Protein 8TG1 (pdb70)

Radius of gyration: 26.69 Å; Cα contacts (8 Å, |Δi|>4): 1684; chains: 2; bounding box: 81×47×62 Å

Sequence (743 aa):
TIKVGILHSLSGTMSISEVSLKDAELMAIEEINNNGGVLGKKLEPIVEDGASDWPTFAEKAKKLLQKDKVAVIFGAWTSASRKAVLPVVEENNGLLFYPVQYEGLESSPNIFYMGAAPNQQIVPAVKKWLFDNGKKRFYLLGSDYVFPRTANKIIKAYLKYLGGVVVGEEYTPLGHTDYSSVINKIKAAKPDVVFNTLNGDSNVAFFKQLKDAGIDANTLPVMSVSIAEEEIKGIGPEYLKGHLVTWNYFQSVDTPENKEFVEKYKKKYGEDRVTDDPIEAAYIIGVYLWAKAVEKAGSTDVDKVREAAKGIEFNAPEGPVKIDGDNQHLYKTVRIGEILENGQIRELWKTNKPVKPDPYLKGYEWAQGLTIKVGILHSLSGTMSISEVSLKDAELMAIEEINNNGGVLGKKLEPIVEDGASDWPTFAEKAKKLLQKDKVAVIFGAWTSASRKAVLPVVEENNGLLFYPVQYEGLESSPNIFYMGAAPNQQIVPAVKWLFDNGKKRFYLLGSDYVFPRTANKIIKAYLKYLGGVVVGEEYTPLGHTDYSSVINKIKAAKPDVVFNTLNGDSNVAFFKQLKDAGIDANTLPVMSVSIAEEEIKGIGPEYLKGHLVTWNYFQSVDTPENKEFVEKYKKKYGEDRVTDDPIEAAYIGVYLWAKAVEKAGSTDVDKVREAAKGIEFNAPEGPVKIDGDNQHLYKTVRIGEILENGQIRELWKTNKPVKPDPYLKGYEWAQGLSEQGGSH

Organism: Caldicellulosiruptor saccharolyticus (strain ATCC 43494 / DSM 8903 / Tp8T 6331) (NCBI:txid351627)

Solvent-accessible surface area: 26246 Å² total; per-residue (Å²): 105,14,81,0,0,0,0,0,0,4,6,43,26,0,25,35,1,0,26,3,1,4,14,0,0,23,3,0,4,79,27,12,21,116,120,56,16,2,62,77,101,117,5,65,37,32,6,5,6,0,32,19,58,54,91,37,0,19,105,33,0,66,56,0,15,85,162,31,155,12,20,0,0,3,0,0,3,1,2,17,0,0,78,23,0,36,71,10,0,72,157,58,64,6,1,0,3,0,3,1,4,1,3,1,51,12,42,5,75,7,0,1,0,0,1,1,0,0,9,0,1,0,4,19,0,0,94,42,2,27,92,80,43,57,78,78,0,6,0,0,0,0,67,23,51,3,0,111,17,0,0,102,1,0,84,24,10,1,177,140,41,60,7,87,44,55,16,55,49,42,9,82,42,28,65,86,89,0,60,64,10,6,93,96,2,90,84,30,147,11,37,0,0,0,1,0,1,1,1,43,0,0,21,14,0,1,39,59,2,95,111,30,65,20,72,15,147,102,9,14,0,0,2,0,0,1,1,1,37,3,0,61,12,3,5,20,106,43,0,110,25,6,17,0,0,1,0,0,1,26,57,15,145,32,106,63,2,134,97,4,20,90,62,0,33,120,63,43,4,112,62,63,11,0,2,1,1,0,0,0,3,12,0,2,0,38,0,0,7,85,0,0,86,129,28,48,27,43,69,20,80,119,0,41,111,8,0,86,31,16,119,29,93,1,4,2,13,90,4,65,0,3,24,116,20,11,0,1,52,0,10,1,14,0,0,38,2,49,131,91,2,30,3,129,66,77,92,97,31,156,151,34,41,88,2,27,4,93,2,172,66,62,96,42,9,162,81,63,106,16,80,0,0,0,0,0,0,4,6,42,26,0,25,36,2,0,29,2,0,3,13,0,1,22,4,0,5,78,29,15,22,115,133,45,17,2,68,75,104,100,7,67,36,33,5,4,8,0,34,19,58,50,90,26,0,27,106,26,0,100,62,0,18,63,162,32,147,14,18,0,0,2,0,0,2,1,2,18,0,0,79,21,0,36,70,17,0,70,130,48,63,5,0,0,3,1,2,2,4,1,2,1,22,10,35,5,75,6,0,1,0,1,0,0,0,0,7,0,0,0,3,19,0,0,80,44,1,30,92,86,45,59,81,77,0,6,0,0,0,0,67,24,52,3,0,116,20,0,0,82,1,0,86,24,14,2,178,130,36,58,9,83,45,54,15,58,47,39,8,80,42,28,64,84,90,0,58,65,9,4,89,96,1,92,80,33,148,12,38,0,0,0,1,0,0,1,1,42,0,0,20,14,0,1,42,57,2,90,115,29,69,18,64,15,141,108,9,13,0,0,2,0,1,1,0,1,40,2,0,60,12,3,8,18,109,48,0,114,26,7,16,0,0,1,0,0,0,27,58,16,144,32,104,68,2,141,106,4,18,97,81,0,34,136,64,42,4,109,63,64,14,0,2,1,2,0,0,0,3,12,0,1,0,43,0,1,6,85,0,0,89,128,28,49,26,43,67,19,78,113,0,42,113,8,0,83,32,16,116,28,102,1,4,5,12,90,3,61,1,4,24,114,16,13,0,0,50,0,11,1,10,0,0,40,2,66,135,95,2,28,3,135,68,65,92,92,29,143,155,45,40,88,2,24,6,25,3,134,68,61,136,36,5,166,56,18,22,152,85,66,74,100,81

InterPro domains:
  IPR000709 Leu/Ile/Val-binding protein [PR00337] (46-62)
  IPR000709 Leu/Ile/Val-binding protein [PR00337] (68-84)
  IPR000709 Leu/Ile/Val-binding protein [PR00337] (297-310)
  IPR000709 Leu/Ile/Val-binding protein [PR00337] (351-366)
  IPR017777 Urea ABC transporter, substrate-binding protein UrtA-like [TIGR03407] (46-402)
  IPR017777 Urea ABC transporter, substrate-binding protein UrtA-like [cd06355] (47-393)
  IPR028082 Periplasmic binding protein-like I [SSF53822] (45-407)

B-factor: mean 20.47, std 9.31, range [6.62, 75.03]

Nearest PDB structures (foldseek):
  8tg1-assembly1_A  TM=1.003E+00  e=7.653E-81  Caldicellulosiruptor saccharolyticus
  1qnl-assembly1_A  TM=9.642E-01  e=8.396E-39  Pseudomonas aeruginosa
  1qo0-assembly1_B  TM=9.600E-01  e=4.112E-38  Pseudomonas aeruginosa
  4eyk-assembly1_A  TM=8.890E-01  e=8.753E-29  Rhodopseudomonas palustris BisB5
  4gnr-assembly1_A  TM=8.855E-01  e=5.303E-25  Streptococcus pneumoniae str. Canada MDR_19A

Foldseek 3Di:
DAEEEEEEACADQQNLPFVLLVVLLVLLLVVQVVVCDFLNDRYDYDYDHCNPPQLSLLVVLLCCCPVVVHLEYEYDEDVSNVVSNLVNCVVSVHAYEYQYEFQFPDFRLRYFYLFAFCVQWLLVVLVVCVVVPFAEEAEEEAPDDGSVSSVVVSQLSSVVVVGYYQYHDYHHRPDQDCPVVLVVCVVSQGQEYEYHYHGCSVLRVLVVCVVVVHDCVSYAYEYEHDALSVCVVSAVVSQAFHKYKGQDFLPQDDPQSVVVLVSSCVVPHVPDGDGRSSQSSNVRSVLLSVLCNQLVHSNSVSSLVSQDFDWDQGSSGIWGQHNVRSYIFTKMWMFGAHNSSGTDTDDIDPGTHDHDSQPPVPPSSVPD/DAEEEEEEACADQQNLPTVLLSVLLVLLLVVQVVVQDFLNDHYHYDYDHCNPPQLSLLVVLLCCCPPVVHLEYEYDEDVSNVVSNLVNCLVSVHAYEYQYEFQFLDFRLRYFYLFAFCVQWLLVVLVVCVVVPFAEEAEEEAPDDGSVLSVLVSQLSSVVVVGHYQYHDHHHRPDQDCPVVLVVCVVSQGQEYEYHYHGCSVLRVLVVNVVVVDDCVRYAYEYEHDALSVCVVSDVVSFAFHKYKGQDFLPQDDPQSVVVQCSSCVVPHPPDGDGRSSQSSNVRSVLLSVLCNQLVHSPSVSSSVSQDFDWDCGNSGIKHQHNVRSYIQTKMWMFGQHSSSGTDTDDIDPGGHDHDSQPPVPPSSPPSSVDDDPD

Structure (mmCIF, N/CA/C/O backbone):
data_8TG1
#
_entry.id   8TG1
#
_cell.length_a   79.235
_cell.length_b   91.670
_cell.length_c   96.546
_cell.angle_alpha   90.00
_cell.angle_beta   90.00
_cell.angle_gamma   90.00
#
_symmetry.space_group_name_H-M   'P 21 21 21'
#
loop_
_entity.id
_entity.type
_entity.pdbx_description
1 polymer 'Extracellular ligand-binding receptor'
2 non-polymer UREA
3 non-polymer 'BROMIDE ION'
4 water water
#
loop_
_atom_site.group_PDB
_atom_site.id
_atom_site.type_symbol
_atom_site.label_atom_id
_atom_site.label_alt_id
_atom_site.label_comp_id
_atom_site.label_asym_id
_atom_site.label_entity_id
_atom_site.label_seq_id
_atom_site.pdbx_PDB_ins_code
_atom_site.Cartn_x
_atom_site.Cartn_y
_atom_site.Cartn_z
_atom_site.occupancy
_atom_site.B_iso_or_equiv
_atom_site.auth_seq_id
_atom_site.auth_comp_id
_atom_site.auth_asym_id
_atom_site.auth_atom_id
_atom_site.pdbx_PDB_model_num
ATOM 1 N N . THR A 1 14 ? 10.155 64.813 28.524 1.00 31.45 15 THR A N 1
ATOM 2 C CA . THR A 1 14 ? 9.248 63.674 28.583 1.00 24.67 15 THR A CA 1
ATOM 3 C C . THR A 1 14 ? 7.799 64.107 28.408 1.00 24.85 15 THR A C 1
ATOM 4 O O . THR A 1 14 ? 7.496 65.300 28.380 1.00 22.39 15 THR A O 1
ATOM 8 N N . ILE A 1 15 ? 6.911 63.127 28.280 1.00 23.19 16 ILE A N 1
ATOM 9 C CA . ILE A 1 15 ? 5.473 63.353 28.226 1.00 18.35 16 ILE A CA 1
ATOM 10 C C . ILE A 1 15 ? 4.890 62.819 29.526 1.00 18.26 16 ILE A C 1
ATOM 11 O O . ILE A 1 15 ? 4.917 61.608 29.778 1.00 19.17 16 ILE A O 1
ATOM 16 N N . LYS A 1 16 ? 4.368 63.716 30.355 1.00 15.25 17 LYS A N 1
ATOM 17 C CA . LYS A 1 16 ? 3.812 63.315 31.638 1.00 20.52 17 LYS A CA 1
ATOM 18 C C . LYS A 1 16 ? 2.414 62.743 31.448 1.00 19.10 17 LYS A C 1
ATOM 19 O O . LYS A 1 16 ? 1.577 63.336 30.759 1.00 18.53 17 LYS A O 1
ATOM 25 N N . VAL A 1 17 ? 2.173 61.577 32.039 1.00 15.54 18 VAL A N 1
ATOM 26 C CA . VAL A 1 17 ? 0.859 60.951 32.036 1.00 13.98 18 VAL A CA 1
ATOM 27 C C . VAL A 1 17 ? 0.438 60.718 33.478 1.00 15.99 18 VAL A C 1
ATOM 28 O O . VAL A 1 17 ? 1.265 60.460 34.359 1.00 19.89 18 VAL A O 1
ATOM 32 N N . GLY A 1 18 ? -0.864 60.820 33.716 1.00 12.68 19 GLY A N 1
ATOM 33 C CA . GLY A 1 18 ? -1.421 60.677 35.048 1.00 12.97 19 GLY A CA 1
ATOM 34 C C . GLY A 1 18 ? -1.940 59.269 35.279 1.00 15.80 19 GLY A C 1
ATOM 35 O O . GLY A 1 18 ? -2.502 58.645 34.378 1.00 16.35 19 GLY A O 1
ATOM 36 N N . ILE A 1 19 ? -1.721 58.772 36.492 1.00 10.28 20 ILE A N 1
ATOM 37 C CA . ILE A 1 19 ? -2.316 57.531 36.970 1.00 10.78 20 ILE A CA 1
ATOM 38 C C . ILE A 1 19 ? -3.076 57.864 38.245 1.00 13.35 20 ILE A C 1
ATOM 39 O O . ILE A 1 19 ? -2.476 58.307 39.233 1.00 12.99 20 ILE A O 1
ATOM 44 N N . LEU A 1 20 ? -4.391 57.659 38.223 1.00 14.34 21 LEU A N 1
ATOM 45 C CA . LEU A 1 20 ? -5.277 58.103 39.297 1.00 13.45 21 LEU A CA 1
ATOM 46 C C . LEU A 1 20 ? -6.157 56.930 39.722 1.00 14.70 21 LEU A C 1
ATOM 47 O O . LEU A 1 20 ? -7.209 56.687 39.125 1.00 14.25 21 LEU A O 1
ATOM 52 N N . HIS A 1 21 ? -5.741 56.216 40.765 1.00 14.16 22 HIS A N 1
ATOM 53 C CA . HIS A 1 21 ? -6.460 55.038 41.227 1.00 16.79 22 HIS A CA 1
ATOM 54 C C . HIS A 1 21 ? -6.531 55.032 42.745 1.00 12.98 22 HIS A C 1
ATOM 55 O O . HIS A 1 21 ? -5.754 55.702 43.430 1.00 14.42 22 HIS A O 1
ATOM 62 N N . SER A 1 22 ? -7.473 54.250 43.265 1.00 8.69 23 SER A N 1
ATOM 63 C CA . SER A 1 22 ? -7.598 54.042 44.705 1.00 11.91 23 SER A CA 1
ATOM 64 C C . SER A 1 22 ? -6.494 53.098 45.156 1.00 12.43 23 SER A C 1
ATOM 65 O O . SER A 1 22 ? -6.605 51.879 45.015 1.00 12.20 23 SER A O 1
ATOM 68 N N . LEU A 1 23 ? -5.413 53.659 45.684 1.00 12.12 24 LEU A N 1
ATOM 69 C CA . LEU A 1 23 ? -4.363 52.851 46.284 1.00 9.10 24 LEU A CA 1
ATOM 70 C C . LEU A 1 23 ? -4.598 52.618 47.768 1.00 15.76 24 LEU A C 1
ATOM 71 O O . LEU A 1 23 ? -3.874 51.829 48.385 1.00 15.81 24 LEU A O 1
ATOM 76 N N . SER A 1 24 ? -5.596 53.283 48.343 1.00 14.48 25 SER A N 1
ATOM 77 C CA . SER A 1 24 ? -6.018 53.068 49.716 1.00 14.76 25 SER A CA 1
ATOM 78 C C . SER A 1 24 ? -7.538 53.033 49.749 1.00 14.36 25 SER A C 1
ATOM 79 O O . SER A 1 24 ? -8.208 53.520 48.835 1.00 14.08 25 SER A O 1
ATOM 82 N N . GLY A 1 25 ? -8.080 52.449 50.813 1.00 14.71 26 GLY A N 1
ATOM 83 C CA . GLY A 1 25 ? -9.517 52.401 50.981 1.00 20.72 26 GLY A CA 1
ATOM 84 C C . GLY A 1 25 ? -10.140 51.145 50.411 1.00 17.76 26 GLY A C 1
ATOM 85 O O . GLY A 1 25 ? -9.471 50.219 49.943 1.00 9.67 26 GLY A O 1
ATOM 86 N N . THR A 1 26 ? -11.475 51.130 50.445 1.00 15.29 27 THR A N 1
ATOM 87 C CA . THR A 1 26 ? -12.235 49.925 50.135 1.00 11.49 27 THR A CA 1
ATOM 88 C C . THR A 1 26 ? -12.091 49.480 48.683 1.00 13.09 27 THR A C 1
ATOM 89 O O . THR A 1 26 ? -12.325 48.304 48.384 1.00 11.84 27 THR A O 1
ATOM 93 N N . MET A 1 27 ? -11.720 50.384 47.775 1.00 11.50 28 MET A N 1
ATOM 94 C CA . MET A 1 27 ? -11.569 50.046 46.365 1.00 12.15 28 MET A CA 1
ATOM 95 C C . MET A 1 27 ? -10.168 49.561 46.012 1.00 13.52 28 MET A C 1
ATOM 96 O O . MET A 1 27 ? -9.957 49.102 44.883 1.00 9.01 28 MET A O 1
ATOM 101 N N . SER A 1 28 ? -9.211 49.658 46.939 1.00 10.58 29 SER A N 1
ATOM 102 C CA . SER A 1 28 ? -7.819 49.363 46.610 1.00 12.80 29 SER A CA 1
ATOM 103 C C . SER A 1 28 ? -7.607 47.892 46.278 1.00 14.44 29 SER A C 1
ATOM 104 O O . SER A 1 28 ? -6.663 47.555 45.554 1.00 16.03 29 SER A O 1
ATOM 107 N N . ILE A 1 29 ? -8.459 47.006 46.800 1.00 15.93 30 ILE A N 1
ATOM 108 C CA . ILE A 1 29 ? -8.393 45.595 46.423 1.00 13.26 30 ILE A CA 1
ATOM 109 C C . ILE A 1 29 ? -8.488 45.438 44.913 1.00 13.07 30 ILE A C 1
ATOM 110 O O . ILE A 1 29 ? -7.907 44.510 44.336 1.00 12.51 30 ILE A O 1
ATOM 115 N N . SER A 1 30 ? -9.193 46.353 44.249 1.00 11.66 31 SER A N 1
ATOM 116 C CA . SER A 1 30 ? -9.453 46.286 42.818 1.00 14.53 31 SER A CA 1
ATOM 117 C C . SER A 1 30 ? -8.501 47.138 41.990 1.00 11.34 31 SER A C 1
ATOM 118 O O . SER A 1 30 ? -8.096 46.720 40.903 1.00 17.49 31 SER A O 1
ATOM 121 N N . GLU A 1 31 ? -8.128 48.323 42.481 1.00 13.13 32 GLU A N 1
ATOM 122 C CA . GLU A 1 31 ? -7.516 49.342 41.639 1.00 15.35 32 GLU A CA 1
ATOM 123 C C . GLU A 1 31 ? -5.994 49.336 41.636 1.00 14.30 32 GLU A C 1
ATOM 124 O O . GLU A 1 31 ? -5.398 49.845 40.680 1.00 12.64 32 GLU A O 1
ATOM 130 N N . VAL A 1 32 ? -5.351 48.798 42.674 1.00 11.43 33 VAL A N 1
ATOM 131 C CA . VAL A 1 32 ? -3.891 48.816 42.719 1.00 10.46 33 VAL A CA 1
ATOM 132 C C . VAL A 1 32 ? -3.313 48.049 41.537 1.00 11.25 33 VAL A C 1
ATOM 133 O O . VAL A 1 32 ? -2.336 48.483 40.914 1.00 13.59 33 VAL A O 1
ATOM 137 N N . SER A 1 33 ? -3.917 46.909 41.194 1.00 11.34 34 SER A N 1
ATOM 138 C CA . SER A 1 33 ? -3.422 46.127 40.068 1.00 14.33 34 SER A CA 1
ATOM 139 C C . SER A 1 33 ? -3.595 46.851 38.739 1.00 14.73 34 SER A C 1
ATOM 140 O O . SER A 1 33 ? -2.871 46.547 37.785 1.00 14.69 34 SER A O 1
ATOM 143 N N . LEU A 1 34 ? -4.537 47.796 38.650 1.00 10.80 35 LEU A N 1
ATOM 144 C CA . LEU A 1 34 ? -4.659 48.589 37.430 1.00 9.72 35 LEU A CA 1
ATOM 145 C C . LEU A 1 34 ? -3.487 49.550 37.283 1.00 16.21 35 LEU A C 1
ATOM 146 O O . LEU A 1 34 ? -3.025 49.807 36.165 1.00 14.57 35 LEU A O 1
ATOM 151 N N . LYS A 1 35 ? -2.999 50.096 38.400 1.00 14.04 36 LYS A N 1
ATOM 152 C CA . LYS A 1 35 ? -1.773 50.887 38.362 1.00 13.67 36 LYS A CA 1
ATOM 153 C C . LYS A 1 35 ? -0.595 50.037 37.904 1.00 13.26 36 LYS A C 1
ATOM 154 O O . LYS A 1 35 ? 0.259 50.503 37.140 1.00 15.25 36 LYS A O 1
ATOM 160 N N . ASP A 1 36 ? -0.535 48.781 38.360 1.00 16.27 37 ASP A N 1
ATOM 161 C CA . ASP A 1 36 ? 0.515 47.873 37.908 1.00 16.59 37 ASP A CA 1
ATOM 162 C C . ASP A 1 36 ? 0.426 47.631 36.407 1.00 18.56 37 ASP A C 1
ATOM 163 O O . ASP A 1 36 ? 1.450 47.576 35.716 1.00 13.64 37 ASP A O 1
ATOM 168 N N . ALA A 1 37 ? -0.794 47.478 35.887 1.00 15.26 38 ALA A N 1
ATOM 169 C CA . ALA A 1 37 ? -0.969 47.219 34.463 1.00 18.15 38 ALA A CA 1
ATOM 170 C C . ALA A 1 37 ? -0.567 48.433 33.635 1.00 13.67 38 ALA A C 1
ATOM 171 O O . ALA A 1 37 ? 0.138 48.306 32.628 1.00 16.33 38 ALA A O 1
ATOM 173 N N . GLU A 1 38 ? -1.006 49.623 34.052 1.00 15.96 39 GLU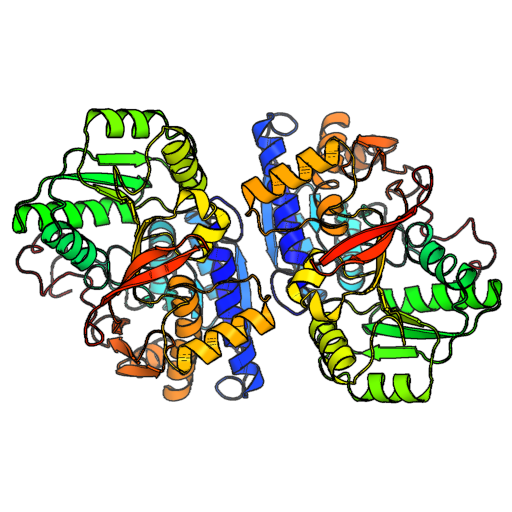 A N 1
ATOM 174 C CA . GLU A 1 38 ? -0.659 50.838 33.320 1.00 13.56 39 GLU A CA 1
ATOM 175 C C . GLU A 1 38 ? 0.841 51.099 33.362 1.00 14.63 39 GLU A C 1
ATOM 176 O O . GLU A 1 38 ? 1.433 51.521 32.363 1.00 17.13 39 GLU A O 1
ATOM 182 N N . LEU A 1 39 ? 1.477 50.841 34.508 1.00 15.94 40 LEU A N 1
ATOM 183 C CA . LEU A 1 39 ? 2.918 51.044 34.610 1.00 14.98 40 LEU A CA 1
ATOM 184 C C . LEU A 1 39 ? 3.692 50.049 33.753 1.00 17.74 40 LEU A C 1
ATOM 185 O O . LEU A 1 39 ? 4.755 50.392 33.222 1.00 14.87 40 LEU A O 1
ATOM 190 N N . MET A 1 40 ? 3.182 48.824 33.600 1.00 14.80 41 MET A N 1
ATOM 191 C CA . MET A 1 40 ? 3.867 47.852 32.753 1.00 14.80 41 MET A CA 1
ATOM 192 C C . MET A 1 40 ? 3.789 48.258 31.288 1.00 20.92 41 MET A C 1
ATOM 193 O O . MET A 1 40 ? 4.788 48.179 30.564 1.00 16.66 41 MET A O 1
ATOM 198 N N . ALA A 1 41 ? 2.620 48.725 30.845 1.00 18.31 42 ALA A N 1
ATOM 199 C CA . ALA A 1 41 ? 2.476 49.177 29.465 1.00 20.63 42 ALA A CA 1
ATOM 200 C C . ALA A 1 41 ? 3.362 50.383 29.185 1.00 16.86 42 ALA A C 1
ATOM 201 O O . ALA A 1 41 ? 3.949 50.493 28.102 1.00 14.33 42 ALA A O 1
ATOM 203 N N . ILE A 1 42 ? 3.471 51.299 30.151 1.00 14.27 43 ILE A N 1
ATOM 204 C CA . ILE A 1 42 ? 4.325 52.470 29.973 1.00 15.98 43 ILE A CA 1
ATOM 205 C C . ILE A 1 42 ? 5.783 52.053 29.841 1.00 19.36 43 ILE A C 1
ATOM 206 O O . ILE A 1 42 ? 6.520 52.574 28.992 1.00 18.12 43 ILE A O 1
ATOM 211 N N . GLU A 1 43 ? 6.221 51.107 30.675 1.00 18.67 44 GLU A N 1
ATOM 212 C CA . GLU A 1 43 ? 7.600 50.635 30.607 1.00 18.10 44 GLU A CA 1
ATOM 213 C C . GLU A 1 43 ? 7.886 49.953 29.275 1.00 21.77 44 GLU A C 1
ATOM 214 O O . GLU A 1 43 ? 8.956 50.148 28.686 1.00 23.89 44 GLU A O 1
ATOM 220 N N . GLU A 1 44 ? 6.937 49.152 28.781 1.00 21.87 45 GLU A N 1
ATOM 221 C CA . GLU A 1 44 ? 7.112 48.507 27.484 1.00 21.59 45 GLU A CA 1
ATOM 222 C C . GLU A 1 44 ? 7.220 49.537 26.367 1.00 27.37 45 GLU A C 1
ATOM 223 O O . GLU A 1 44 ? 8.051 49.401 25.461 1.00 22.50 45 GLU A O 1
ATOM 229 N N . ILE A 1 45 ? 6.383 50.575 26.414 1.00 20.75 46 ILE A N 1
ATOM 230 C CA . ILE A 1 45 ? 6.402 51.592 25.368 1.00 20.06 46 ILE A CA 1
ATOM 231 C C . ILE A 1 45 ? 7.702 52.385 25.413 1.00 22.51 46 ILE A C 1
ATOM 232 O O . ILE A 1 45 ? 8.291 52.703 24.372 1.00 26.47 46 ILE A O 1
ATOM 237 N N . ASN A 1 46 ? 8.179 52.703 26.618 1.00 16.69 47 ASN A N 1
ATOM 238 C CA . ASN A 1 46 ? 9.429 53.443 26.742 1.00 24.02 47 ASN A CA 1
ATOM 239 C C . ASN A 1 46 ? 10.617 52.632 26.239 1.00 29.91 47 ASN A C 1
ATOM 240 O O . ASN A 1 46 ? 11.569 53.203 25.694 1.00 30.86 47 ASN A O 1
ATOM 245 N N . ASN A 1 47 ? 10.582 51.308 26.408 1.00 26.83 48 ASN A N 1
ATOM 246 C CA . ASN A 1 47 ? 11.654 50.453 25.909 1.00 29.65 48 ASN A CA 1
ATOM 247 C C . ASN A 1 47 ? 11.587 50.243 24.401 1.00 25.61 48 ASN A C 1
ATOM 248 O O . ASN A 1 47 ? 12.512 49.650 23.837 1.00 39.26 48 ASN A O 1
ATOM 253 N N . ASN A 1 48 ? 10.523 50.708 23.743 1.00 23.33 49 ASN A N 1
ATOM 254 C CA . ASN A 1 48 ? 10.400 50.648 22.292 1.00 26.25 49 ASN A CA 1
ATOM 255 C C . ASN A 1 48 ? 10.593 52.013 21.636 1.00 25.97 49 ASN A C 1
ATOM 256 O O . ASN A 1 48 ? 10.107 52.234 20.524 1.00 34.39 49 ASN A O 1
ATOM 261 N N . GLY A 1 49 ? 11.286 52.936 22.301 1.00 25.73 50 GLY A N 1
ATOM 262 C CA . GLY A 1 49 ? 11.520 54.256 21.750 1.00 33.86 50 GLY A CA 1
ATOM 263 C C . GLY A 1 49 ? 10.557 55.331 22.207 1.00 33.24 50 GLY A C 1
ATOM 264 O O . GLY A 1 49 ? 10.699 56.485 21.782 1.00 36.06 50 GLY A O 1
ATOM 265 N N . GLY A 1 50 ? 9.582 54.995 23.047 1.00 29.55 51 GLY A N 1
ATOM 266 C CA . GLY A 1 50 ? 8.691 56.004 23.586 1.00 30.27 51 GLY A CA 1
ATOM 267 C C . GLY A 1 50 ? 7.664 56.489 22.574 1.00 22.03 51 GLY A C 1
ATOM 268 O O . GLY A 1 50 ? 7.305 55.791 21.624 1.00 20.67 51 GLY A O 1
ATOM 269 N N . VAL A 1 51 ? 7.199 57.719 22.785 1.00 21.96 52 VAL A N 1
ATOM 270 C CA . VAL A 1 51 ? 6.124 58.308 21.995 1.00 26.24 52 VAL A CA 1
ATOM 271 C C . VAL A 1 51 ? 6.587 59.667 21.488 1.00 27.85 52 VAL A C 1
ATOM 272 O O . VAL A 1 51 ? 6.966 60.533 22.287 1.00 20.93 52 VAL A O 1
ATOM 276 N N . LEU A 1 52 ? 6.542 59.857 20.167 1.00 21.88 53 LEU A N 1
ATOM 277 C CA . LEU A 1 52 ? 6.979 61.103 19.530 1.00 21.65 53 LEU A CA 1
ATOM 278 C C . LEU A 1 52 ? 8.397 61.472 19.958 1.00 27.84 53 LEU A C 1
ATOM 279 O O . LEU A 1 52 ? 8.732 62.644 20.145 1.00 25.63 53 LEU A O 1
ATOM 284 N N . GLY A 1 53 ? 9.236 60.453 20.126 1.00 21.89 54 GLY A N 1
ATOM 285 C CA . GLY A 1 53 ? 10.613 60.669 20.523 1.00 30.95 54 GLY A CA 1
ATOM 286 C C . GLY A 1 53 ? 10.821 60.993 21.983 1.00 32.68 54 GLY A C 1
ATOM 287 O O . GLY A 1 53 ? 11.943 61.328 22.371 1.00 31.19 54 GLY A O 1
ATOM 288 N N . LYS A 1 54 ? 9.780 60.911 22.806 1.00 22.82 55 LYS A N 1
ATOM 289 C CA . LYS A 1 54 ? 9.884 61.191 24.229 1.00 20.82 55 LYS A CA 1
ATOM 290 C C . LYS A 1 54 ? 9.418 59.988 25.035 1.00 20.21 55 LYS A C 1
ATOM 291 O O . LYS A 1 54 ? 8.532 59.240 24.612 1.00 26.02 55 LYS A O 1
ATOM 297 N N . LYS A 1 55 ? 10.024 59.812 26.204 1.00 21.72 56 LYS A N 1
ATOM 298 C CA . LYS A 1 55 ? 9.578 58.787 27.131 1.00 22.68 56 LYS A CA 1
ATOM 299 C C . LYS A 1 55 ? 8.372 59.287 27.916 1.00 17.95 56 LYS A C 1
ATOM 300 O O . LYS A 1 55 ? 8.174 60.492 28.089 1.00 22.16 56 LYS A O 1
ATOM 306 N N . LEU A 1 56 ? 7.557 58.347 28.381 1.00 16.47 57 LEU A N 1
ATOM 307 C CA . LEU A 1 56 ? 6.389 58.670 29.188 1.00 14.80 57 LEU A CA 1
ATOM 308 C C . LEU A 1 56 ? 6.775 58.674 30.661 1.00 18.11 57 LEU A C 1
ATOM 309 O O . LEU A 1 56 ? 7.403 57.727 31.148 1.00 19.54 57 LEU A O 1
ATOM 314 N N . GLU A 1 57 ? 6.411 59.742 31.365 1.00 21.29 58 GLU A N 1
ATOM 315 C CA . GLU A 1 57 ? 6.709 59.853 32.788 1.00 23.25 58 GLU A CA 1
ATOM 316 C C . GLU A 1 57 ? 5.419 59.752 33.586 1.00 17.99 58 GLU A C 1
ATOM 317 O O . GLU A 1 57 ? 4.605 60.688 33.558 1.00 11.81 58 GLU A O 1
ATOM 323 N N . PRO A 1 58 ? 5.184 58.658 34.307 1.00 15.40 59 PRO A N 1
ATOM 324 C CA . PRO A 1 58 ? 3.930 58.525 35.059 1.00 15.25 59 PRO A CA 1
ATOM 325 C C . PRO A 1 58 ? 3.942 59.337 36.346 1.00 17.58 59 PRO A C 1
ATOM 326 O O . PRO A 1 58 ? 4.929 59.361 37.086 1.00 18.16 59 PRO A O 1
ATOM 330 N N . ILE A 1 59 ? 2.824 60.008 36.601 1.00 14.35 60 ILE A N 1
ATOM 331 C CA . ILE A 1 59 ? 2.570 60.692 37.863 1.00 16.63 60 ILE A CA 1
ATOM 332 C C . ILE A 1 59 ? 1.438 59.942 38.549 1.00 15.54 60 ILE A C 1
ATOM 333 O O . ILE A 1 59 ? 0.282 60.005 38.112 1.00 13.53 60 ILE A O 1
ATOM 338 N N . VAL A 1 60 ? 1.766 59.228 39.620 1.00 14.76 61 VAL A N 1
ATOM 339 C CA . VAL A 1 60 ? 0.830 58.337 40.293 1.00 11.35 61 VAL A CA 1
ATOM 340 C C . VAL A 1 60 ? 0.201 59.074 41.466 1.00 17.28 61 VAL A C 1
ATOM 341 O O . VAL A 1 60 ? 0.911 59.623 42.318 1.00 17.90 61 VAL A O 1
ATOM 345 N N . GLU A 1 61 ? -1.130 59.082 41.515 1.00 14.98 62 GLU A N 1
ATOM 346 C CA . GLU A 1 61 ? -1.874 59.757 42.568 1.00 13.28 62 GLU A CA 1
ATOM 347 C C . GLU A 1 61 ? -2.897 58.805 43.167 1.00 19.48 62 GLU A C 1
ATOM 348 O O . GLU A 1 61 ? -3.502 57.997 42.455 1.00 16.80 62 GLU A O 1
ATOM 354 N N . ASP A 1 62 ? -3.088 58.913 44.479 1.00 14.65 63 ASP A N 1
ATOM 355 C CA . ASP A 1 62 ? -4.033 58.075 45.205 1.00 12.88 63 ASP A CA 1
ATOM 356 C C . ASP A 1 62 ? -5.405 58.743 45.200 1.00 16.21 63 ASP A C 1
ATOM 357 O O . ASP A 1 62 ? -5.550 59.878 45.666 1.00 13.45 63 ASP A O 1
ATOM 362 N N . GLY A 1 63 ? -6.404 58.040 44.662 1.00 17.50 64 GLY A N 1
ATOM 363 C CA . GLY A 1 63 ? -7.787 58.473 44.751 1.00 15.40 64 GLY A CA 1
ATOM 364 C C . GLY A 1 63 ? -8.467 58.141 46.059 1.00 15.85 64 GLY A C 1
ATOM 365 O O . GLY A 1 63 ? -9.518 58.717 46.364 1.00 12.93 64 GLY A O 1
ATOM 366 N N . ALA A 1 64 ? -7.896 57.202 46.817 1.00 11.49 65 ALA A N 1
ATOM 367 C CA . ALA A 1 64 ? -8.266 56.928 48.207 1.00 15.08 65 ALA A CA 1
ATOM 368 C C . ALA A 1 64 ? -9.718 56.484 48.355 1.00 16.94 65 ALA A C 1
ATOM 369 O O . ALA A 1 64 ? -10.335 56.702 49.400 1.00 17.43 65 ALA A O 1
ATOM 371 N N . SER A 1 65 ? -10.270 55.854 47.314 1.00 15.72 66 SER A N 1
ATOM 372 C CA . SER A 1 65 ? -11.661 55.386 47.322 1.00 19.96 66 SER A CA 1
ATOM 373 C C . SER A 1 65 ? -12.624 56.511 47.690 1.00 17.45 66 SER A C 1
ATOM 374 O O . SER A 1 65 ? -13.703 56.273 48.237 1.00 12.51 66 SER A O 1
ATOM 377 N N . ASP A 1 66 ? -12.228 57.748 47.398 1.00 19.62 67 ASP A N 1
ATOM 378 C CA . ASP A 1 66 ? -12.959 58.941 47.815 1.00 21.03 67 ASP A CA 1
ATOM 379 C C . ASP A 1 66 ? -13.148 59.823 46.591 1.00 18.91 67 ASP A C 1
ATOM 380 O O . ASP A 1 66 ? -12.172 60.327 46.028 1.00 16.83 67 ASP A O 1
ATOM 385 N N . TRP A 1 67 ? -14.398 60.017 46.191 1.00 18.69 68 TRP A N 1
ATOM 386 C CA . TRP A 1 67 ? -14.712 60.675 44.930 1.00 19.18 68 TRP A CA 1
ATOM 387 C C . TRP A 1 67 ? -14.341 62.156 44.954 1.00 15.74 68 TRP A C 1
ATOM 388 O O . TRP A 1 67 ? -13.863 62.670 43.934 1.00 15.93 68 TRP A O 1
ATOM 399 N N . PRO A 1 68 ? -14.537 62.886 46.063 1.00 20.62 69 PRO A N 1
ATOM 400 C CA . PRO A 1 68 ? -13.952 64.238 46.124 1.00 15.66 69 PRO A CA 1
ATOM 401 C C . PRO A 1 68 ? -12.447 64.251 45.923 1.00 17.45 69 PRO A C 1
ATOM 402 O O . PRO A 1 68 ? -11.925 65.160 45.266 1.00 20.15 69 PRO A O 1
ATOM 406 N N . THR A 1 69 ? -11.732 63.262 46.466 1.00 17.22 70 THR A N 1
ATOM 407 C CA . THR A 1 69 ? -10.290 63.189 46.250 1.00 20.17 70 THR A CA 1
ATOM 408 C C . THR A 1 69 ? -9.962 62.942 44.782 1.00 15.50 70 THR A C 1
ATOM 409 O O . THR A 1 69 ? -9.010 63.525 44.248 1.00 18.05 70 THR A O 1
ATOM 413 N N . PHE A 1 70 ? -10.736 62.078 44.117 1.00 17.27 71 PHE A N 1
ATOM 414 C CA . PHE A 1 70 ? -10.517 61.826 42.694 1.00 14.03 71 PHE A CA 1
ATOM 415 C C . PHE A 1 70 ? -10.609 63.116 41.888 1.00 16.23 71 PHE A C 1
ATOM 416 O O . PHE A 1 70 ? -9.772 63.371 41.014 1.00 19.04 71 PHE A O 1
ATOM 424 N N . ALA A 1 71 ? -11.611 63.949 42.183 1.00 16.60 72 ALA A N 1
ATOM 425 C CA . ALA A 1 71 ? -11.776 65.203 41.456 1.00 17.15 72 ALA A CA 1
ATOM 426 C C . ALA A 1 71 ? -10.607 66.148 41.704 1.00 20.76 72 ALA A C 1
ATOM 427 O O . ALA A 1 71 ? -10.079 66.753 40.763 1.00 17.68 72 ALA A O 1
ATOM 429 N N . GLU A 1 72 ? -10.186 66.288 42.963 1.00 18.00 73 GLU A N 1
ATOM 430 C CA . GLU A 1 72 ? -9.071 67.180 43.269 1.00 23.66 73 GLU A CA 1
ATOM 431 C C . GLU A 1 72 ? -7.769 66.666 42.665 1.00 20.36 73 GLU A C 1
ATOM 432 O O . GLU A 1 72 ? -6.950 67.455 42.179 1.00 16.03 73 GLU A O 1
ATOM 438 N N . LYS A 1 73 ? -7.560 65.346 42.680 1.00 17.75 74 LYS A N 1
ATOM 439 C CA . LYS A 1 73 ? -6.344 64.787 42.095 1.00 15.06 74 LYS A CA 1
ATOM 440 C C . LYS A 1 73 ? -6.339 64.934 40.578 1.00 16.49 74 LYS A C 1
ATOM 441 O O . LYS A 1 73 ? -5.284 65.170 39.978 1.00 15.52 74 LYS A O 1
ATOM 447 N N . ALA A 1 74 ? -7.504 64.788 39.940 1.00 17.23 75 ALA A N 1
ATOM 448 C CA . ALA A 1 74 ? -7.590 65.014 38.501 1.00 22.23 75 ALA A CA 1
ATOM 449 C C . ALA A 1 74 ? -7.290 66.468 38.156 1.00 20.84 75 ALA A C 1
ATOM 450 O O . ALA A 1 74 ? -6.641 66.751 37.142 1.00 20.65 75 ALA A O 1
ATOM 452 N N . LYS A 1 75 ? -7.754 67.400 38.991 1.00 15.57 76 LYS A N 1
ATOM 453 C CA . LYS A 1 75 ? -7.462 68.812 38.770 1.00 18.78 76 LYS A CA 1
ATOM 454 C C . LYS A 1 75 ? -5.969 69.094 38.889 1.00 23.12 76 LYS A C 1
ATOM 455 O O . LYS A 1 75 ? -5.406 69.840 38.081 1.00 22.30 76 LYS A O 1
ATOM 461 N N . LYS A 1 76 ? -5.307 68.501 39.889 1.00 20.63 77 LYS A N 1
ATOM 462 C CA . LYS A 1 76 ? -3.871 68.720 40.049 1.00 23.07 77 LYS A CA 1
ATOM 463 C C . LYS A 1 76 ? -3.083 68.102 38.901 1.00 21.94 77 LYS A C 1
ATOM 464 O O . LYS A 1 76 ? -2.122 68.703 38.406 1.00 19.83 77 LYS A O 1
ATOM 470 N N . LEU A 1 77 ? -3.468 66.898 38.470 1.00 19.80 78 LEU A N 1
ATOM 471 C CA . LEU A 1 77 ? -2.753 66.241 37.382 1.00 18.58 78 LEU A CA 1
ATOM 472 C C . LEU A 1 77 ? -2.849 67.049 36.095 1.00 17.77 78 LEU A C 1
ATOM 473 O O . LEU A 1 77 ? -1.877 67.142 35.335 1.00 17.17 78 LEU A O 1
ATOM 478 N N . LEU A 1 78 ? -4.007 67.658 35.842 1.00 16.95 79 LEU A N 1
ATOM 479 C CA . LEU A 1 78 ? -4.193 68.404 34.604 1.00 19.87 79 LEU A CA 1
ATOM 480 C C . LEU A 1 78 ? -3.630 69.818 34.699 1.00 25.41 79 LEU A C 1
ATOM 481 O O . LEU A 1 78 ? -3.013 70.305 33.746 1.00 24.49 79 LEU A O 1
ATOM 486 N N . GLN A 1 79 ? -3.825 70.491 35.833 1.00 20.74 80 GLN A N 1
ATOM 487 C CA . GLN A 1 79 ? -3.489 71.907 35.917 1.00 26.29 80 GLN A CA 1
ATOM 488 C C . GLN A 1 79 ? -2.060 72.156 36.387 1.00 20.89 80 GLN A C 1
ATOM 489 O O . GLN A 1 79 ? -1.370 73.015 35.828 1.00 24.36 80 GLN A O 1
ATOM 495 N N . LYS A 1 80 ? -1.594 71.427 37.400 1.00 25.11 81 LYS A N 1
ATOM 496 C CA . LYS A 1 80 ? -0.252 71.653 37.923 1.00 19.56 81 LYS A CA 1
ATOM 497 C C . LYS A 1 80 ? 0.784 70.756 37.253 1.00 20.95 81 LYS A C 1
ATOM 498 O O . LYS A 1 80 ? 1.818 71.242 36.783 1.00 24.07 81 LYS A O 1
ATOM 504 N N . ASP A 1 81 ? 0.524 69.450 37.203 1.00 21.69 82 ASP A N 1
ATOM 505 C CA . ASP A 1 81 ? 1.455 68.527 36.567 1.00 20.33 82 ASP A CA 1
ATOM 506 C C . ASP A 1 81 ? 1.405 68.601 35.047 1.00 26.67 82 ASP A C 1
ATOM 507 O O . ASP A 1 81 ? 2.367 68.185 34.390 1.00 22.51 82 ASP A O 1
ATOM 512 N N . LYS A 1 82 ? 0.309 69.115 34.483 1.00 22.03 83 LYS A N 1
ATOM 513 C CA . LYS A 1 82 ? 0.178 69.337 33.041 1.00 24.39 83 LYS A CA 1
ATOM 514 C C . LYS A 1 82 ? 0.337 68.037 32.257 1.00 23.55 83 LYS A C 1
ATOM 515 O O . LYS A 1 82 ? 1.035 67.984 31.242 1.00 26.98 83 LYS A O 1
ATOM 521 N N . VAL A 1 83 ? -0.319 66.975 32.730 1.00 21.47 84 VAL A N 1
ATOM 522 C CA . VAL A 1 83 ? -0.247 65.692 32.047 1.00 16.58 84 VAL A CA 1
ATOM 523 C C . VAL A 1 83 ? -1.058 65.747 30.758 1.00 16.71 84 VAL A C 1
ATOM 524 O O . VAL A 1 83 ? -2.016 66.521 30.624 1.00 18.52 84 VAL A O 1
ATOM 528 N N . ALA A 1 84 ? -0.670 64.910 29.797 1.00 15.78 85 ALA A N 1
ATOM 529 C CA . ALA A 1 84 ? -1.385 64.839 28.532 1.00 17.58 85 ALA A CA 1
ATOM 530 C C . ALA A 1 84 ? -2.598 63.922 28.602 1.00 19.29 85 ALA A C 1
ATOM 531 O O . ALA A 1 84 ? -3.478 64.014 27.737 1.00 18.32 85 ALA A O 1
ATOM 533 N N . VAL A 1 85 ? -2.672 63.061 29.617 1.00 17.77 86 VAL A N 1
ATOM 534 C CA . VAL A 1 85 ? -3.761 62.098 29.745 1.00 16.55 86 VAL A CA 1
ATOM 535 C C . VAL A 1 85 ? -3.767 61.585 31.178 1.00 15.64 86 VAL A C 1
ATOM 536 O O . VAL A 1 85 ? -2.762 61.661 31.887 1.00 13.55 86 VAL A O 1
ATOM 540 N N . ILE A 1 86 ? -4.918 61.081 31.617 1.00 11.77 87 ILE A N 1
ATOM 541 C CA . ILE A 1 86 ? -5.062 60.412 32.904 1.00 13.62 87 ILE A CA 1
ATOM 542 C C . ILE A 1 86 ? -5.635 59.027 32.655 1.00 11.81 87 ILE A C 1
ATOM 543 O O . ILE A 1 86 ? -6.683 58.889 32.016 1.00 13.49 87 ILE A O 1
ATOM 548 N N . PHE A 1 87 ? -4.937 58.008 33.136 1.00 10.25 88 PHE A N 1
ATOM 549 C CA . PHE A 1 87 ? -5.479 56.661 33.218 1.00 11.56 88 PHE A CA 1
ATOM 550 C C . PHE A 1 87 ? -5.917 56.426 34.656 1.00 13.15 88 PHE A C 1
ATOM 551 O O . PHE A 1 87 ? -5.110 56.579 35.578 1.00 12.08 88 PHE A O 1
ATOM 559 N N . GLY A 1 88 ? -7.184 56.084 34.862 1.00 12.50 89 GLY A N 1
ATOM 560 C CA . GLY A 1 88 ? -7.604 55.792 36.215 1.00 14.86 89 GLY A CA 1
ATOM 561 C C . GLY A 1 88 ? -9.109 55.681 36.369 1.00 15.24 89 GLY A C 1
ATOM 562 O O . GLY A 1 88 ? -9.858 55.585 35.393 1.00 14.20 89 GLY A O 1
ATOM 563 N N . ALA A 1 89 ? -9.515 55.680 37.646 1.00 13.20 90 ALA A N 1
ATOM 564 C CA . ALA A 1 89 ? -10.885 55.552 38.144 1.00 13.62 90 ALA A CA 1
ATOM 565 C C . ALA A 1 89 ? -11.396 54.117 38.060 1.00 15.23 90 ALA A C 1
ATOM 566 O O . ALA A 1 89 ? -10.871 53.302 37.295 1.00 10.58 90 ALA A O 1
ATOM 568 N N . TRP A 1 90 ? -12.413 53.800 38.866 1.00 18.46 91 TRP A N 1
ATOM 569 C CA . TRP A 1 90 ? -13.081 52.503 38.824 1.00 11.70 91 TRP A CA 1
ATOM 570 C C . TRP A 1 90 ? -14.583 52.679 39.014 1.00 12.07 91 TRP A C 1
ATOM 571 O O . TRP A 1 90 ? -15.359 52.478 38.073 1.00 11.19 91 TRP A O 1
ATOM 582 N N . THR A 1 91 ? -15.002 53.041 40.227 1.00 10.49 92 THR A N 1
ATOM 583 C CA . THR A 1 91 ? -16.418 53.268 40.483 1.00 13.03 92 THR A CA 1
ATOM 584 C C . THR A 1 91 ? -16.929 54.401 39.606 1.00 11.88 92 THR A C 1
ATOM 585 O O . THR A 1 91 ? -16.234 55.396 39.379 1.00 11.80 92 THR A O 1
ATOM 589 N N . SER A 1 92 ? -18.153 54.236 39.097 1.00 11.24 93 SER A N 1
ATOM 590 C CA . SER A 1 92 ? -18.784 55.301 38.327 1.00 15.12 93 SER A CA 1
ATOM 591 C C . SER A 1 92 ? -18.892 56.586 39.134 1.00 12.41 93 SER A C 1
ATOM 592 O O . SER A 1 92 ? -18.958 57.672 38.550 1.00 11.90 93 SER A O 1
ATOM 595 N N . ALA A 1 93 ? -18.899 56.484 40.465 1.00 15.70 94 ALA A N 1
ATOM 596 C CA . ALA A 1 93 ? -18.830 57.676 41.302 1.00 14.86 94 ALA A CA 1
ATOM 597 C C . ALA A 1 93 ? -17.506 58.408 41.113 1.00 14.22 94 ALA A C 1
ATOM 598 O O . ALA A 1 93 ? -17.482 59.640 41.020 1.00 15.66 94 ALA A O 1
ATOM 600 N N . SER A 1 94 ? -16.395 57.671 41.041 1.00 16.37 95 SER A N 1
ATOM 601 C CA . SER A 1 94 ? -15.102 58.316 40.835 1.00 17.71 95 SER A CA 1
ATOM 602 C C . SER A 1 94 ? -14.960 58.836 39.409 1.00 15.52 95 SER A C 1
ATOM 603 O O . SER A 1 94 ? -14.399 59.916 39.191 1.00 17.10 95 SER A O 1
ATOM 606 N N . ARG A 1 95 ? -15.456 58.082 38.423 1.00 12.27 96 ARG A N 1
ATOM 607 C CA . ARG A 1 95 ? -15.413 58.566 37.047 1.00 15.74 96 ARG A CA 1
ATOM 608 C C . ARG A 1 95 ? -16.264 59.818 36.878 1.00 16.99 96 ARG A C 1
ATOM 609 O O . ARG A 1 95 ? -15.858 60.766 36.194 1.00 14.49 96 ARG A O 1
ATOM 617 N N . LYS A 1 96 ? -17.449 59.844 37.495 1.00 16.25 97 LYS A N 1
ATOM 618 C CA . LYS A 1 96 ? -18.324 61.002 37.359 1.00 13.44 97 LYS A CA 1
ATOM 619 C C . LYS A 1 96 ? -17.819 62.203 38.147 1.00 16.75 97 LYS A C 1
ATOM 620 O O . LYS A 1 96 ? -18.186 63.336 37.822 1.00 18.38 97 LYS A O 1
ATOM 626 N N . ALA A 1 97 ? -16.992 61.989 39.173 1.00 15.50 98 ALA A N 1
ATOM 627 C CA . ALA A 1 97 ? -16.332 63.118 39.820 1.00 16.91 98 ALA A CA 1
ATOM 628 C C . ALA A 1 97 ? -15.196 63.658 38.963 1.00 16.55 98 ALA A C 1
ATOM 629 O O . ALA A 1 97 ? -14.904 64.859 39.003 1.00 17.03 98 ALA A O 1
ATOM 631 N N . VAL A 1 98 ? -14.551 62.790 38.181 1.00 13.85 99 VAL A N 1
ATOM 632 C CA . VAL A 1 98 ? -13.485 63.226 37.286 1.00 14.29 99 VAL A CA 1
ATOM 633 C C . VAL A 1 98 ? -14.061 63.830 36.009 1.00 13.67 99 VAL A C 1
ATOM 634 O O . VAL A 1 98 ? -13.445 64.719 35.408 1.00 12.44 99 VAL A O 1
ATOM 638 N N . LEU A 1 99 ? -15.252 63.384 35.594 1.00 18.57 100 LEU A N 1
ATOM 639 C CA . LEU A 1 99 ? -15.852 63.831 34.336 1.00 20.50 100 LEU A CA 1
ATOM 640 C C . LEU A 1 99 ? -15.872 65.345 34.165 1.00 19.40 100 LEU A C 1
ATOM 641 O O . LEU A 1 99 ? -15.398 65.825 33.123 1.00 18.70 100 LEU A O 1
ATOM 646 N N . PRO A 1 100 ? -16.398 66.147 35.097 1.00 21.32 101 PRO A N 1
ATOM 647 C CA . PRO A 1 100 ? -16.410 67.597 34.851 1.00 18.21 101 PRO A CA 1
ATOM 648 C C . PRO A 1 100 ? -15.022 68.206 34.779 1.00 18.92 101 PRO A C 1
ATOM 649 O O . PRO A 1 100 ? -14.832 69.201 34.069 1.00 18.10 101 PRO A O 1
ATOM 653 N N . VAL A 1 101 ? -14.041 67.632 35.479 1.00 14.81 102 VAL A N 1
ATOM 654 C CA . VAL A 1 101 ? -12.689 68.186 35.448 1.00 18.22 102 VAL A CA 1
ATOM 655 C C . VAL A 1 101 ? -12.078 68.025 34.060 1.00 20.50 102 VAL A C 1
ATOM 656 O O . VAL A 1 101 ? -11.544 68.981 33.486 1.00 17.66 102 VAL A O 1
ATOM 660 N N . VAL A 1 102 ? -12.152 66.816 33.496 1.00 16.89 103 VAL A N 1
ATOM 661 C CA . VAL A 1 102 ? -11.564 66.605 32.175 1.00 15.82 103 VAL A CA 1
ATOM 662 C C . VAL A 1 102 ? -12.323 67.393 31.117 1.00 16.47 103 VAL A C 1
ATOM 663 O O . VAL A 1 102 ? -11.729 67.856 30.137 1.00 16.35 103 VAL A O 1
ATOM 667 N N . GLU A 1 103 ? -13.633 67.569 31.292 1.00 18.99 104 GLU A N 1
ATOM 668 C CA . GLU A 1 103 ? -14.398 68.337 30.316 1.00 17.73 104 GLU A CA 1
ATOM 669 C C . GLU A 1 103 ? -14.063 69.822 30.396 1.00 19.36 104 GLU A C 1
ATOM 670 O O . GLU A 1 103 ? -13.859 70.473 29.365 1.00 17.80 104 GLU A O 1
ATOM 676 N N . GLU A 1 104 ? -13.983 70.371 31.611 1.00 21.54 105 GLU A N 1
ATOM 677 C CA . GLU A 1 104 ? -13.705 71.796 31.759 1.00 23.54 105 GLU A CA 1
ATOM 678 C C . GLU A 1 104 ? -12.288 72.153 31.321 1.00 22.89 105 GLU A C 1
ATOM 679 O O . GLU A 1 104 ? -12.064 73.246 30.789 1.00 24.00 105 GLU A O 1
ATOM 685 N N . ASN A 1 105 ? -11.325 71.260 31.537 1.00 22.63 106 ASN A N 1
ATOM 686 C CA . ASN A 1 105 ? -9.941 71.497 31.145 1.00 18.58 106 ASN A CA 1
ATOM 687 C C . ASN A 1 105 ? -9.613 70.929 29.771 1.00 22.44 106 ASN A C 1
ATOM 688 O O . ASN A 1 105 ? -8.474 71.073 29.315 1.00 19.10 106 ASN A O 1
ATOM 693 N N . ASN A 1 106 ? -10.585 70.301 29.105 1.00 21.48 107 ASN A N 1
ATOM 694 C CA . ASN A 1 106 ? -10.369 69.599 27.838 1.00 21.73 107 ASN A CA 1
ATOM 695 C C . ASN A 1 106 ? -9.251 68.568 27.964 1.00 23.79 107 ASN A C 1
ATOM 696 O O . ASN A 1 106 ? -8.451 68.364 27.048 1.00 16.45 107 ASN A O 1
ATOM 701 N N . GLY A 1 107 ? -9.191 67.918 29.122 1.00 18.11 108 GLY A N 1
ATOM 702 C CA . GLY A 1 107 ? -8.290 66.809 29.331 1.00 17.62 108 GLY A CA 1
ATOM 703 C C . GLY A 1 107 ? -8.884 65.515 28.811 1.00 17.99 108 GLY A C 1
ATOM 704 O O . GLY A 1 107 ? -9.970 65.474 28.230 1.00 16.19 108 GLY A O 1
ATOM 705 N N . LEU A 1 108 ? -8.147 64.431 29.032 1.00 15.20 109 LEU A N 1
ATOM 706 C CA . LEU A 1 108 ? -8.580 63.104 28.619 1.00 14.60 109 LEU A CA 1
ATOM 707 C C . LEU A 1 108 ? -8.438 62.137 29.782 1.00 13.81 109 LEU A C 1
ATOM 708 O O . LEU A 1 108 ? -7.388 62.087 30.429 1.00 12.05 109 LEU A O 1
ATOM 713 N N . LEU A 1 109 ? -9.494 61.375 30.042 1.00 12.10 110 LEU A N 1
ATOM 714 C CA . LEU A 1 109 ? -9.451 60.261 30.977 1.00 13.92 110 LEU A CA 1
ATOM 715 C C . LEU A 1 109 ? -9.644 58.966 30.207 1.00 15.18 110 LEU A C 1
ATOM 716 O O . LEU A 1 109 ? -10.615 58.826 29.456 1.00 17.03 110 LEU A O 1
ATOM 721 N N . PHE A 1 110 ? -8.722 58.029 30.384 1.00 13.10 111 PHE A N 1
ATOM 722 C CA . PHE A 1 110 ? -8.888 56.674 29.876 1.00 12.70 111 PHE A CA 1
ATOM 723 C C . PHE A 1 110 ? -9.341 55.796 31.034 1.00 20.54 111 PHE A C 1
ATOM 724 O O . PHE A 1 110 ? -8.606 55.619 32.012 1.00 12.44 111 PHE A O 1
ATOM 732 N N . TYR A 1 111 ? -10.556 55.263 30.920 1.00 12.06 112 TYR A N 1
ATOM 733 C CA . TYR A 1 111 ? -11.273 54.618 32.014 1.00 11.73 112 TYR A CA 1
ATOM 734 C C . TYR A 1 111 ? -11.458 53.141 31.701 1.00 11.04 112 TYR A C 1
ATOM 735 O O . TYR A 1 111 ? -12.097 52.810 30.691 1.00 14.52 112 TYR A O 1
ATOM 744 N N . PRO A 1 112 ? -10.926 52.219 32.514 1.00 16.18 113 PRO A N 1
ATOM 745 C CA . PRO A 1 112 ? -10.868 50.816 32.086 1.00 12.54 113 PRO A CA 1
ATOM 746 C C . PRO A 1 112 ? -11.855 49.858 32.744 1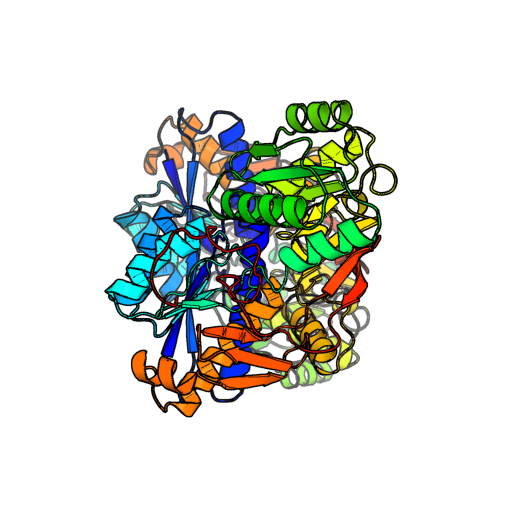.00 10.16 113 PRO A C 1
ATOM 747 O O . PRO A 1 112 ? -11.638 48.645 32.679 1.00 10.07 113 PRO A O 1
ATOM 751 N N . VAL A 1 113 ? -12.931 50.339 33.362 1.00 12.41 114 VAL A N 1
ATOM 752 C CA . VAL A 1 113 ? -13.789 49.481 34.170 1.00 9.68 114 VAL A CA 1
ATOM 753 C C . VAL A 1 113 ? -15.179 49.393 33.553 1.00 13.73 114 VAL A C 1
ATOM 754 O O . VAL A 1 113 ? -15.722 50.391 33.066 1.00 10.22 114 VAL A O 1
ATOM 758 N N . GLN A 1 114 ? -15.743 48.181 33.575 1.00 9.92 115 GLN A N 1
ATOM 759 C CA . GLN A 1 114 ? -17.147 47.969 33.249 1.00 13.37 115 GLN A CA 1
ATOM 760 C C . GLN A 1 114 ? -18.024 48.959 34.001 1.00 16.29 115 GLN A C 1
ATOM 761 O O . GLN A 1 114 ? -17.719 49.358 35.128 1.00 10.83 115 GLN A O 1
ATOM 767 N N . TYR A 1 115 ? -19.131 49.352 33.382 1.00 10.68 116 TYR A N 1
ATOM 768 C CA . TYR A 1 115 ? -19.987 50.341 34.017 1.00 11.69 116 TYR A CA 1
ATOM 769 C C . TYR A 1 115 ? -21.385 50.267 33.415 1.00 15.03 116 TYR A C 1
ATOM 770 O O . TYR A 1 115 ? -21.695 49.384 32.608 1.00 12.17 116 TYR A O 1
ATOM 779 N N . GLU A 1 116 ? -22.231 51.211 33.824 1.00 14.76 117 GLU A N 1
ATOM 780 C CA . GLU A 1 116 ? -23.660 51.186 33.557 1.00 13.67 117 GLU A CA 1
ATOM 781 C C . GLU A 1 116 ? -24.030 51.755 32.196 1.00 11.55 117 GLU A C 1
ATOM 782 O O . GLU A 1 116 ? -25.178 51.590 31.771 1.00 15.30 117 GLU A O 1
ATOM 788 N N . GLY A 1 117 ? -23.104 52.418 31.511 1.00 12.18 118 GLY A N 1
ATOM 789 C CA . GLY A 1 117 ? -23.459 53.095 30.281 1.00 15.67 118 GLY A CA 1
ATOM 790 C C . GLY A 1 117 ? -24.201 54.392 30.559 1.00 18.49 118 GLY A C 1
ATOM 791 O O . GLY A 1 117 ? -23.989 55.053 31.577 1.00 12.69 118 GLY A O 1
ATOM 792 N N . LEU A 1 118 ? -25.098 54.747 29.636 1.00 16.89 119 LEU A N 1
ATOM 793 C CA . LEU A 1 118 ? -25.908 55.963 29.737 1.00 15.99 119 LEU A CA 1
ATOM 794 C C . LEU A 1 118 ? -25.038 57.210 29.866 1.00 18.24 119 LEU A C 1
ATOM 795 O O . LEU A 1 118 ? -25.398 58.165 30.560 1.00 21.23 119 LEU A O 1
ATOM 800 N N . GLU A 1 119 ? -23.892 57.207 29.189 1.00 12.57 120 GLU A N 1
ATOM 801 C CA . GLU A 1 119 ? -22.921 58.286 29.286 1.00 19.28 120 GLU A CA 1
ATOM 802 C C . GLU A 1 119 ? -21.985 58.196 28.090 1.00 18.27 120 GLU A C 1
ATOM 803 O O . GLU A 1 119 ? -21.707 57.105 27.587 1.00 18.70 120 GLU A O 1
ATOM 809 N N . SER A 1 120 ? -21.513 59.357 27.635 1.00 17.98 121 SER A N 1
ATOM 810 C CA . SER A 1 120 ? -20.554 59.423 26.538 1.00 17.49 121 SER A CA 1
ATOM 811 C C . SER A 1 120 ? -19.842 60.768 26.532 1.00 19.09 121 SER A C 1
ATOM 812 O O . SER A 1 120 ? -20.114 61.622 25.681 1.00 18.47 121 SER A O 1
ATOM 815 N N . SER A 1 121 ? -18.929 60.964 27.472 1.00 15.22 122 SER A N 1
ATOM 816 C CA . SER A 1 121 ? -18.193 62.219 27.537 1.00 16.63 122 SER A CA 1
ATOM 817 C C . SER A 1 121 ? -17.201 62.300 26.382 1.00 17.92 122 SER A C 1
ATOM 818 O O . SER A 1 121 ? -16.478 61.331 26.121 1.00 16.48 122 SER A O 1
ATOM 821 N N . PRO A 1 122 ? -17.135 63.427 25.669 1.00 19.11 123 PRO A N 1
ATOM 822 C CA . PRO A 1 122 ? -16.086 63.594 24.650 1.00 19.47 123 PRO A CA 1
ATOM 823 C C . PRO A 1 122 ? -14.684 63.605 25.229 1.00 19.27 123 PRO A C 1
ATOM 824 O O . PRO A 1 122 ? -13.713 63.559 24.462 1.00 19.05 123 PRO A O 1
ATOM 828 N N . ASN A 1 123 ? -14.548 63.659 26.554 1.00 15.85 124 ASN A N 1
ATOM 829 C CA . ASN A 1 123 ? -13.255 63.721 27.219 1.00 15.57 124 ASN A CA 1
ATOM 830 C C . ASN A 1 123 ? -12.939 62.445 27.989 1.00 13.60 124 ASN A C 1
ATOM 831 O O . ASN A 1 123 ? -12.065 62.453 28.861 1.00 14.85 124 ASN A O 1
ATOM 836 N N . ILE A 1 124 ? -13.638 61.351 27.691 1.00 12.69 125 ILE A N 1
ATOM 837 C CA . ILE A 1 124 ? -13.405 60.063 28.331 1.00 13.54 125 ILE A CA 1
ATOM 838 C C . ILE A 1 124 ? -13.361 58.986 27.259 1.00 15.84 125 ILE A C 1
ATOM 839 O O . ILE A 1 124 ? -14.245 58.922 26.398 1.00 10.38 125 ILE A O 1
ATOM 844 N N . PHE A 1 125 ? -12.332 58.146 27.309 1.00 9.20 126 PHE A N 1
ATOM 845 C CA . PHE A 1 125 ? -12.262 56.947 26.488 1.00 9.85 126 PHE A CA 1
ATOM 846 C C . PHE A 1 125 ? -12.521 55.741 27.381 1.00 15.01 126 PHE A C 1
ATOM 847 O O . PHE A 1 125 ? -11.815 55.535 28.374 1.00 10.76 126 PHE A O 1
ATOM 855 N N . TYR A 1 126 ? -13.534 54.955 27.028 1.00 13.86 127 TYR A N 1
ATOM 856 C CA . TYR A 1 126 ? -14.067 53.908 27.891 1.00 11.82 127 TYR A CA 1
ATOM 857 C C . TYR A 1 126 ? -13.546 52.560 27.407 1.00 12.44 127 TYR A C 1
ATOM 858 O O . TYR A 1 126 ? -13.995 52.050 26.375 1.00 12.30 127 TYR A O 1
ATOM 867 N N . MET A 1 127 ? -12.611 51.973 28.155 1.00 13.18 128 MET A N 1
ATOM 868 C CA . MET A 1 127 ? -12.056 50.680 27.778 1.00 16.35 128 MET A CA 1
ATOM 869 C C . MET A 1 127 ? -12.730 49.502 28.470 1.00 14.65 128 MET A C 1
ATOM 870 O O . MET A 1 127 ? -12.544 48.363 28.028 1.00 14.05 128 MET A O 1
ATOM 875 N N . GLY A 1 128 ? -13.501 49.746 29.539 1.00 14.29 129 GLY A N 1
ATOM 876 C CA . GLY A 1 128 ? -14.319 48.707 30.131 1.00 11.18 129 GLY A CA 1
ATOM 877 C C . GLY A 1 128 ? -15.646 48.538 29.401 1.00 14.28 129 GLY A C 1
ATOM 878 O O . GLY A 1 128 ? -16.037 49.364 28.579 1.00 11.48 129 GLY A O 1
ATOM 879 N N . ALA A 1 129 ? -16.338 47.448 29.725 1.00 15.41 130 ALA A N 1
ATOM 880 C CA . ALA A 1 129 ? -17.532 47.070 28.980 1.00 15.75 130 ALA A CA 1
ATOM 881 C C . ALA A 1 129 ? -18.638 48.107 29.122 1.00 15.31 130 ALA A C 1
ATOM 882 O O . ALA A 1 129 ? -18.869 48.655 30.203 1.00 14.77 130 ALA A O 1
ATOM 884 N N . ALA A 1 130 ? -19.311 48.384 28.008 1.00 13.65 131 ALA A N 1
ATOM 885 C CA . ALA A 1 130 ? -20.617 49.011 28.050 1.00 11.20 131 ALA A CA 1
ATOM 886 C C . ALA A 1 130 ? -21.650 47.965 28.473 1.00 12.04 131 ALA A C 1
ATOM 887 O O . ALA A 1 130 ? -21.387 46.763 28.394 1.00 17.53 131 ALA A O 1
ATOM 889 N N . PRO A 1 131 ? -22.828 48.389 28.946 1.00 16.22 132 PRO A N 1
ATOM 890 C CA . PRO A 1 131 ? -23.779 47.401 29.488 1.00 11.38 132 PRO A CA 1
ATOM 891 C C . PRO A 1 131 ? -24.258 46.377 28.474 1.00 13.69 132 PRO A C 1
ATOM 892 O O . PRO A 1 131 ? -24.562 45.238 28.855 1.00 11.43 132 PRO A O 1
ATOM 896 N N . ASN A 1 132 ? -24.346 46.738 27.193 1.00 15.58 133 ASN A N 1
ATOM 897 C CA . ASN A 1 132 ? -24.660 45.740 26.176 1.00 15.45 133 ASN A CA 1
ATOM 898 C C . ASN A 1 132 ? -23.532 44.733 25.985 1.00 18.68 133 ASN A C 1
ATOM 899 O O . ASN A 1 132 ? -23.741 43.707 25.328 1.00 13.58 133 ASN A O 1
ATOM 904 N N . GLN A 1 133 ? -22.351 45.000 26.541 1.00 13.54 134 GLN A N 1
ATOM 905 C CA . GLN A 1 133 ? -21.210 44.104 26.446 1.00 11.29 134 GLN A CA 1
ATOM 906 C C . GLN A 1 133 ? -20.958 43.321 27.727 1.00 13.74 134 GLN A C 1
ATOM 907 O O . GLN A 1 133 ? -19.983 42.566 27.792 1.00 15.46 134 GLN A O 1
ATOM 913 N N . GLN A 1 134 ? -21.800 43.481 28.748 1.00 14.48 135 GLN A N 1
ATOM 914 C CA . GLN A 1 134 ? -21.621 42.724 29.980 1.00 13.79 135 GLN A CA 1
ATOM 915 C C . GLN A 1 134 ? -22.952 42.438 30.663 1.00 12.51 135 GLN A C 1
ATOM 916 O O . GLN A 1 134 ? -23.423 41.296 30.658 1.00 13.37 135 GLN A O 1
ATOM 922 N N . ILE A 1 135 ? -23.565 43.471 31.245 1.00 11.71 136 ILE A N 1
ATOM 923 C CA . ILE A 1 135 ? -24.722 43.266 32.115 1.00 13.11 136 ILE A CA 1
ATOM 924 C C . ILE A 1 135 ? -25.898 42.707 31.324 1.00 15.79 136 ILE A C 1
ATOM 925 O O . ILE A 1 135 ? -26.561 41.755 31.753 1.00 15.54 136 ILE A O 1
ATOM 930 N N . VAL A 1 136 ? -26.172 43.285 30.153 1.00 16.76 137 VAL A N 1
ATOM 931 C CA . VAL A 1 136 ? -27.331 42.852 29.371 1.00 14.75 137 VAL A CA 1
ATOM 932 C C . VAL A 1 136 ? -27.205 41.399 28.921 1.00 12.98 137 VAL A C 1
ATOM 933 O O . VAL A 1 136 ? -28.141 40.619 29.165 1.00 13.16 137 VAL A O 1
ATOM 937 N N . PRO A 1 137 ? -26.109 40.963 28.283 1.00 13.70 138 PRO A N 1
ATOM 938 C CA . PRO A 1 137 ? -25.997 39.531 27.954 1.00 12.62 138 PRO A CA 1
ATOM 939 C C . PRO A 1 137 ? -25.908 38.634 29.176 1.00 15.53 138 PRO A C 1
ATOM 940 O O . PRO A 1 137 ? -26.265 37.451 29.090 1.00 13.78 138 PRO A O 1
ATOM 944 N N . ALA A 1 138 ? -25.440 39.155 30.313 1.00 11.92 139 ALA A N 1
ATOM 945 C CA . ALA A 1 138 ? -25.419 38.359 31.536 1.00 13.74 139 ALA A CA 1
ATOM 946 C C . ALA A 1 138 ? -26.831 37.975 31.955 1.00 13.53 139 ALA A C 1
ATOM 947 O O . ALA A 1 138 ? -27.097 36.820 32.311 1.00 13.91 139 ALA A O 1
ATOM 949 N N . VAL A 1 139 ? -27.758 38.933 31.904 1.00 13.01 140 VAL A N 1
ATOM 950 C CA . VAL A 1 139 ? -29.146 38.655 32.266 1.00 13.67 140 VAL A CA 1
ATOM 951 C C . VAL A 1 139 ? -29.766 37.667 31.287 1.00 14.88 140 VAL A C 1
ATOM 952 O O . VAL A 1 139 ? -30.457 36.721 31.684 1.00 18.01 140 VAL A O 1
ATOM 956 N N A LYS A 1 140 ? -29.521 37.867 29.989 0.39 17.29 141 LYS A N 1
ATOM 957 N N B LYS A 1 140 ? -29.526 37.875 29.989 0.61 17.32 141 LYS A N 1
ATOM 958 C CA A LYS A 1 140 ? -30.145 37.016 28.979 0.39 17.98 141 LYS A CA 1
ATOM 959 C CA B LYS A 1 140 ? -30.136 37.022 28.972 0.61 18.01 141 LYS A CA 1
ATOM 960 C C A LYS A 1 140 ? -29.663 35.574 29.088 0.39 16.87 141 LYS A C 1
ATOM 961 C C B LYS A 1 140 ? -29.663 35.579 29.096 0.61 16.90 141 LYS A C 1
ATOM 962 O O A LYS A 1 140 ? -30.462 34.636 28.983 0.39 18.59 141 LYS A O 1
ATOM 963 O O B LYS A 1 140 ? -30.469 34.645 29.012 0.61 18.63 141 LYS A O 1
ATOM 974 N N . TRP A 1 141 ? -28.359 35.376 29.297 1.00 15.22 142 TRP A N 1
ATOM 975 C CA . TRP A 1 141 ? -27.836 34.021 29.448 1.00 14.52 142 TRP A CA 1
ATOM 976 C C . TRP A 1 141 ? -28.379 33.358 30.706 1.00 16.39 142 TRP A C 1
ATOM 977 O O . TRP A 1 141 ? -28.744 32.175 30.687 1.00 12.44 142 TRP A O 1
ATOM 988 N N . LEU A 1 142 ? -28.439 34.106 31.812 1.00 15.04 143 LEU A N 1
ATOM 989 C CA . LEU A 1 142 ? -29.030 33.578 33.038 1.00 14.40 143 LEU A CA 1
ATOM 990 C C . LEU A 1 142 ? -30.488 33.197 32.826 1.00 14.30 143 LEU A C 1
ATOM 991 O O . LEU A 1 142 ? -30.935 32.136 33.281 1.00 12.03 143 LEU A O 1
ATOM 996 N N . PHE A 1 143 ? -31.245 34.051 32.134 1.00 15.36 144 PHE A N 1
ATOM 997 C CA . PHE A 1 143 ? -32.654 33.768 31.878 1.00 15.77 144 PHE A CA 1
ATOM 998 C C . PHE A 1 143 ? -32.812 32.555 30.969 1.00 20.73 144 PHE A C 1
ATOM 999 O O . PHE A 1 143 ? -33.620 31.662 31.242 1.00 17.00 144 PHE A O 1
ATOM 1007 N N . ASP A 1 144 ? -32.035 32.501 29.886 1.00 15.89 145 ASP A N 1
ATOM 1008 C CA . ASP A 1 144 ? -32.099 31.370 28.969 1.00 16.80 145 ASP A CA 1
ATOM 1009 C C . ASP A 1 144 ? -31.645 30.061 29.596 1.00 19.19 145 ASP A C 1
ATOM 1010 O O . ASP A 1 144 ? -31.876 29.001 29.005 1.00 24.95 145 ASP A O 1
ATOM 1015 N N . ASN A 1 145 ? -31.003 30.104 30.764 1.00 18.55 146 ASN A N 1
ATOM 1016 C CA . ASN A 1 145 ? -30.589 28.906 31.483 1.00 14.62 146 ASN A CA 1
ATOM 1017 C C . ASN A 1 145 ? -31.421 28.683 32.744 1.00 17.58 146 ASN A C 1
ATOM 1018 O O . ASN A 1 145 ? -30.961 28.050 33.697 1.00 19.51 146 ASN A O 1
ATOM 1023 N N . GLY A 1 146 ? -32.642 29.214 32.764 1.00 14.19 147 GLY A N 1
ATOM 1024 C CA . GLY A 1 146 ? -33.629 28.847 33.756 1.00 19.67 147 GLY A CA 1
ATOM 1025 C C . GLY A 1 146 ? -33.707 29.724 34.986 1.00 19.54 147 GLY A C 1
ATOM 1026 O O . GLY A 1 146 ? -34.515 29.431 35.876 1.00 26.63 147 GLY A O 1
ATOM 1027 N N . LYS A 1 147 ? -32.907 30.783 35.074 1.00 19.06 148 LYS A N 1
ATOM 1028 C CA . LYS A 1 147 ? -32.970 31.701 36.208 1.00 20.14 148 LYS A CA 1
ATOM 1029 C C . LYS A 1 147 ? -34.016 32.769 35.905 1.00 18.30 148 LYS A C 1
ATOM 1030 O O . LYS A 1 147 ? -33.825 33.600 35.011 1.00 24.88 148 LYS A O 1
ATOM 1036 N N . LYS A 1 148 ? -35.127 32.740 36.646 1.00 19.87 149 LYS A N 1
ATOM 1037 C CA . LYS A 1 148 ? -36.235 33.658 36.423 1.00 17.75 149 LYS A CA 1
ATOM 1038 C C . LYS A 1 148 ? -36.458 34.639 37.562 1.00 15.87 149 LYS A C 1
ATOM 1039 O O . LYS A 1 148 ? -37.021 35.713 37.326 1.00 17.37 149 LYS A O 1
ATOM 1045 N N . ARG A 1 149 ? -36.040 34.304 38.775 1.00 16.21 150 ARG A N 1
ATOM 1046 C CA . ARG A 1 149 ? -36.318 35.109 39.959 1.00 14.98 150 ARG A CA 1
ATOM 1047 C C . ARG A 1 149 ? -34.993 35.660 40.476 1.00 16.83 150 ARG A C 1
ATOM 1048 O O . ARG A 1 149 ? -34.238 34.959 41.156 1.00 21.42 150 ARG A O 1
ATOM 1056 N N . PHE A 1 150 ? -34.721 36.921 40.148 1.00 16.42 151 PHE A N 1
ATOM 1057 C CA . PHE A 1 150 ? -33.454 37.564 40.464 1.00 17.36 151 PHE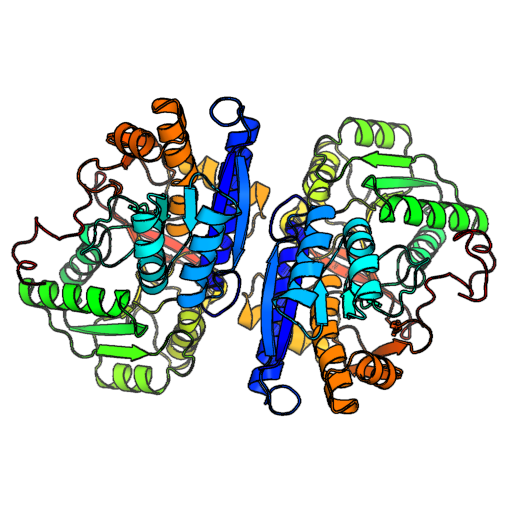 A CA 1
ATOM 1058 C C . PHE A 1 150 ? -33.520 38.256 41.819 1.00 16.14 151 PHE A C 1
ATOM 1059 O O . PHE A 1 150 ? -34.512 38.912 42.146 1.00 11.78 151 PHE A O 1
ATOM 1067 N N . TYR A 1 151 ? -32.456 38.105 42.603 1.00 13.79 152 TYR A N 1
ATOM 1068 C CA . TYR A 1 151 ? -32.230 38.903 43.803 1.00 12.20 152 TYR A CA 1
ATOM 1069 C C . TYR A 1 151 ? -31.057 39.831 43.525 1.00 13.04 152 TYR A C 1
ATOM 1070 O O . TYR A 1 151 ? -29.949 39.366 43.238 1.00 14.34 152 TYR A O 1
ATOM 1079 N N . LEU A 1 152 ? -31.300 41.134 43.600 1.00 10.82 153 LEU A N 1
ATOM 1080 C CA . LEU A 1 152 ? -30.297 42.132 43.259 1.00 17.23 153 LEU A CA 1
ATOM 1081 C C . LEU A 1 152 ? -29.627 42.645 44.526 1.00 15.42 153 LEU A C 1
ATOM 1082 O O . LEU A 1 152 ? -30.306 43.015 45.488 1.00 15.42 153 LEU A O 1
ATOM 1087 N N . LEU A 1 153 ? -28.295 42.661 44.522 1.00 12.66 154 LEU A N 1
ATOM 1088 C CA . LEU A 1 153 ? -27.514 43.140 45.658 1.00 12.69 154 LEU A CA 1
ATOM 1089 C C . LEU A 1 153 ? -26.304 43.893 45.133 1.00 14.79 154 LEU A C 1
ATOM 1090 O O . LEU A 1 153 ? -25.520 43.340 44.355 1.00 17.25 154 LEU A O 1
ATOM 1095 N N . GLY A 1 154 ? -26.139 45.142 45.566 1.00 11.73 155 GLY A N 1
ATOM 1096 C CA . GLY A 1 154 ? -25.024 45.945 45.113 1.00 15.12 155 GLY A CA 1
ATOM 1097 C C . GLY A 1 154 ? -24.675 47.035 46.102 1.00 16.83 155 GLY A C 1
ATOM 1098 O O . GLY A 1 154 ? -25.349 47.225 47.117 1.00 17.66 155 GLY A O 1
ATOM 1099 N N . SER A 1 155 ? -23.596 47.750 45.796 1.00 15.17 156 SER A N 1
ATOM 1100 C CA . SER A 1 155 ? -23.174 48.881 46.607 1.00 15.38 156 SER A CA 1
ATOM 1101 C C . SER A 1 155 ? -24.044 50.096 46.309 1.00 15.38 156 SER A C 1
ATOM 1102 O O . SER A 1 155 ? -24.614 50.228 45.223 1.00 15.18 156 SER A O 1
ATOM 1105 N N . ASP A 1 156 ? -24.145 50.993 47.289 1.00 19.60 157 ASP A N 1
ATOM 1106 C CA . ASP A 1 156 ? -25.091 52.107 47.210 1.00 19.80 157 ASP A CA 1
ATOM 1107 C C . ASP A 1 156 ? -24.423 53.310 46.550 1.00 17.19 157 ASP A C 1
ATOM 1108 O O . ASP A 1 156 ? -23.996 54.266 47.201 1.00 19.74 157 ASP A O 1
ATOM 1113 N N . TYR A 1 157 ? -24.342 53.254 45.224 1.00 14.15 158 TYR A N 1
ATOM 1114 C CA . TYR A 1 157 ? -23.968 54.410 44.416 1.00 13.38 158 TYR A CA 1
ATOM 1115 C C . TYR A 1 157 ? -24.502 54.191 43.002 1.00 13.27 158 TYR A C 1
ATOM 1116 O O . TYR A 1 157 ? -25.332 53.306 42.766 1.00 15.59 158 TYR A O 1
ATOM 1125 N N . VAL A 1 158 ? -24.028 55.002 42.053 1.00 13.47 159 VAL A N 1
ATOM 1126 C CA . VAL A 1 158 ? -24.783 55.189 40.816 1.00 10.27 159 VAL A CA 1
ATOM 1127 C C . VAL A 1 158 ? -24.679 53.970 39.902 1.00 16.38 159 VAL A C 1
ATOM 1128 O O . VAL A 1 158 ? -25.650 53.620 39.222 1.00 11.33 159 VAL A O 1
ATOM 1132 N N . PHE A 1 159 ? -23.518 53.306 39.849 1.00 15.45 160 PHE A N 1
ATOM 1133 C CA . PHE A 1 159 ? -23.424 52.150 38.957 1.00 15.99 160 PHE A CA 1
ATOM 1134 C C . PHE A 1 159 ? -24.378 51.032 39.351 1.00 14.00 160 PHE A C 1
ATOM 1135 O O . PHE A 1 159 ? -25.159 50.591 38.491 1.00 16.88 160 PHE A O 1
ATOM 1143 N N . PRO A 1 160 ? -24.370 50.512 40.584 1.00 13.40 161 PRO A N 1
ATOM 1144 C CA . PRO A 1 160 ? -25.296 49.410 40.887 1.00 12.90 161 PRO A CA 1
ATOM 1145 C C . PRO A 1 160 ? -26.754 49.819 40.813 1.00 15.53 161 PRO A C 1
ATOM 1146 O O . PRO A 1 160 ? -27.602 48.988 40.463 1.00 16.18 161 PRO A O 1
ATOM 1150 N N . ARG A 1 161 ? -27.075 51.077 41.116 1.00 12.69 162 ARG A N 1
ATOM 1151 C CA . ARG A 1 161 ? -28.459 51.524 41.004 1.00 17.29 162 ARG A CA 1
ATOM 1152 C C . ARG A 1 161 ? -28.884 51.620 39.544 1.00 17.83 162 ARG A C 1
ATOM 1153 O O . ARG A 1 161 ? -29.978 51.176 39.175 1.00 20.37 162 ARG A O 1
ATOM 1161 N N . THR A 1 162 ? -28.026 52.185 38.690 1.00 16.76 163 THR A N 1
ATOM 1162 C CA . THR A 1 162 ? -28.347 52.243 37.267 1.00 13.86 163 THR A CA 1
ATOM 1163 C C . THR A 1 162 ? -28.356 50.851 36.647 1.00 16.86 163 THR A C 1
ATOM 1164 O O . THR A 1 162 ? -29.238 50.530 35.841 1.00 18.38 163 THR A O 1
ATOM 1168 N N . ALA A 1 163 ? -27.386 50.010 37.017 1.00 13.52 164 ALA A N 1
ATOM 1169 C CA . ALA A 1 163 ? -27.344 48.646 36.496 1.00 12.93 164 ALA A CA 1
ATOM 1170 C C . ALA A 1 163 ? -28.624 47.893 36.835 1.00 14.78 164 ALA A C 1
ATOM 1171 O O . ALA A 1 163 ? -29.217 47.231 35.975 1.00 15.62 164 ALA A O 1
ATOM 1173 N N . ASN A 1 164 ? -29.073 47.994 38.088 1.00 11.33 165 ASN A N 1
ATOM 1174 C CA . ASN A 1 164 ? -30.287 47.295 38.491 1.00 15.51 165 ASN A CA 1
ATOM 1175 C C . ASN A 1 164 ? -31.520 47.861 37.800 1.00 15.11 165 ASN A C 1
ATOM 1176 O O . ASN A 1 164 ? -32.469 47.117 37.528 1.00 15.05 165 ASN A O 1
ATOM 1181 N N . LYS A 1 165 ? -31.531 49.164 37.512 1.00 17.65 166 LYS A N 1
ATOM 1182 C CA . LYS A 1 165 ? -32.609 49.722 36.702 1.00 20.24 166 LYS A CA 1
ATOM 1183 C C . LYS A 1 165 ? -32.617 49.099 35.313 1.00 21.74 166 LYS A C 1
ATOM 1184 O O . LYS A 1 165 ? -33.680 48.746 34.786 1.00 14.94 166 LYS A O 1
ATOM 1190 N N . ILE A 1 166 ? -31.437 48.936 34.716 1.00 13.65 167 ILE A N 1
ATOM 1191 C CA . ILE A 1 166 ? -31.340 48.276 33.417 1.00 12.92 167 ILE A CA 1
ATOM 1192 C C . ILE A 1 166 ? -31.800 46.827 33.523 1.00 16.56 167 ILE A C 1
ATOM 1193 O O . ILE A 1 166 ? -32.565 46.337 32.683 1.00 15.17 167 ILE A O 1
ATOM 1198 N N . ILE A 1 167 ? -31.345 46.123 34.564 1.00 14.15 168 ILE A N 1
ATOM 1199 C CA . ILE A 1 167 ? -31.678 44.708 34.715 1.00 12.72 168 ILE A CA 1
ATOM 1200 C C . ILE A 1 167 ? -33.181 44.521 34.871 1.00 17.67 168 ILE A C 1
ATOM 1201 O O . ILE A 1 167 ? -33.770 43.599 34.293 1.00 16.12 168 ILE A O 1
ATOM 1206 N N . LYS A 1 168 ? -33.826 45.389 35.653 1.00 16.38 169 LYS A N 1
ATOM 1207 C CA . LYS A 1 168 ? -35.267 45.265 35.850 1.00 17.59 169 LYS A CA 1
ATOM 1208 C C . LYS A 1 168 ? -36.025 45.484 34.547 1.00 15.79 169 LYS A C 1
ATOM 1209 O O . LYS A 1 168 ? -36.973 44.749 34.242 1.00 19.01 169 LYS A O 1
ATOM 1215 N N . ALA A 1 169 ? -35.617 46.482 33.760 1.00 12.94 170 ALA A N 1
ATOM 1216 C CA . ALA A 1 169 ? -36.243 46.708 32.461 1.00 17.53 170 ALA A CA 1
ATOM 1217 C C . ALA A 1 169 ? -36.096 45.492 31.556 1.00 20.22 170 ALA A C 1
ATOM 1218 O O . ALA A 1 169 ? -37.050 45.098 30.874 1.00 19.75 170 ALA A O 1
ATOM 1220 N N . TYR A 1 170 ? -34.909 44.883 31.538 1.00 17.53 171 TYR A N 1
ATOM 1221 C CA . TYR A 1 170 ? -34.681 43.734 30.667 1.00 18.72 171 TYR A CA 1
ATOM 1222 C C . TYR A 1 170 ? -35.435 42.506 31.161 1.00 18.85 171 TYR A C 1
ATOM 1223 O O . TYR A 1 170 ? -35.967 41.734 30.355 1.00 17.38 171 TYR A O 1
ATOM 1232 N N . LEU A 1 171 ? -35.488 42.303 32.481 1.00 17.81 172 LEU A N 1
ATOM 1233 C CA . LEU A 1 171 ? -36.211 41.152 33.014 1.00 16.62 172 LEU A CA 1
ATOM 1234 C C . LEU A 1 171 ? -37.701 41.251 32.715 1.00 18.27 172 LEU A C 1
ATOM 1235 O O . LEU A 1 171 ? -38.341 40.246 32.385 1.00 22.05 172 LEU A O 1
ATOM 1240 N N . LYS A 1 172 ? -38.271 42.454 32.824 1.00 17.14 173 LYS A N 1
ATOM 1241 C CA . LYS A 1 172 ? -39.671 42.646 32.457 1.00 29.51 173 LYS A CA 1
ATOM 1242 C C . LYS A 1 172 ? -39.897 42.327 30.984 1.00 28.53 173 LYS A C 1
ATOM 1243 O O . LYS A 1 172 ? -40.920 41.738 30.615 1.00 28.49 173 LYS A O 1
ATOM 1249 N N . TYR A 1 173 ? -38.939 42.695 30.131 1.00 24.72 174 TYR A N 1
ATOM 1250 C CA . TYR A 1 173 ? -39.036 42.384 28.708 1.00 23.68 174 TYR A CA 1
ATOM 1251 C C . TYR A 1 173 ? -38.967 40.880 28.464 1.00 18.89 174 TYR A C 1
ATOM 1252 O O . TYR A 1 173 ? -39.691 40.350 27.613 1.00 20.70 174 TYR A O 1
ATOM 1261 N N . LEU A 1 174 ? -38.115 40.176 29.213 1.00 16.46 175 LEU A N 1
ATOM 1262 C CA . LEU A 1 174 ? -37.920 38.747 28.989 1.00 16.93 175 LEU A CA 1
ATOM 1263 C C . LEU A 1 174 ? -39.015 37.900 29.625 1.00 19.61 175 LEU A C 1
ATOM 1264 O O . LEU A 1 174 ? -39.288 36.792 29.150 1.00 17.49 175 LEU A O 1
ATOM 1269 N N . GLY A 1 175 ? -39.642 38.389 30.689 1.00 19.25 176 GLY A N 1
ATOM 1270 C CA . GLY A 1 175 ? -40.590 37.602 31.442 1.00 22.84 176 GLY A CA 1
ATOM 1271 C C . GLY A 1 175 ? -40.097 37.141 32.790 1.00 21.38 176 GLY A C 1
ATOM 1272 O O . GLY A 1 175 ? -40.732 36.272 33.398 1.00 17.02 176 GLY A O 1
ATOM 1273 N N . GLY A 1 176 ? -38.975 37.676 33.266 1.00 18.48 177 GLY A N 1
ATOM 1274 C CA . GLY A 1 176 ? -38.491 37.398 34.597 1.00 14.34 177 GLY A CA 1
ATOM 1275 C C . GLY A 1 176 ? -38.961 38.452 35.588 1.00 19.01 177 GLY A C 1
ATOM 1276 O O . GLY A 1 176 ? -39.552 39.466 35.227 1.00 14.40 177 GLY A O 1
ATOM 1277 N N . VAL A 1 177 ? -38.692 38.185 36.867 1.00 11.76 178 VAL A N 1
ATOM 1278 C CA . VAL A 1 177 ? -39.081 39.082 37.946 1.00 15.25 178 VAL A CA 1
ATOM 1279 C C . VAL A 1 177 ? -37.934 39.211 38.935 1.00 17.26 178 VAL A C 1
ATOM 1280 O O . VAL A 1 177 ? -37.073 38.337 39.050 1.00 15.77 178 VAL A O 1
ATOM 1284 N N . VAL A 1 178 ? -37.940 40.328 39.654 1.00 13.17 179 VAL A N 1
ATOM 1285 C CA . VAL A 1 178 ? -37.016 40.575 40.753 1.00 20.11 179 VAL A CA 1
ATOM 1286 C C . VAL A 1 178 ? -37.764 40.308 42.053 1.00 18.18 179 VAL A C 1
ATOM 1287 O O . VAL A 1 178 ? -38.819 40.903 42.304 1.00 16.40 179 VAL A O 1
ATOM 1291 N N . VAL A 1 179 ? -37.228 39.405 42.876 1.00 18.78 180 VAL A N 1
ATOM 1292 C CA . VAL A 1 179 ? -37.842 39.054 44.151 1.00 13.48 180 VAL A CA 1
ATOM 1293 C C . VAL A 1 179 ? -37.104 39.681 45.329 1.00 17.07 180 VAL A C 1
ATOM 1294 O O . VAL A 1 179 ? -37.382 39.340 46.484 1.00 20.79 180 VAL A O 1
ATOM 1298 N N . GLY A 1 180 ? -36.168 40.590 45.064 1.00 17.24 181 GLY A N 1
ATOM 1299 C CA . GLY A 1 180 ? -35.411 41.249 46.110 1.00 12.71 181 GLY A CA 1
ATOM 1300 C C . GLY A 1 180 ? -34.390 42.230 45.569 1.00 15.22 181 GLY A C 1
ATOM 1301 O O . GLY A 1 180 ? -33.802 42.002 44.507 1.00 18.21 181 GLY A O 1
ATOM 1302 N N . GLU A 1 181 ? -34.166 43.324 46.294 1.00 16.21 182 GLU A N 1
ATOM 1303 C CA . GLU A 1 181 ? -33.226 44.355 45.867 1.00 15.27 182 GLU A CA 1
ATOM 1304 C C . GLU A 1 181 ? -32.729 45.088 47.101 1.00 22.28 182 GLU A C 1
ATOM 1305 O O . GLU A 1 181 ? -33.516 45.742 47.791 1.00 20.13 182 GLU A O 1
ATOM 1311 N N . GLU A 1 182 ? -31.432 44.975 47.381 1.00 16.78 183 GLU A N 1
ATOM 1312 C CA . GLU A 1 182 ? -30.844 45.558 48.578 1.00 17.74 183 GLU A CA 1
ATOM 1313 C C . GLU A 1 182 ? -29.524 46.223 48.228 1.00 20.05 183 GLU A C 1
ATOM 1314 O O . GLU A 1 182 ? -28.767 45.719 47.392 1.00 17.96 183 GLU A O 1
ATOM 1320 N N . TYR A 1 183 ? -29.249 47.345 48.881 1.00 14.97 184 TYR A N 1
ATOM 1321 C CA . TYR A 1 183 ? -28.013 48.085 48.693 1.00 18.16 184 TYR A CA 1
ATOM 1322 C C . TYR A 1 183 ? -27.310 48.271 50.028 1.00 20.22 184 TYR A C 1
ATOM 1323 O O . TYR A 1 183 ? -27.952 48.494 51.058 1.00 21.55 184 TYR A O 1
ATOM 1332 N N . THR A 1 184 ? -25.984 48.161 49.999 1.00 20.38 185 THR A N 1
ATOM 1333 C CA . THR A 1 184 ? -25.140 48.435 51.148 1.00 18.17 185 THR A CA 1
ATOM 1334 C C . THR A 1 184 ? -24.117 49.496 50.771 1.00 19.07 185 THR A C 1
ATOM 1335 O O . THR A 1 184 ? -23.607 49.490 49.645 1.00 18.18 185 THR A O 1
ATOM 1339 N N . PRO A 1 185 ? -23.800 50.414 51.681 1.00 16.49 186 PRO A N 1
ATOM 1340 C CA . PRO A 1 185 ? -22.765 51.410 51.382 1.00 17.36 186 PRO A CA 1
ATOM 1341 C C . PRO A 1 185 ? -21.447 50.727 51.061 1.00 18.22 186 PRO A C 1
ATOM 1342 O O . PRO A 1 185 ? -21.175 49.615 51.518 1.00 17.43 186 PRO A O 1
ATOM 1346 N N . LEU A 1 186 ? -20.640 51.391 50.239 1.00 17.15 187 LEU A N 1
ATOM 1347 C CA . LEU A 1 186 ? -19.318 50.869 49.930 1.00 16.89 187 LEU A CA 1
ATOM 1348 C C . LEU A 1 186 ? -18.528 50.673 51.216 1.00 16.82 187 LEU A C 1
ATOM 1349 O O . LEU A 1 186 ? -18.565 51.513 52.118 1.00 19.35 187 LEU A O 1
ATOM 1354 N N . GLY A 1 187 ? -17.830 49.541 51.309 1.00 15.06 188 GLY A N 1
ATOM 1355 C CA . GLY A 1 187 ? -17.088 49.194 52.501 1.00 14.82 188 GLY A CA 1
ATOM 1356 C C . GLY A 1 187 ? -17.880 48.460 53.566 1.00 17.24 188 GLY A C 1
ATOM 1357 O O . GLY A 1 187 ? -17.288 48.034 54.567 1.00 16.32 188 GLY A O 1
ATOM 1358 N N . HIS A 1 188 ? -19.193 48.303 53.384 1.00 17.57 189 HIS A N 1
ATOM 1359 C CA . HIS A 1 188 ? -20.019 47.567 54.336 1.00 15.01 189 HIS A CA 1
ATOM 1360 C C . HIS A 1 188 ? -19.508 46.139 54.501 1.00 14.94 189 HIS A C 1
ATOM 1361 O O . HIS A 1 188 ? -19.077 45.502 53.536 1.00 14.51 189 HIS A O 1
ATOM 1368 N N . THR A 1 189 ? -19.549 45.634 55.739 1.00 10.93 190 THR A N 1
ATOM 1369 C CA . THR A 1 189 ? -19.010 44.313 56.044 1.00 18.20 190 THR A CA 1
ATOM 1370 C C . THR A 1 189 ? -20.005 43.352 56.683 1.00 15.84 190 THR A C 1
ATOM 1371 O O . THR A 1 189 ? -19.715 42.151 56.747 1.00 17.97 190 THR A O 1
ATOM 1375 N N . ASP A 1 190 ? -21.149 43.831 57.165 1.00 12.05 191 ASP A N 1
ATOM 1376 C CA . ASP A 1 190 ? -22.122 42.987 57.858 1.00 12.03 191 ASP A CA 1
ATOM 1377 C C . ASP A 1 190 ? -23.233 42.628 56.878 1.00 14.84 191 ASP A C 1
ATOM 1378 O O . ASP A 1 190 ? -24.130 43.432 56.615 1.00 12.33 191 ASP A O 1
ATOM 1383 N N . TYR A 1 191 ? -23.188 41.406 56.355 1.00 16.83 192 TYR A N 1
ATOM 1384 C CA . TYR A 1 191 ? -24.179 40.946 55.395 1.00 16.31 192 TYR A CA 1
ATOM 1385 C C . TYR A 1 191 ? -25.106 39.888 55.973 1.00 16.72 192 TYR A C 1
ATOM 1386 O O . TYR A 1 191 ? -25.734 39.141 55.216 1.00 16.59 192 TYR A O 1
ATOM 1395 N N . SER A 1 192 ? -25.212 39.823 57.302 1.00 15.25 193 SER A N 1
ATOM 1396 C CA . SER A 1 192 ? -26.114 38.867 57.932 1.00 19.27 193 SER A CA 1
ATOM 1397 C C . SER A 1 192 ? -27.568 39.171 57.601 1.00 18.02 193 SER A C 1
ATOM 1398 O O . SER A 1 192 ? -28.356 38.252 57.351 1.00 21.17 193 SER A O 1
ATOM 1401 N N . SER A 1 193 ? -27.945 40.453 57.595 1.00 18.54 194 SER A N 1
ATOM 1402 C CA . SER A 1 193 ? -29.329 40.818 57.303 1.00 21.09 194 SER A CA 1
ATOM 1403 C C . SER A 1 193 ? -29.697 40.466 55.867 1.00 19.81 194 SER A C 1
ATOM 1404 O O . SER A 1 193 ? -30.740 39.853 55.613 1.00 14.10 194 SER A O 1
ATOM 1407 N N . VAL A 1 194 ? -28.849 40.856 54.912 1.00 18.34 195 VAL A N 1
ATOM 1408 C CA . VAL A 1 194 ? -29.108 40.549 53.508 1.00 18.47 195 VAL A CA 1
ATOM 1409 C C . VAL A 1 194 ? -29.216 39.045 53.301 1.00 16.74 195 VAL A C 1
ATOM 1410 O O . VAL A 1 194 ? -30.152 38.553 52.659 1.00 14.93 195 VAL A O 1
ATOM 1414 N N . ILE A 1 195 ? -28.263 38.292 53.855 1.00 13.05 196 ILE A N 1
ATOM 1415 C CA . ILE A 1 195 ? -28.248 36.844 53.669 1.00 13.79 196 ILE A CA 1
ATOM 1416 C C . ILE A 1 195 ? -29.485 36.208 54.291 1.00 14.26 196 ILE A C 1
ATOM 1417 O O . ILE A 1 195 ? -30.044 35.245 53.749 1.00 14.13 196 ILE A O 1
ATOM 1422 N N . ASN A 1 196 ? -29.942 36.739 55.427 1.00 12.34 197 ASN A N 1
ATOM 1423 C CA . ASN A 1 196 ? -31.185 36.250 56.012 1.00 16.40 197 ASN A CA 1
ATOM 1424 C C . ASN A 1 196 ? -32.371 36.525 55.096 1.00 15.03 197 ASN A C 1
ATOM 1425 O O . ASN A 1 196 ? -33.240 35.663 54.917 1.00 14.55 197 ASN A O 1
ATOM 1430 N N . LYS A 1 197 ? -32.421 37.720 54.498 1.00 11.82 198 LYS A N 1
ATOM 1431 C CA . LYS A 1 197 ? -33.477 38.018 53.535 1.00 17.16 198 LYS A CA 1
ATOM 1432 C C . LYS A 1 197 ? -33.371 37.122 52.308 1.00 15.58 198 LYS A C 1
ATOM 1433 O O . LYS A 1 197 ? -34.388 36.661 51.777 1.00 16.05 198 LYS A O 1
ATOM 1439 N N . ILE A 1 198 ? -32.147 36.874 51.838 1.00 16.54 199 ILE A N 1
ATOM 1440 C CA . ILE A 1 198 ? -31.948 35.986 50.697 1.00 16.08 199 ILE A CA 1
ATOM 1441 C C . ILE A 1 198 ? -32.437 34.580 51.025 1.00 18.94 199 ILE A C 1
ATOM 1442 O O . ILE A 1 198 ? -33.115 33.936 50.214 1.00 17.02 199 ILE A O 1
ATOM 1447 N N . LYS A 1 199 ? -32.114 34.090 52.226 1.00 13.73 200 LYS A N 1
ATOM 1448 C CA . LYS A 1 199 ? -32.572 32.769 52.644 1.00 15.37 200 LYS A CA 1
ATOM 1449 C C . LYS A 1 199 ? -34.093 32.682 52.646 1.00 15.80 200 LYS A C 1
ATOM 1450 O O . LYS A 1 199 ? -34.661 31.635 52.312 1.00 21.04 200 LYS A O 1
ATOM 1456 N N . ALA A 1 200 ? -34.777 33.768 52.958 1.00 13.65 201 ALA A N 1
ATOM 1457 C CA . ALA A 1 200 ? -36.253 33.727 53.042 1.00 17.99 201 ALA A CA 1
ATOM 1458 C C . ALA A 1 200 ? -36.894 33.862 51.647 1.00 16.42 201 ALA A C 1
ATOM 1459 O O . ALA A 1 200 ? -37.916 33.246 51.410 1.00 9.73 201 ALA A O 1
ATOM 1461 N N . ALA A 1 201 ? -36.265 34.633 50.767 1.00 16.18 202 ALA A N 1
ATOM 1462 C CA . ALA A 1 201 ? -36.809 34.893 49.415 1.00 15.78 202 ALA A CA 1
ATOM 1463 C C . ALA A 1 201 ? -36.622 33.683 48.499 1.00 19.29 202 ALA A C 1
ATOM 1464 O O . ALA A 1 201 ? -37.413 33.544 47.583 1.00 20.05 202 ALA A O 1
ATOM 1466 N N . LYS A 1 202 ? -35.610 32.862 48.768 1.00 15.26 203 LYS A N 1
ATOM 1467 C CA . LYS A 1 202 ? -35.284 31.683 47.926 1.00 20.07 203 LYS A CA 1
ATOM 1468 C C . LYS A 1 202 ? -35.221 32.094 46.444 1.00 18.74 203 LYS A C 1
ATOM 1469 O O . LYS A 1 202 ? -35.937 31.510 45.645 1.00 16.63 203 LYS A O 1
ATOM 1475 N N . PRO A 1 203 ? -34.343 33.037 46.054 1.00 15.72 204 PRO A N 1
ATOM 1476 C CA . PRO A 1 203 ? -34.218 33.422 44.661 1.00 13.86 204 PRO A CA 1
ATOM 1477 C C . PRO A 1 203 ? -33.527 32.356 43.798 1.00 14.10 204 PRO A C 1
ATOM 1478 O O . PRO A 1 203 ? -32.913 31.491 44.339 1.00 14.27 204 PRO A O 1
ATOM 1482 N N . ASP A 1 204 ? -33.689 32.453 42.488 1.00 10.38 205 ASP A N 1
ATOM 1483 C CA . ASP A 1 204 ? -32.986 31.562 41.572 1.00 12.89 205 ASP A CA 1
ATOM 1484 C C . ASP A 1 204 ? -31.516 31.923 41.449 1.00 14.93 205 ASP A C 1
ATOM 1485 O O . ASP A 1 204 ? -30.674 31.039 41.259 1.00 17.46 205 ASP A O 1
ATOM 1490 N N . VAL A 1 205 ? -31.199 33.212 41.548 1.00 11.61 206 VAL A N 1
ATOM 1491 C CA . VAL A 1 205 ? -29.852 33.705 41.307 1.00 12.83 206 VAL A CA 1
ATOM 1492 C C . VAL A 1 205 ? -29.721 35.040 42.018 1.00 16.32 206 VAL A C 1
ATOM 1493 O O . VAL A 1 205 ? -30.696 35.784 42.155 1.00 11.88 206 VAL A O 1
ATOM 1497 N N . VAL A 1 206 ? -28.516 35.334 42.491 1.00 14.39 207 VAL A N 1
ATOM 1498 C CA . VAL A 1 206 ? -28.164 36.663 42.974 1.00 10.18 207 VAL A CA 1
ATOM 1499 C C . VAL A 1 206 ? -27.351 37.350 41.890 1.00 15.15 207 VAL A C 1
ATOM 1500 O O . VAL A 1 206 ? -26.365 36.790 41.397 1.00 13.10 207 VAL A O 1
ATOM 1504 N N . PHE A 1 207 ? -27.766 38.551 41.503 1.00 11.67 208 PHE A N 1
ATOM 1505 C CA . PHE A 1 207 ? -26.980 39.380 40.599 1.00 12.96 208 PHE A CA 1
ATOM 1506 C C . PHE A 1 207 ? -26.235 40.401 41.446 1.00 13.06 208 PHE A C 1
ATOM 1507 O O . PHE A 1 207 ? -26.840 41.330 41.993 1.00 10.88 208 PHE A O 1
ATOM 1515 N N . ASN A 1 208 ? -24.925 40.225 41.549 1.00 13.86 209 ASN A N 1
ATOM 1516 C CA . ASN A 1 208 ? -24.099 40.957 42.498 1.00 10.91 209 ASN A CA 1
ATOM 1517 C C . ASN A 1 208 ? -23.424 42.137 41.809 1.00 10.00 209 ASN A C 1
ATOM 1518 O O . ASN A 1 208 ? -22.605 41.947 40.904 1.00 10.28 209 ASN A O 1
ATOM 1523 N N . THR A 1 209 ? -23.762 43.350 42.245 1.00 10.72 210 THR A N 1
ATOM 1524 C CA . THR A 1 209 ? -23.062 44.556 41.823 1.00 10.60 210 THR A CA 1
ATOM 1525 C C . THR A 1 209 ? -22.304 45.211 42.972 1.00 10.61 210 THR A C 1
ATOM 1526 O O . THR A 1 209 ? -22.045 46.417 42.931 1.00 13.87 210 THR A O 1
ATOM 1530 N N . LEU A 1 210 ? -21.958 44.444 44.006 1.00 9.64 211 LEU A N 1
ATOM 1531 C CA . LEU A 1 210 ? -21.068 44.965 45.032 1.00 12.46 211 LEU A CA 1
ATOM 1532 C C . LEU A 1 210 ? -19.708 45.275 44.422 1.00 14.68 211 LEU A C 1
ATOM 1533 O O . LEU A 1 210 ? -19.185 44.512 43.604 1.00 11.86 211 LEU A O 1
ATOM 1538 N N . ASN A 1 211 ? -19.144 46.412 44.813 1.00 12.05 212 ASN A N 1
ATOM 1539 C CA . ASN A 1 211 ? -17.818 46.824 44.383 1.00 14.15 212 ASN A CA 1
ATOM 1540 C C . ASN A 1 211 ? -16.918 46.952 45.603 1.00 13.06 212 ASN A C 1
ATOM 1541 O O . ASN A 1 211 ? -17.379 47.293 46.696 1.00 12.06 212 ASN A O 1
ATOM 1546 N N . GLY A 1 212 ? -15.633 46.667 45.415 1.00 13.31 213 GLY A N 1
ATOM 1547 C CA . GLY A 1 212 ? -14.669 46.832 46.484 1.00 9.22 213 GLY A CA 1
ATOM 1548 C C . GLY A 1 212 ? -14.656 45.673 47.463 1.00 12.87 213 GLY A C 1
ATOM 1549 O O . GLY A 1 212 ? -15.243 44.611 47.235 1.00 12.46 213 GLY A O 1
ATOM 1550 N N . ASP A 1 213 ? -13.964 45.893 48.586 1.00 10.47 214 ASP A N 1
ATOM 1551 C CA . ASP A 1 213 ? -13.755 44.794 49.522 1.00 12.81 214 ASP A CA 1
ATOM 1552 C C . ASP A 1 213 ? -15.000 44.441 50.328 1.00 11.09 214 ASP A C 1
ATOM 1553 O O . ASP A 1 213 ? -14.911 43.577 51.208 1.00 14.95 214 ASP A O 1
ATOM 1558 N N . SER A 1 214 ? -16.145 45.077 50.062 1.00 12.00 215 SER A N 1
ATOM 1559 C CA . SER A 1 214 ? -17.409 44.532 50.545 1.00 13.08 215 SER A CA 1
ATOM 1560 C C . SER A 1 214 ? -17.598 43.098 50.075 1.00 18.02 215 SER A C 1
ATOM 1561 O O . SER A 1 214 ? -18.210 42.286 50.778 1.00 12.72 215 SER A O 1
ATOM 1564 N N . ASN A 1 215 ? -17.073 42.772 48.890 1.00 11.15 216 ASN A N 1
ATOM 1565 C CA . ASN A 1 215 ? -17.194 41.420 48.356 1.00 13.96 216 ASN A CA 1
ATOM 1566 C C . ASN A 1 215 ? -16.496 40.397 49.241 1.00 11.15 216 ASN A C 1
ATOM 1567 O O . ASN A 1 215 ? -16.932 39.242 49.314 1.00 13.70 216 ASN A O 1
ATOM 1572 N N . VAL A 1 216 ? -15.406 40.794 49.905 1.00 12.97 217 VAL A N 1
ATOM 1573 C CA . VAL A 1 216 ? -14.693 39.873 50.789 1.00 9.94 217 VAL A CA 1
ATOM 1574 C C . VAL A 1 216 ? -15.616 39.390 51.899 1.00 15.01 217 VAL A C 1
ATOM 1575 O O . VAL A 1 216 ? -15.694 38.191 52.194 1.00 10.82 217 VAL A O 1
ATOM 1579 N N . ALA A 1 217 ? -16.346 40.319 52.518 1.00 9.97 218 ALA A N 1
ATOM 1580 C CA . ALA A 1 217 ? -17.199 39.958 53.643 1.00 12.37 218 ALA A CA 1
ATOM 1581 C C . ALA A 1 217 ? -18.435 39.194 53.186 1.00 15.12 218 ALA A C 1
ATOM 1582 O O . ALA A 1 217 ? -18.864 38.244 53.851 1.00 16.31 218 ALA A O 1
ATOM 1584 N N . PHE A 1 218 ? -19.017 39.584 52.050 1.00 10.87 219 PHE A N 1
ATOM 1585 C CA . PHE A 1 218 ? -20.269 38.967 51.620 1.00 14.59 219 PHE A CA 1
ATOM 1586 C C . PHE A 1 218 ? -20.079 37.495 51.279 1.00 13.84 219 PHE A C 1
ATOM 1587 O O . PHE A 1 218 ? -20.838 36.638 51.745 1.00 14.32 219 PHE A O 1
ATOM 1595 N N . PHE A 1 219 ? -19.076 37.181 50.457 1.00 12.13 220 PHE A N 1
ATOM 1596 C CA . PHE A 1 219 ? -18.913 35.806 49.996 1.00 10.40 220 PHE A CA 1
ATOM 1597 C C . PHE A 1 219 ? -18.446 34.889 51.118 1.00 13.57 220 PHE A C 1
ATOM 1598 O O . PHE A 1 219 ? -18.831 33.715 51.165 1.00 14.88 220 PHE A O 1
ATOM 1606 N N . LYS A 1 220 ? -17.623 35.402 52.035 1.00 14.33 221 LYS A N 1
ATOM 1607 C CA . LYS A 1 220 ? -17.241 34.604 53.194 1.00 16.06 221 LYS A CA 1
ATOM 1608 C C . LYS A 1 220 ? -18.452 34.304 54.068 1.00 14.18 221 LYS A C 1
ATOM 1609 O O . LYS A 1 220 ? -18.667 33.159 54.482 1.00 14.88 221 LYS A O 1
ATOM 1615 N N . GLN A 1 221 ? -19.274 35.320 54.338 1.00 13.89 222 GLN A N 1
ATOM 1616 C CA . GLN A 1 221 ? -20.465 35.102 55.152 1.00 15.64 222 GLN A CA 1
ATOM 1617 C C . GLN A 1 221 ? -21.522 34.295 54.406 1.00 20.33 222 GLN A C 1
ATOM 1618 O O . GLN A 1 221 ? -22.325 33.601 55.038 1.00 17.40 222 GLN A O 1
ATOM 1624 N N . LEU A 1 222 ? -21.538 34.367 53.072 1.00 11.56 223 LEU A N 1
ATOM 1625 C CA . LEU A 1 222 ? -22.477 33.559 52.299 1.00 15.36 223 LEU A CA 1
ATOM 1626 C C . LEU A 1 222 ? -22.167 32.073 52.444 1.00 16.57 223 LEU A C 1
ATOM 1627 O O . LEU A 1 222 ? -23.067 31.258 52.679 1.00 16.71 223 LEU A O 1
ATOM 1632 N N . LYS A 1 223 ? -20.891 31.702 52.308 1.00 16.22 224 LYS A N 1
ATOM 1633 C CA . LYS A 1 223 ? -20.506 30.304 52.481 1.00 14.55 224 LYS A CA 1
ATOM 1634 C C . LYS A 1 223 ? -20.699 29.848 53.923 1.00 16.50 224 LYS A C 1
ATOM 1635 O O . LYS A 1 223 ? -21.216 28.751 54.169 1.00 18.93 224 LYS A O 1
ATOM 1641 N N . ASP A 1 224 ? -20.302 30.679 54.889 1.00 14.94 225 ASP A N 1
ATOM 1642 C CA . ASP A 1 224 ? -20.470 30.317 56.291 1.00 14.23 225 ASP A CA 1
ATOM 1643 C C . ASP A 1 224 ? -21.934 30.251 56.701 1.00 18.90 225 ASP A C 1
ATOM 1644 O O . ASP A 1 224 ? -22.251 29.602 57.703 1.00 16.90 225 ASP A O 1
ATOM 1649 N N . ALA A 1 225 ? -22.829 30.896 55.950 1.00 17.11 226 ALA A N 1
ATOM 1650 C CA . ALA A 1 225 ? -24.262 30.735 56.156 1.00 17.44 226 ALA A CA 1
ATOM 1651 C C . ALA A 1 225 ? -24.804 29.457 55.526 1.00 21.15 226 ALA A C 1
ATOM 1652 O O . ALA A 1 225 ? -26.019 29.236 55.560 1.00 20.78 226 ALA A O 1
ATOM 1654 N N . GLY A 1 226 ? -23.940 28.632 54.936 1.00 16.40 227 GLY A N 1
ATOM 1655 C CA . GLY A 1 226 ? -24.329 27.358 54.368 1.00 23.97 227 GLY A CA 1
ATOM 1656 C C . GLY A 1 226 ? -24.863 27.398 52.954 1.00 20.34 227 GLY A C 1
ATOM 1657 O O . GLY A 1 226 ? -25.497 26.427 52.523 1.00 21.06 227 GLY A O 1
ATOM 1658 N N . ILE A 1 227 ? -24.624 28.477 52.215 1.00 20.58 228 ILE A N 1
ATOM 1659 C CA . ILE A 1 227 ? -25.156 28.643 50.868 1.00 20.89 228 ILE A CA 1
ATOM 1660 C C . ILE A 1 227 ? -24.033 28.403 49.867 1.00 18.81 228 ILE A C 1
ATOM 1661 O O . ILE A 1 227 ? -23.038 29.139 49.845 1.00 16.93 228 ILE A O 1
ATOM 1666 N N . ASP A 1 228 ? -24.188 27.371 49.045 1.00 20.48 229 ASP A N 1
ATOM 1667 C CA . ASP A 1 228 ? -23.210 27.019 48.026 1.00 20.48 229 ASP A CA 1
ATOM 1668 C C . ASP A 1 228 ? -23.694 27.470 46.650 1.00 18.42 229 ASP A C 1
ATOM 1669 O O . ASP A 1 228 ? -24.853 27.848 46.462 1.00 17.23 229 ASP A O 1
ATOM 1674 N N . ALA A 1 229 ? -22.781 27.414 45.676 1.00 16.11 230 ALA A N 1
ATOM 1675 C CA . ALA A 1 229 ? -23.061 27.949 44.348 1.00 18.46 230 ALA A CA 1
ATOM 1676 C C . ALA A 1 229 ? -24.077 27.120 43.573 1.00 15.09 230 ALA A C 1
ATOM 1677 O O . ALA A 1 229 ? -24.734 27.658 42.675 1.00 15.40 230 ALA A O 1
ATOM 1679 N N . ASN A 1 230 ? -24.212 25.829 43.878 1.00 17.85 231 ASN A N 1
ATOM 1680 C CA . ASN A 1 230 ? -25.235 25.032 43.211 1.00 23.06 231 ASN A CA 1
ATOM 1681 C C . ASN A 1 230 ? -26.622 25.357 43.749 1.00 23.35 231 ASN A C 1
ATOM 1682 O O . ASN A 1 230 ? -27.585 25.447 42.979 1.00 28.88 231 ASN A O 1
ATOM 1687 N N . THR A 1 231 ? -26.739 25.543 45.065 1.00 23.34 232 THR A N 1
ATOM 1688 C CA . THR A 1 231 ? -28.022 25.919 45.649 1.00 19.77 232 THR A CA 1
ATOM 1689 C C . THR A 1 231 ? -28.426 27.327 45.231 1.00 16.03 232 THR A C 1
ATOM 1690 O O . THR A 1 231 ? -29.608 27.591 44.977 1.00 21.64 232 THR A O 1
ATOM 1694 N N . LEU A 1 232 ? -27.461 28.241 45.140 1.00 15.24 233 LEU A N 1
ATOM 1695 C CA . LEU A 1 232 ? -27.746 29.632 44.789 1.00 14.33 233 LEU A CA 1
ATOM 1696 C C . LEU A 1 232 ? -26.541 30.236 44.088 1.00 17.70 233 LEU A C 1
ATOM 1697 O O . LEU A 1 232 ? -25.611 30.738 44.733 1.00 20.33 233 LEU A O 1
ATOM 1702 N N . PRO A 1 233 ? -26.524 30.211 42.756 1.00 15.56 234 PRO A N 1
ATOM 1703 C CA . PRO A 1 233 ? -25.432 30.858 42.020 1.00 11.73 234 PRO A CA 1
ATOM 1704 C C . PRO A 1 233 ? -25.487 32.373 42.152 1.00 13.43 234 PRO A C 1
ATOM 1705 O O . PRO A 1 233 ? -26.563 32.975 42.197 1.00 13.65 234 PRO A O 1
ATOM 1709 N N . VAL A 1 234 ? -24.308 32.986 42.211 1.00 13.43 235 VAL A N 1
ATOM 1710 C CA . VAL A 1 234 ? -24.154 34.434 42.265 1.00 10.01 235 VAL A CA 1
ATOM 1711 C C . VAL A 1 234 ? -23.430 34.867 41.001 1.00 13.33 235 VAL A C 1
ATOM 1712 O O . VAL A 1 234 ? -22.311 34.412 40.731 1.00 16.61 235 VAL A O 1
ATOM 1716 N N . MET A 1 235 ? -24.062 35.739 40.222 1.00 11.22 236 MET A N 1
ATOM 1717 C CA . MET A 1 235 ? -23.430 36.323 39.047 1.00 8.67 236 MET A CA 1
ATOM 1718 C C . MET A 1 235 ? -22.907 37.708 39.406 1.00 10.94 236 MET A C 1
ATOM 1719 O O . MET A 1 235 ? -23.663 38.558 39.887 1.00 13.81 236 MET A O 1
ATOM 1724 N N . SER A 1 236 ? -21.618 37.927 39.174 1.00 7.91 237 SER A N 1
ATOM 1725 C CA . SER A 1 236 ? -20.956 39.169 39.534 1.00 9.20 237 SER A CA 1
ATOM 1726 C C . SER A 1 236 ? -20.423 39.860 38.287 1.00 10.32 237 SER A C 1
ATOM 1727 O O . SER A 1 236 ? -19.993 39.208 37.331 1.00 12.35 237 SER A O 1
ATOM 1730 N N . VAL A 1 237 ? -20.457 41.190 38.305 1.00 8.97 238 VAL A N 1
ATOM 1731 C CA . VAL A 1 237 ? -19.957 41.993 37.196 1.00 11.63 238 VAL A CA 1
ATOM 1732 C C . VAL A 1 237 ? -18.836 42.936 37.602 1.00 10.72 238 VAL A C 1
ATOM 1733 O O . VAL A 1 237 ? -18.227 43.558 36.719 1.00 16.45 238 VAL A O 1
ATOM 1737 N N . SER A 1 238 ? -18.533 43.065 38.894 1.00 12.24 239 SER A N 1
ATOM 1738 C CA . SER A 1 238 ? -17.502 43.989 39.355 1.00 13.17 239 SER A CA 1
ATOM 1739 C C . SER A 1 238 ? -16.359 43.297 40.086 1.00 11.41 239 SER A C 1
ATOM 1740 O O . SER A 1 238 ? -15.536 43.979 40.709 1.00 9.94 239 SER A O 1
ATOM 1743 N N . ILE A 1 239 ? -16.285 41.968 40.041 1.00 10.77 240 ILE A N 1
ATOM 1744 C CA . ILE A 1 239 ? -15.122 41.243 40.538 1.00 10.65 240 ILE A CA 1
ATOM 1745 C C . ILE A 1 239 ? -14.648 40.282 39.460 1.00 14.17 240 ILE A C 1
ATOM 1746 O O . ILE A 1 239 ? -15.425 39.827 38.615 1.00 17.46 240 ILE A O 1
ATOM 1751 N N . ALA A 1 240 ? -13.357 39.980 39.497 1.00 12.72 241 ALA A N 1
ATOM 1752 C CA . ALA A 1 240 ? -12.743 39.046 38.563 1.00 9.82 241 ALA A CA 1
ATOM 1753 C C . ALA A 1 240 ? -11.574 38.369 39.273 1.00 11.21 241 ALA A C 1
ATOM 1754 O O . ALA A 1 240 ? -11.535 38.309 40.507 1.00 13.27 241 ALA A O 1
ATOM 1756 N N . GLU A 1 241 ? -10.604 37.881 38.493 1.00 14.06 242 GLU A N 1
ATOM 1757 C CA . GLU A 1 241 ? -9.566 37.006 39.037 1.00 14.72 242 GLU A CA 1
ATOM 1758 C C . GLU A 1 241 ? -8.789 37.664 40.172 1.00 9.72 242 GLU A C 1
ATOM 1759 O O . GLU A 1 241 ? -8.392 36.990 41.130 1.00 11.82 242 GLU A O 1
ATOM 1765 N N . GLU A 1 242 ? -8.550 38.974 40.082 1.00 7.89 243 GLU A N 1
ATOM 1766 C CA . GLU A 1 242 ? -7.784 39.649 41.126 1.00 16.23 243 GLU A CA 1
ATOM 1767 C C . GLU A 1 242 ? -8.540 39.644 42.448 1.00 16.01 243 GLU A C 1
ATOM 1768 O O . GLU A 1 242 ? -7.992 39.260 43.487 1.00 13.40 243 GLU A O 1
ATOM 1774 N N . GLU A 1 243 ? -9.807 40.064 42.427 1.00 13.29 244 GLU A N 1
ATOM 1775 C CA . GLU A 1 243 ? -10.603 40.065 43.650 1.00 12.90 244 GLU A CA 1
ATOM 1776 C C . GLU A 1 243 ? -10.908 38.651 44.124 1.00 12.39 244 GLU A C 1
ATOM 1777 O O . GLU A 1 243 ? -11.033 38.420 45.331 1.00 12.87 244 GLU A O 1
ATOM 1783 N N . ILE A 1 244 ? -11.029 37.697 43.197 1.00 10.31 245 ILE A N 1
ATOM 1784 C CA . ILE A 1 244 ? -11.274 36.310 43.586 1.00 13.77 245 ILE A CA 1
ATOM 1785 C C . ILE A 1 244 ? -10.117 35.786 44.427 1.00 16.88 245 ILE A C 1
ATOM 1786 O O . ILE A 1 244 ? -10.321 35.061 45.409 1.00 14.64 245 ILE A O 1
ATOM 1791 N N . LYS A 1 245 ? -8.887 36.158 44.069 1.00 12.87 246 LYS A N 1
ATOM 1792 C CA . LYS A 1 245 ? -7.734 35.763 44.872 1.00 16.71 246 LYS A CA 1
ATOM 1793 C C . LYS A 1 245 ? -7.717 36.493 46.210 1.00 18.15 246 LYS A C 1
ATOM 1794 O O . LYS A 1 245 ? -7.316 35.920 47.230 1.00 17.74 246 LYS A O 1
ATOM 1800 N N . GLY A 1 246 ? -8.150 37.755 46.230 1.00 17.06 247 GLY A N 1
ATOM 1801 C CA . GLY A 1 246 ? -8.202 38.486 47.487 1.00 19.47 247 GLY A CA 1
ATOM 1802 C C . GLY A 1 246 ? -9.255 37.943 48.434 1.00 23.40 247 GLY A C 1
ATOM 1803 O O . GLY A 1 246 ? -9.043 37.891 49.649 1.00 21.49 247 GLY A O 1
ATOM 1804 N N . ILE A 1 247 ? -10.401 37.523 47.893 1.00 14.47 248 ILE A N 1
ATOM 1805 C CA . ILE A 1 247 ? -11.456 36.952 48.723 1.00 13.77 248 ILE A CA 1
ATOM 1806 C C . ILE A 1 247 ? -11.126 35.518 49.124 1.00 18.88 248 ILE A C 1
ATOM 1807 O O . ILE A 1 247 ? -11.436 35.093 50.243 1.00 19.90 248 ILE A O 1
ATOM 1812 N N . GLY A 1 248 ? -10.490 34.757 48.239 1.00 18.23 249 GLY A N 1
ATOM 1813 C CA . GLY A 1 248 ? -10.282 33.350 48.461 1.00 15.83 249 GLY A CA 1
ATOM 1814 C C . GLY A 1 248 ? -11.174 32.529 47.555 1.00 21.98 249 GLY A C 1
ATOM 1815 O O . GLY A 1 248 ? -12.405 32.562 47.664 1.00 17.84 249 GLY A O 1
ATOM 1816 N N . PRO A 1 249 ? -10.569 31.791 46.621 1.00 21.16 250 PRO A N 1
ATOM 1817 C CA . PRO A 1 249 ? -11.373 30.992 45.682 1.00 15.40 250 PRO A CA 1
ATOM 1818 C C . PRO A 1 249 ? -12.256 29.962 46.357 1.00 18.59 250 PRO A C 1
ATOM 1819 O O . PRO A 1 249 ? -13.244 29.528 45.751 1.00 16.35 250 PRO A O 1
ATOM 1823 N N . GLU A 1 250 ? -11.939 29.559 47.590 1.00 19.74 251 GLU A N 1
ATOM 1824 C CA . GLU A 1 250 ? -12.770 28.594 48.300 1.00 18.61 251 GLU A CA 1
ATOM 1825 C C . GLU A 1 250 ? -14.177 29.120 48.557 1.00 22.65 251 GLU A C 1
ATOM 1826 O O . GLU A 1 250 ? -15.101 28.321 48.750 1.00 20.95 251 GLU A O 1
ATOM 1832 N N . TYR A 1 251 ? -14.363 30.439 48.573 1.00 16.64 252 TYR A N 1
ATOM 1833 C CA . TYR A 1 251 ? -15.685 31.025 48.741 1.00 20.46 252 TYR A CA 1
ATOM 1834 C C . TYR A 1 251 ? -16.367 31.334 47.417 1.00 20.42 252 TYR A C 1
ATOM 1835 O O . TYR A 1 251 ? -17.587 31.527 47.393 1.00 18.77 252 TYR A O 1
ATOM 1844 N N . LEU A 1 252 ? -15.614 31.367 46.318 1.00 19.79 253 LEU A N 1
ATOM 1845 C CA . LEU A 1 252 ? -16.147 31.742 45.016 1.00 19.26 253 LEU A CA 1
ATOM 1846 C C . LEU A 1 252 ? -16.323 30.565 44.065 1.00 18.61 253 LEU A C 1
ATOM 1847 O O . LEU A 1 252 ? -16.932 30.740 43.004 1.00 15.68 253 LEU A O 1
ATOM 1852 N N . LYS A 1 253 ? -15.807 29.387 44.412 1.00 14.97 254 LYS A N 1
ATOM 1853 C CA . LYS A 1 253 ? -15.825 28.248 43.500 1.00 21.13 254 LYS A CA 1
ATOM 1854 C C . LYS A 1 253 ? -17.244 27.929 43.043 1.00 18.27 254 LYS A C 1
ATOM 1855 O O . LYS A 1 253 ? -18.146 27.731 43.862 1.00 17.03 254 LYS A O 1
ATOM 1861 N N . GLY A 1 254 ? -17.436 27.883 41.724 1.00 11.59 255 GLY A N 1
ATOM 1862 C CA . GLY A 1 254 ? -18.714 27.561 41.134 1.00 14.15 255 GLY A CA 1
ATOM 1863 C C . GLY A 1 254 ? -19.598 28.750 40.824 1.00 17.26 255 GLY A C 1
ATOM 1864 O O . GLY A 1 254 ? -20.550 28.607 40.049 1.00 12.66 255 GLY A O 1
ATOM 1865 N N . HIS A 1 255 ? -19.319 29.914 41.405 1.00 12.69 256 HIS A N 1
ATOM 1866 C CA . HIS A 1 255 ? -20.099 31.102 41.096 1.00 11.51 256 HIS A CA 1
ATOM 1867 C C . HIS A 1 255 ? -19.700 31.648 39.723 1.00 14.44 256 HIS A C 1
ATOM 1868 O O . HIS A 1 255 ? -18.745 31.186 39.091 1.00 11.30 256 HIS A O 1
ATOM 1875 N N . LEU A 1 256 ? -20.448 32.646 39.258 1.00 13.73 257 LEU A N 1
ATOM 1876 C CA . LEU A 1 256 ? -20.405 33.064 37.865 1.00 16.16 257 LEU A CA 1
ATOM 1877 C C . LEU A 1 256 ? -19.940 34.509 37.726 1.00 16.43 257 LEU A C 1
ATOM 1878 O O . LEU A 1 256 ? -20.108 35.325 38.636 1.00 14.45 257 LEU A O 1
ATOM 1883 N N . VAL A 1 257 ? -19.362 34.817 36.559 1.00 10.12 258 VAL A N 1
ATOM 1884 C CA . VAL A 1 257 ? -18.959 36.170 36.196 1.00 15.19 258 VAL A CA 1
ATOM 1885 C C . VAL A 1 257 ? -19.270 36.400 34.722 1.00 13.69 258 VAL A C 1
ATOM 1886 O O . VAL A 1 257 ? -19.414 35.462 33.936 1.00 13.58 258 VAL A O 1
ATOM 1890 N N . THR A 1 258 ? -19.367 37.677 34.353 1.00 13.13 259 THR A N 1
ATOM 1891 C CA . THR A 1 258 ? -19.473 38.095 32.962 1.00 9.90 259 THR A CA 1
ATOM 1892 C C . THR A 1 258 ? -18.480 39.219 32.721 1.00 14.01 259 THR A C 1
ATOM 1893 O O . THR A 1 258 ? -18.508 40.238 33.418 1.00 16.59 259 THR A O 1
ATOM 1897 N N . TRP A 1 259 ? -17.603 39.025 31.743 1.00 11.53 260 TRP A N 1
ATOM 1898 C CA . TRP A 1 259 ? -16.583 40.007 31.411 1.00 8.19 260 TRP A CA 1
ATOM 1899 C C . TRP A 1 259 ? -16.347 39.955 29.908 1.00 14.07 260 TRP A C 1
ATOM 1900 O O . TRP A 1 259 ? -17.073 39.284 29.169 1.00 16.99 260 TRP A O 1
ATOM 1911 N N . ASN A 1 260 ? -15.317 40.668 29.459 1.00 12.37 261 ASN A N 1
ATOM 1912 C CA . ASN A 1 260 ? -14.831 40.565 28.095 1.00 12.62 261 ASN A CA 1
ATOM 1913 C C . ASN A 1 260 ? -13.532 39.786 27.994 1.00 15.64 261 ASN A C 1
ATOM 1914 O O . ASN A 1 260 ? -13.092 39.485 26.879 1.00 14.79 261 ASN A O 1
ATOM 1919 N N . TYR A 1 261 ? -12.919 39.446 29.124 1.00 13.60 262 TYR A N 1
ATOM 1920 C CA . TYR A 1 261 ? -11.607 38.820 29.157 1.00 13.62 262 TYR A CA 1
ATOM 1921 C C . TYR A 1 261 ? -11.485 37.987 30.424 1.00 15.71 262 TYR A C 1
ATOM 1922 O O . TYR A 1 261 ? -11.970 38.389 31.484 1.00 14.05 262 TYR A O 1
ATOM 1931 N N . PHE A 1 262 ? -10.834 36.832 30.303 1.00 10.26 263 PHE A N 1
ATOM 1932 C CA . PHE A 1 262 ? -10.345 36.075 31.446 1.00 11.09 263 PHE A CA 1
ATOM 1933 C C . PHE A 1 262 ? -8.862 35.807 31.242 1.00 15.13 263 PHE A C 1
ATOM 1934 O O . PHE A 1 262 ? -8.374 35.777 30.109 1.00 14.87 263 PHE A O 1
ATOM 1942 N N . GLN A 1 263 ? -8.144 35.614 32.352 1.00 11.43 264 GLN A N 1
ATOM 1943 C CA . GLN A 1 263 ? -6.743 35.220 32.252 1.00 12.05 264 GLN A CA 1
ATOM 1944 C C . GLN A 1 263 ? -6.583 33.941 31.441 1.00 12.30 264 GLN A C 1
ATOM 1945 O O . GLN A 1 263 ? -5.572 33.762 30.753 1.00 13.05 264 GLN A O 1
ATOM 1951 N N . SER A 1 264 ? -7.581 33.058 31.485 1.00 12.27 265 SER A N 1
ATOM 1952 C CA . SER A 1 264 ? -7.537 31.774 30.799 1.00 14.65 265 SER A CA 1
ATOM 1953 C C . SER A 1 264 ? -7.848 31.866 29.309 1.00 19.00 265 SER A C 1
ATOM 1954 O O . SER A 1 264 ? -7.907 30.823 28.649 1.00 20.09 265 SER A O 1
ATOM 1957 N N . VAL A 1 265 ? -8.052 33.069 28.765 1.00 13.04 266 VAL A N 1
ATOM 1958 C CA . VAL A 1 265 ? -8.380 33.195 27.348 1.00 16.48 266 VAL A CA 1
ATOM 1959 C C . VAL A 1 265 ? -7.216 32.692 26.507 1.00 20.31 266 VAL A C 1
ATOM 1960 O O . VAL A 1 265 ? -6.062 33.089 26.708 1.00 19.16 266 VAL A O 1
ATOM 1964 N N . ASP A 1 266 ? -7.520 31.810 25.553 1.00 22.91 267 ASP A N 1
ATOM 1965 C CA . ASP A 1 266 ? -6.500 31.124 24.762 1.00 24.64 267 ASP A CA 1
ATOM 1966 C C . ASP A 1 266 ? -6.293 31.864 23.442 1.00 26.70 267 ASP A C 1
ATOM 1967 O O . ASP A 1 266 ? -6.895 31.547 22.416 1.00 28.09 267 ASP A O 1
ATOM 1972 N N . THR A 1 267 ? -5.427 32.866 23.478 1.00 18.08 268 THR A N 1
ATOM 1973 C CA . THR A 1 267 ? -4.923 33.536 22.291 1.00 16.83 268 THR A CA 1
ATOM 1974 C C . THR A 1 267 ? -3.411 33.630 22.389 1.00 19.01 268 THR A C 1
ATOM 1975 O O . THR A 1 267 ? -2.845 33.527 23.483 1.00 18.47 268 THR A O 1
ATOM 1979 N N . PRO A 1 268 ? -2.720 33.808 21.259 1.00 20.41 269 PRO A N 1
ATOM 1980 C CA . PRO A 1 268 ? -1.273 34.056 21.343 1.00 22.56 269 PRO A CA 1
ATOM 1981 C C . PRO A 1 268 ? -0.949 35.344 22.073 1.00 21.17 269 PRO A C 1
ATOM 1982 O O . PRO A 1 268 ? 0.027 35.399 22.832 1.00 18.05 269 PRO A O 1
ATOM 1986 N N . GLU A 1 269 ? -1.761 36.385 21.873 1.00 19.83 270 GLU A N 1
ATOM 1987 C CA . GLU A 1 269 ? -1.521 37.656 22.547 1.00 20.78 270 GLU A CA 1
ATOM 1988 C C . GLU A 1 269 ? -1.690 37.526 24.055 1.00 19.54 270 GLU A C 1
ATOM 1989 O O . GLU A 1 269 ? -0.946 38.148 24.822 1.00 21.34 270 GLU A O 1
ATOM 1995 N N . ASN A 1 270 ? -2.662 36.728 24.504 1.00 15.56 271 ASN A N 1
ATOM 1996 C CA . ASN A 1 270 ? -2.878 36.615 25.942 1.00 16.25 271 ASN A CA 1
ATOM 1997 C C . ASN A 1 270 ? -1.799 35.774 26.610 1.00 14.45 271 ASN A C 1
ATOM 1998 O O . ASN A 1 270 ? -1.422 36.047 27.755 1.00 15.15 271 ASN A O 1
ATOM 2003 N N . LYS A 1 271 ? -1.301 34.744 25.922 1.00 16.54 272 LYS A N 1
ATOM 2004 C CA . LYS A 1 271 ? -0.169 33.987 26.448 1.00 22.03 272 LYS A CA 1
ATOM 2005 C C . LYS A 1 271 ? 1.011 34.910 26.716 1.00 18.39 272 LYS A C 1
ATOM 2006 O O . LYS A 1 271 ? 1.651 34.837 27.771 1.00 24.53 272 LYS A O 1
ATOM 2012 N N . GLU A 1 272 ? 1.294 35.808 25.770 1.00 20.94 273 GLU A N 1
ATOM 2013 C CA . GLU A 1 272 ? 2.366 36.780 25.956 1.00 23.95 273 GLU A CA 1
ATOM 2014 C C . GLU A 1 272 ? 2.052 37.743 27.093 1.00 22.86 273 GLU A C 1
ATOM 2015 O O . GLU A 1 272 ? 2.920 38.041 27.921 1.00 21.34 273 GLU A O 1
ATOM 2021 N N . PHE A 1 273 ? 0.816 38.244 27.143 1.00 17.25 274 PHE A N 1
ATOM 2022 C CA . PHE A 1 273 ? 0.443 39.231 28.152 1.00 17.60 274 PHE A CA 1
ATOM 2023 C C . PHE A 1 273 ? 0.569 38.657 29.560 1.00 15.57 274 PHE A C 1
ATOM 2024 O O . PHE A 1 273 ? 1.143 39.291 30.454 1.00 16.70 274 PHE A O 1
ATOM 2032 N N . VAL A 1 274 ? 0.045 37.448 29.772 1.00 13.58 275 VAL A N 1
ATOM 2033 C CA . VAL A 1 274 ? 0.081 36.840 31.098 1.00 14.16 275 VAL A CA 1
ATOM 2034 C C . VAL A 1 274 ? 1.514 36.511 31.501 1.00 16.91 275 VAL A C 1
ATOM 2035 O O . VAL A 1 274 ? 1.899 36.681 32.664 1.00 14.94 275 VAL A O 1
ATOM 2039 N N . GLU A 1 275 ? 2.323 36.034 30.552 1.00 15.30 276 GLU A N 1
ATOM 2040 C CA . GLU A 1 275 ? 3.726 35.761 30.846 1.00 19.23 276 GLU A CA 1
ATOM 2041 C C . GLU A 1 275 ? 4.459 37.030 31.260 1.00 17.75 276 GLU A C 1
ATOM 2042 O O . GLU A 1 275 ? 5.194 37.040 32.254 1.00 19.55 276 GLU A O 1
ATOM 2048 N N . LYS A 1 276 ? 4.270 38.116 30.506 1.00 13.19 277 LYS A N 1
ATOM 2049 C CA . LYS A 1 276 ? 4.957 39.364 30.824 1.00 15.84 277 LYS A CA 1
ATOM 2050 C C . LYS A 1 276 ? 4.487 39.938 32.155 1.00 17.48 277 LYS A C 1
ATOM 2051 O O . LYS A 1 276 ? 5.291 40.472 32.928 1.00 12.17 277 LYS A O 1
ATOM 2057 N N . TYR A 1 277 ? 3.185 39.840 32.437 1.00 15.86 278 TYR A N 1
ATOM 2058 C CA . TYR A 1 277 ? 2.654 40.347 33.699 1.00 11.60 278 TYR A CA 1
ATOM 2059 C C . TYR A 1 277 ? 3.222 39.573 34.885 1.00 14.02 278 TYR A C 1
ATOM 2060 O O . TYR A 1 277 ? 3.615 40.172 35.893 1.00 12.14 278 TYR A O 1
ATOM 2069 N N . LYS A 1 278 ? 3.287 38.243 34.778 1.00 14.35 279 LYS A N 1
ATOM 2070 C CA . LYS A 1 278 ? 3.835 37.438 35.867 1.00 18.07 279 LYS A CA 1
ATOM 2071 C C . LYS A 1 278 ? 5.344 37.613 35.980 1.00 17.63 279 LYS A C 1
ATOM 2072 O O . LYS A 1 278 ? 5.897 37.580 37.085 1.00 15.71 279 LYS A O 1
ATOM 2078 N N . LYS A 1 279 ? 6.030 37.793 34.848 1.00 19.83 280 LYS A N 1
ATOM 2079 C CA . LYS A 1 279 ? 7.474 38.006 34.884 1.00 18.38 280 LYS A CA 1
ATOM 2080 C C . LYS A 1 279 ? 7.823 39.293 35.623 1.00 19.78 280 LYS A C 1
ATOM 2081 O O . LYS A 1 279 ? 8.808 39.342 36.369 1.00 19.80 280 LYS A O 1
ATOM 2087 N N . LYS A 1 280 ? 7.016 40.340 35.445 1.00 18.59 281 LYS A N 1
ATOM 2088 C CA . LYS A 1 280 ? 7.310 41.612 36.095 1.00 13.44 281 LYS A CA 1
ATOM 2089 C C . LYS A 1 280 ? 6.914 41.607 37.567 1.00 18.39 281 LYS A C 1
ATOM 2090 O O . LYS A 1 280 ? 7.661 42.115 38.411 1.00 17.11 281 LYS A O 1
ATOM 2096 N N . TYR A 1 281 ? 5.755 41.038 37.901 1.00 15.44 282 TYR A N 1
ATOM 2097 C CA . TYR A 1 281 ? 5.195 41.182 39.237 1.00 15.62 282 TYR A CA 1
ATOM 2098 C C . TYR A 1 281 ? 5.175 39.898 40.055 1.00 20.92 282 TYR A C 1
ATOM 2099 O O . TYR A 1 281 ? 4.881 39.959 41.253 1.00 19.10 282 TYR A O 1
ATOM 2108 N N . GLY A 1 282 ? 5.475 38.749 39.457 1.00 19.33 283 GLY A N 1
ATOM 2109 C CA . GLY A 1 282 ? 5.477 37.505 40.204 1.00 14.74 283 GLY A CA 1
ATOM 2110 C C . GLY A 1 282 ? 4.571 36.446 39.611 1.00 18.63 283 GLY A C 1
ATOM 2111 O O . GLY A 1 282 ? 3.482 36.757 39.119 1.00 22.26 283 GLY A O 1
ATOM 2112 N N . GLU A 1 283 ? 5.011 35.186 39.659 1.00 22.63 284 GLU A N 1
ATOM 2113 C CA . GLU A 1 283 ? 4.261 34.099 39.038 1.00 26.78 284 GLU A CA 1
ATOM 2114 C C . GLU A 1 283 ? 2.914 33.858 39.707 1.00 21.39 284 GLU A C 1
ATOM 2115 O O . GLU A 1 283 ? 2.045 33.218 39.104 1.00 23.81 284 GLU A O 1
ATOM 2121 N N . ASP A 1 284 ? 2.724 34.338 40.936 1.00 19.32 285 ASP A N 1
ATOM 2122 C CA . ASP A 1 284 ? 1.443 34.181 41.614 1.00 27.45 285 ASP A CA 1
ATOM 2123 C C . ASP A 1 284 ? 0.411 35.216 41.193 1.00 27.20 285 ASP A C 1
ATOM 2124 O O . ASP A 1 284 ? -0.773 35.040 41.497 1.00 27.31 285 ASP A O 1
ATOM 2129 N N . ARG A 1 285 ? 0.824 36.284 40.515 1.00 19.79 286 ARG A N 1
ATOM 2130 C CA . ARG A 1 285 ? -0.115 37.329 40.142 1.00 18.37 286 ARG A CA 1
ATOM 2131 C C . ARG A 1 285 ? -1.024 36.856 39.015 1.00 17.73 286 ARG A C 1
ATOM 2132 O O . ARG A 1 285 ? -0.629 36.067 38.151 1.00 16.95 286 ARG A O 1
ATOM 2140 N N . VAL A 1 286 ? -2.254 37.354 39.031 1.00 16.67 287 VAL A N 1
ATOM 2141 C CA . VAL A 1 286 ? -3.254 37.013 38.034 1.00 13.05 287 VAL A CA 1
ATOM 2142 C C . VAL A 1 286 ? -3.518 38.236 37.166 1.00 11.98 287 VAL A C 1
ATOM 2143 O O . VAL A 1 286 ? -3.153 39.367 37.502 1.00 12.63 287 VAL A O 1
ATOM 2147 N N . THR A 1 287 ? -4.156 37.996 36.026 1.00 12.89 288 THR A N 1
ATOM 2148 C CA . THR A 1 287 ? -4.705 39.055 35.198 1.00 11.38 288 THR A CA 1
ATOM 2149 C C . THR A 1 287 ? -6.219 38.903 35.150 1.00 15.63 288 THR A C 1
ATOM 2150 O O . THR A 1 287 ? -6.765 37.831 35.426 1.00 13.67 288 THR A O 1
ATOM 2154 N N . ASP A 1 288 ? -6.901 39.994 34.819 1.00 12.60 289 ASP A N 1
ATOM 2155 C CA . ASP A 1 288 ? -8.345 39.945 34.635 1.00 12.78 289 ASP A CA 1
ATOM 2156 C C . ASP A 1 288 ? -8.759 41.049 33.670 1.00 12.15 289 ASP A C 1
ATOM 2157 O O . ASP A 1 288 ? -7.923 41.775 33.126 1.00 11.75 289 ASP A O 1
ATOM 2162 N N . ASP A 1 289 ? -10.071 41.167 33.471 1.00 13.67 290 ASP A N 1
ATOM 2163 C CA . ASP A 1 289 ? -10.602 42.092 32.472 1.00 12.18 290 ASP A CA 1
ATOM 2164 C C . ASP A 1 289 ? -10.229 43.543 32.755 1.00 14.35 290 ASP A C 1
ATOM 2165 O O . ASP A 1 289 ? -9.723 44.211 31.837 1.00 10.39 290 ASP A O 1
ATOM 2170 N N . PRO A 1 290 ? -10.439 44.096 33.959 1.00 16.59 291 PRO A N 1
ATOM 2171 C CA . PRO A 1 290 ? -9.991 45.481 34.185 1.00 10.90 291 PRO A CA 1
ATOM 2172 C C . PRO A 1 290 ? -8.493 45.657 34.020 1.00 12.37 291 PRO A C 1
ATOM 2173 O O . PRO A 1 290 ? -8.048 46.715 33.556 1.00 9.51 291 PRO A O 1
ATOM 2177 N N . ILE A 1 291 ? -7.700 44.647 34.391 1.00 12.25 292 ILE A N 1
ATOM 2178 C CA . ILE A 1 291 ? -6.250 44.737 34.231 1.00 9.83 292 ILE A CA 1
ATOM 2179 C C . ILE A 1 291 ? -5.884 44.837 32.757 1.00 10.79 292 ILE A C 1
ATOM 2180 O O . ILE A 1 291 ? -5.046 45.655 32.359 1.00 8.68 292 ILE A O 1
ATOM 2185 N N . GLU A 1 292 ? -6.513 44.008 31.922 1.00 9.78 293 GLU A N 1
ATOM 2186 C CA . GLU A 1 292 ? -6.279 44.096 30.485 1.00 11.46 293 GLU A CA 1
ATOM 2187 C C . GLU A 1 292 ? -6.692 45.461 29.950 1.00 14.72 293 GLU A C 1
ATOM 2188 O O . GLU A 1 292 ? -5.941 46.103 29.209 1.00 12.87 293 GLU A O 1
ATOM 2194 N N . ALA A 1 293 ? -7.880 45.931 30.342 1.00 10.07 294 ALA A N 1
ATOM 2195 C CA . ALA A 1 293 ? -8.383 47.205 29.835 1.00 10.46 294 ALA A CA 1
ATOM 2196 C C . ALA A 1 293 ? -7.464 48.360 30.215 1.00 12.24 294 ALA A C 1
ATOM 2197 O O . ALA A 1 293 ? -7.242 49.274 29.411 1.00 15.19 294 ALA A O 1
ATOM 2199 N N . ALA A 1 294 ? -6.922 48.341 31.436 1.00 12.20 295 ALA A N 1
ATOM 2200 C CA . ALA A 1 294 ? -5.949 49.358 31.826 1.00 15.58 295 ALA A CA 1
ATOM 2201 C C . ALA A 1 294 ? -4.698 49.276 30.963 1.00 14.14 295 ALA A C 1
ATOM 2202 O O . ALA A 1 294 ? -4.157 50.303 30.536 1.00 12.99 295 ALA A O 1
ATOM 2204 N N . TYR A 1 295 ? -4.224 48.057 30.701 1.00 11.84 296 TYR A N 1
ATOM 2205 C CA . TYR A 1 295 ? -3.092 47.863 29.800 1.00 15.37 296 TYR A CA 1
ATOM 2206 C C . TYR A 1 295 ? -3.441 48.297 28.383 1.00 15.84 296 TYR A C 1
ATOM 2207 O O . TYR A 1 295 ? -2.620 48.913 27.693 1.00 17.46 296 TYR A O 1
ATOM 2216 N N A ILE A 1 296 ? -4.655 47.974 27.933 0.50 13.27 297 ILE A N 1
ATOM 2217 N N B ILE A 1 296 ? -4.662 47.996 27.934 0.50 13.16 297 ILE A N 1
ATOM 2218 C CA A ILE A 1 296 ? -5.104 48.370 26.601 0.50 16.06 297 ILE A CA 1
ATOM 2219 C CA B ILE A 1 296 ? -5.065 48.374 26.583 0.50 16.03 297 ILE A CA 1
ATOM 2220 C C A ILE A 1 296 ? -5.094 49.887 26.466 0.50 14.88 297 ILE A C 1
ATOM 2221 C C B ILE A 1 296 ? -5.127 49.891 26.445 0.50 14.89 297 ILE A C 1
ATOM 2222 O O A ILE A 1 296 ? -4.619 50.439 25.466 0.50 14.50 297 ILE A O 1
ATOM 2223 O O B ILE A 1 296 ? -4.722 50.451 25.419 0.50 14.47 297 ILE A O 1
ATOM 2232 N N . GLY A 1 297 ? -5.615 50.580 27.481 1.00 12.37 298 GLY A N 1
ATOM 2233 C CA . GLY A 1 297 ? -5.815 52.019 27.371 1.00 17.29 298 GLY A CA 1
ATOM 2234 C C . GLY A 1 297 ? -4.532 52.799 27.159 1.00 13.43 298 GLY A C 1
ATOM 2235 O O . GLY A 1 297 ? -4.509 53.784 26.417 1.00 13.71 298 GLY A O 1
ATOM 2236 N N . VAL A 1 298 ? -3.450 52.379 27.816 1.00 10.91 299 VAL A N 1
ATOM 2237 C CA . VAL A 1 298 ? -2.166 53.044 27.626 1.00 11.16 299 VAL A CA 1
ATOM 2238 C C . VAL A 1 298 ? -1.702 52.886 26.184 1.00 10.57 299 VAL A C 1
ATOM 2239 O O . VAL A 1 298 ? -1.273 53.850 25.539 1.00 15.23 299 VAL A O 1
ATOM 2243 N N . TYR A 1 299 ? -1.790 51.664 25.655 1.00 10.93 300 TYR A N 1
ATOM 2244 C CA . TYR A 1 299 ? -1.350 51.414 24.286 1.00 14.08 300 TYR A CA 1
ATOM 2245 C C . TYR A 1 299 ? -2.220 52.150 23.277 1.00 15.91 300 TYR A C 1
ATOM 2246 O O . TYR A 1 299 ? -1.709 52.688 22.288 1.00 11.49 300 TYR A O 1
ATOM 2255 N N . LEU A 1 300 ? -3.533 52.189 23.506 1.00 14.54 301 LEU A N 1
ATOM 2256 C CA . LEU A 1 300 ? -4.419 52.846 22.550 1.00 14.68 301 LEU A CA 1
ATOM 2257 C C . LEU A 1 300 ? -4.251 54.361 22.584 1.00 15.27 301 LEU A C 1
ATOM 2258 O O . LEU A 1 300 ? -4.295 55.016 21.535 1.00 14.28 301 LEU A O 1
ATOM 2263 N N . TRP A 1 301 ? -4.062 54.940 23.774 1.00 15.50 302 TRP A N 1
ATOM 2264 C CA . TRP A 1 301 ? -3.768 56.368 23.849 1.00 15.28 302 TRP A CA 1
ATOM 2265 C C . TRP A 1 301 ? -2.460 56.695 23.148 1.00 12.57 302 TRP A C 1
ATOM 2266 O O . TRP A 1 301 ? -2.372 57.679 22.405 1.00 13.29 302 TRP A O 1
ATOM 2277 N N . ALA A 1 302 ? -1.424 55.889 23.391 1.00 15.82 303 ALA A N 1
ATOM 2278 C CA . ALA A 1 302 ? -0.134 56.128 22.754 1.00 19.73 303 ALA A CA 1
ATOM 2279 C C . ALA A 1 302 ? -0.235 56.010 21.239 1.00 15.11 303 ALA A C 1
ATOM 2280 O O . ALA A 1 302 ? 0.424 56.759 20.510 1.00 14.14 303 ALA A O 1
ATOM 2282 N N . LYS A 1 303 ? -1.054 55.077 20.747 1.00 13.16 304 LYS A N 1
ATOM 2283 C CA . LYS A 1 303 ? -1.223 54.939 19.304 1.00 17.25 304 LYS A CA 1
ATOM 2284 C C . LYS A 1 303 ? -1.929 56.153 18.716 1.00 18.13 304 LYS A C 1
ATOM 2285 O O . LYS A 1 303 ? -1.572 56.622 17.630 1.00 15.79 304 LYS A O 1
ATOM 2291 N N . ALA A 1 304 ? -2.934 56.676 19.423 1.00 14.03 305 ALA A N 1
ATOM 2292 C CA . ALA A 1 304 ? -3.630 57.868 18.952 1.00 18.19 305 ALA A CA 1
ATOM 2293 C C . ALA A 1 304 ? -2.700 59.073 18.931 1.00 17.49 305 ALA A C 1
ATOM 2294 O O . ALA A 1 304 ? -2.766 59.905 18.018 1.00 14.81 305 ALA A O 1
ATOM 2296 N N . VAL A 1 305 ? -1.826 59.186 19.933 1.00 14.10 306 VAL A N 1
ATOM 2297 C CA . VAL A 1 305 ? -0.853 60.275 19.950 1.00 13.87 306 VAL A CA 1
ATOM 2298 C C . VAL A 1 305 ? 0.118 60.129 18.786 1.00 17.82 306 VAL A C 1
ATOM 2299 O O . VAL A 1 305 ? 0.415 61.097 18.074 1.00 15.02 306 VAL A O 1
ATOM 2303 N N . GLU A 1 306 ? 0.632 58.914 18.580 1.00 20.34 307 GLU A N 1
ATOM 2304 C CA . GLU A 1 306 ? 1.547 58.669 17.471 1.00 19.95 307 GLU A CA 1
ATOM 2305 C C . GLU A 1 306 ? 0.896 58.987 16.133 1.00 24.34 307 GLU A C 1
ATOM 2306 O O . GLU A 1 306 ? 1.520 59.601 15.261 1.00 24.44 307 GLU A O 1
ATOM 2312 N N . LYS A 1 307 ? -0.362 58.581 15.956 1.00 20.30 308 LYS A N 1
ATOM 2313 C CA . LYS A 1 307 ? -1.053 58.839 14.698 1.00 18.26 308 LYS A CA 1
ATOM 2314 C C . LYS A 1 307 ? -1.345 60.324 14.521 1.00 21.25 308 LYS A C 1
ATOM 2315 O O . LYS A 1 307 ? -1.194 60.866 13.419 1.00 22.79 308 LYS A O 1
ATOM 2321 N N . ALA A 1 308 ? -1.751 61.002 15.597 1.00 19.52 309 ALA A N 1
ATOM 2322 C CA . ALA A 1 308 ? -2.012 62.434 15.521 1.00 15.71 309 ALA A CA 1
ATOM 2323 C C . ALA A 1 308 ? -0.737 63.249 15.361 1.00 16.30 309 ALA A C 1
ATOM 2324 O O . ALA A 1 308 ? -0.802 64.393 14.898 1.00 20.93 309 ALA A O 1
ATOM 2326 N N . GLY A 1 309 ? 0.416 62.691 15.724 1.00 13.83 310 GLY A N 1
ATOM 2327 C CA . GLY A 1 309 ? 1.634 63.475 15.752 1.00 19.89 310 GLY A CA 1
ATOM 2328 C C . GLY A 1 309 ? 1.644 64.550 16.811 1.00 23.71 310 GLY A C 1
ATOM 2329 O O . GLY A 1 309 ? 2.430 65.497 16.717 1.00 24.42 310 GLY A O 1
ATOM 2330 N N . SER A 1 310 ? 0.782 64.432 17.818 1.00 16.73 311 SER A N 1
ATOM 2331 C CA . SER A 1 310 ? 0.666 65.435 18.864 1.00 17.27 311 SER A CA 1
ATOM 2332 C C . SER A 1 310 ? -0.122 64.846 20.022 1.00 18.97 311 SER A C 1
ATOM 2333 O O . SER A 1 310 ? -0.974 63.974 19.831 1.00 16.23 311 SER A O 1
ATOM 2336 N N . THR A 1 311 ? 0.178 65.328 21.226 1.00 23.09 312 THR A N 1
ATOM 2337 C CA . THR A 1 311 ? -0.599 64.995 22.411 1.00 20.32 312 THR A CA 1
ATOM 2338 C C . THR A 1 311 ? -1.811 65.897 22.578 1.00 20.02 312 THR A C 1
ATOM 2339 O O . THR A 1 311 ? -2.571 65.716 23.535 1.00 18.32 312 THR A O 1
ATOM 2343 N N . ASP A 1 312 ? -1.997 66.863 21.678 1.00 22.66 313 ASP A N 1
ATOM 2344 C CA . ASP A 1 312 ? -3.140 67.763 21.749 1.00 22.83 313 ASP A CA 1
ATOM 2345 C C . ASP A 1 312 ? -4.439 66.967 21.761 1.00 24.03 313 ASP A C 1
ATOM 2346 O O . ASP A 1 312 ? -4.669 66.117 20.895 1.00 16.15 313 ASP A O 1
ATOM 2351 N N . VAL A 1 313 ? -5.287 67.252 22.752 1.00 21.74 314 VAL A N 1
ATOM 2352 C CA . VAL A 1 313 ? -6.448 66.407 23.020 1.00 18.51 314 VAL A CA 1
ATOM 2353 C C . VAL A 1 313 ? -7.378 66.357 21.815 1.00 20.49 314 VAL A C 1
ATOM 2354 O O . VAL A 1 313 ? -7.882 65.288 21.448 1.00 20.82 314 VAL A O 1
ATOM 2358 N N . ASP A 1 314 ? -7.620 67.506 21.181 1.00 19.61 315 ASP A N 1
ATOM 2359 C CA . ASP A 1 314 ? -8.521 67.536 20.032 1.00 22.81 315 ASP A CA 1
ATOM 2360 C C . ASP A 1 314 ? -7.983 66.697 18.881 1.00 20.40 315 ASP A C 1
ATOM 2361 O O . ASP A 1 314 ? -8.752 66.032 18.178 1.00 20.56 315 ASP A O 1
ATOM 2366 N N . LYS A 1 315 ? -6.664 66.711 18.673 1.00 20.03 316 LYS A N 1
ATOM 2367 C CA . LYS A 1 315 ? -6.078 65.884 17.623 1.00 23.76 316 LYS A CA 1
ATOM 2368 C C . LYS A 1 315 ? -6.061 64.413 18.021 1.00 18.51 316 LYS A C 1
ATOM 2369 O O . LYS A 1 315 ? -6.275 63.533 17.178 1.00 15.60 316 LYS A O 1
ATOM 2375 N N . VAL A 1 316 ? -5.801 64.126 19.300 1.00 20.81 317 VAL A N 1
ATOM 2376 C CA . VAL A 1 316 ? -5.817 62.745 19.776 1.00 17.32 317 VAL A CA 1
ATOM 2377 C C . VAL A 1 316 ? -7.216 62.157 19.652 1.00 19.32 317 VAL A C 1
ATOM 2378 O O . VAL A 1 316 ? -7.387 61.000 19.248 1.00 16.40 317 VAL A O 1
ATOM 2382 N N . ARG A 1 317 ? -8.238 62.946 19.993 1.00 16.55 318 ARG A N 1
ATOM 2383 C CA . ARG A 1 317 ? -9.613 62.470 19.891 1.00 19.13 318 ARG A CA 1
ATOM 2384 C C . ARG A 1 317 ? -9.969 62.103 18.456 1.00 20.35 318 ARG A C 1
ATOM 2385 O O . ARG A 1 317 ? -10.625 61.084 18.211 1.00 19.76 318 ARG A O 1
ATOM 2393 N N . GLU A 1 318 ? -9.539 62.918 17.492 1.00 19.21 319 GLU A N 1
ATOM 2394 C CA . GLU A 1 318 ? -9.852 62.636 16.096 1.00 22.18 319 GLU A CA 1
ATOM 2395 C C . GLU A 1 318 ? -9.078 61.424 15.589 1.00 20.83 319 GLU A C 1
ATOM 2396 O O . GLU A 1 318 ? -9.629 60.587 14.864 1.00 20.10 319 GLU A O 1
ATOM 2402 N N . ALA A 1 319 ? -7.801 61.310 15.961 1.00 18.11 320 ALA A N 1
ATOM 2403 C CA . ALA A 1 319 ? -6.990 60.197 15.479 1.00 21.71 320 ALA A CA 1
ATOM 2404 C C . ALA A 1 319 ? -7.416 58.873 16.101 1.00 17.91 320 ALA A C 1
ATOM 2405 O O . ALA A 1 319 ? -7.238 57.817 15.484 1.00 14.90 320 ALA A O 1
ATOM 2407 N N . ALA A 1 320 ? -7.979 58.906 17.311 1.00 14.71 321 ALA A N 1
ATOM 2408 C CA . ALA A 1 320 ? -8.341 57.674 18.002 1.00 15.88 321 ALA A CA 1
ATOM 2409 C C . ALA A 1 320 ? -9.498 56.945 17.335 1.00 13.28 321 ALA A C 1
ATOM 2410 O O . ALA A 1 320 ? -9.623 55.727 17.509 1.00 14.02 321 ALA A O 1
ATOM 2412 N N . LYS A 1 321 ? -10.339 57.656 16.586 1.00 17.31 322 LYS A N 1
ATOM 2413 C CA . LYS A 1 321 ? -11.502 57.045 15.955 1.00 20.84 322 LYS A CA 1
ATOM 2414 C C . LYS A 1 321 ? -11.079 55.885 15.063 1.00 17.56 322 LYS A C 1
ATOM 2415 O O . LYS A 1 321 ? -10.341 56.072 14.090 1.00 14.34 322 LYS A O 1
ATOM 2421 N N . GLY A 1 322 ? -11.533 54.683 15.409 1.00 12.95 323 GLY A N 1
ATOM 2422 C CA . GLY A 1 322 ? -11.308 53.512 14.591 1.00 14.87 323 GLY A CA 1
ATOM 2423 C C . GLY A 1 322 ? -9.998 52.790 14.816 1.00 20.05 323 GLY A C 1
ATOM 2424 O O . GLY A 1 322 ? -9.756 51.772 14.154 1.00 18.47 323 GLY A O 1
ATOM 2425 N N . ILE A 1 323 ? -9.149 53.269 15.727 1.00 13.32 324 ILE A N 1
ATOM 2426 C CA . ILE A 1 323 ? -7.856 52.632 15.950 1.00 13.98 324 ILE A CA 1
ATOM 2427 C C . ILE A 1 323 ? -8.066 51.243 16.537 1.00 17.69 324 ILE A C 1
ATOM 2428 O O . ILE A 1 323 ? -8.808 51.069 17.513 1.00 16.16 324 ILE A O 1
ATOM 2433 N N . GLU A 1 324 ? -7.415 50.249 15.943 1.00 12.78 325 GLU A N 1
ATOM 2434 C CA . GLU A 1 324 ? -7.526 48.861 16.367 1.00 16.74 325 GLU A CA 1
ATOM 2435 C C . GLU A 1 324 ? -6.364 48.477 17.280 1.00 17.91 325 GLU A C 1
ATOM 2436 O O . GLU A 1 324 ? -5.376 49.203 17.415 1.00 20.61 325 GLU A O 1
ATOM 2442 N N . PHE A 1 325 ? -6.494 47.303 17.902 1.00 15.94 326 PHE A N 1
ATOM 2443 C CA . PHE A 1 325 ? -5.445 46.735 18.743 1.00 22.54 326 PHE A CA 1
ATOM 2444 C C . PHE A 1 325 ? -5.712 45.244 18.904 1.00 19.90 326 PHE A C 1
ATOM 2445 O O . PHE A 1 325 ? -6.846 44.853 19.192 1.00 20.37 326 PHE A O 1
ATOM 2453 N N . ASN A 1 326 ? -4.689 44.412 18.697 1.00 16.29 327 ASN A N 1
ATOM 2454 C CA . ASN A 1 326 ? -4.804 42.978 18.977 1.00 23.97 327 ASN A CA 1
ATOM 2455 C C . ASN A 1 326 ? -4.610 42.746 20.472 1.00 20.32 327 ASN A C 1
ATOM 2456 O O . ASN A 1 326 ? -3.527 42.421 20.967 1.00 17.09 327 ASN A O 1
ATOM 2461 N N . ALA A 1 327 ? -5.707 42.907 21.198 1.00 18.10 328 ALA A N 1
ATOM 2462 C CA . ALA A 1 327 ? -5.689 42.791 22.638 1.00 15.72 328 ALA A CA 1
ATOM 2463 C C . ALA A 1 327 ? -5.589 41.324 23.051 1.00 15.80 328 ALA A C 1
ATOM 2464 O O . ALA A 1 327 ? -5.887 40.424 22.260 1.00 16.76 328 ALA A O 1
ATOM 2466 N N . PRO A 1 328 ? -5.148 41.062 24.283 1.00 16.30 329 PRO A N 1
ATOM 2467 C CA . PRO A 1 328 ? -5.145 39.680 24.789 1.00 13.99 329 PRO A CA 1
ATOM 2468 C C . PRO A 1 328 ? -6.492 38.984 24.690 1.00 13.70 329 PRO A C 1
ATOM 2469 O O . PRO A 1 328 ? -6.533 37.765 24.483 1.00 13.99 329 PRO A O 1
ATOM 2473 N N . GLU A 1 329 ? -7.595 39.720 24.827 1.00 12.72 330 GLU A N 1
ATOM 2474 C CA . GLU A 1 329 ? -8.927 39.139 24.718 1.00 13.31 330 GLU A CA 1
ATOM 2475 C C . GLU A 1 329 ? -9.337 38.860 23.279 1.00 16.91 330 GLU A C 1
ATOM 2476 O O . GLU A 1 329 ? -10.309 38.129 23.058 1.00 16.15 330 GLU A O 1
ATOM 2482 N N . GLY A 1 330 ? -8.623 39.417 22.308 1.00 17.50 331 GLY A N 1
ATOM 2483 C CA . GLY A 1 330 ? -9.029 39.372 20.925 1.00 14.93 331 GLY A CA 1
ATOM 2484 C C . GLY A 1 330 ? -8.989 40.761 20.323 1.00 17.66 331 GLY A C 1
ATOM 2485 O O . GLY A 1 330 ? -8.577 41.726 20.974 1.00 15.64 331 GLY A O 1
ATOM 2486 N N . PRO A 1 331 ? -9.422 40.895 19.070 1.00 20.88 332 PRO A N 1
ATOM 2487 C CA . PRO A 1 331 ? -9.377 42.209 18.419 1.00 17.62 332 PRO A CA 1
ATOM 2488 C C . PRO A 1 331 ? -10.327 43.191 19.082 1.00 15.75 332 PRO A C 1
ATOM 2489 O O . PRO A 1 331 ? -11.480 42.867 19.380 1.00 19.08 332 PRO A O 1
ATOM 2493 N N . VAL A 1 332 ? -9.824 44.400 19.321 1.00 16.99 333 VAL A N 1
ATOM 2494 C CA . VAL A 1 332 ? -10.623 45.505 19.826 1.00 17.52 333 VAL A CA 1
ATOM 2495 C C . VAL A 1 332 ? -10.394 46.707 18.921 1.00 17.40 333 VAL A C 1
ATOM 2496 O O . VAL A 1 332 ? -9.482 46.730 18.093 1.00 19.32 333 VAL A O 1
ATOM 2500 N N . LYS A 1 333 ? -11.235 47.720 19.101 1.00 17.67 334 LYS A N 1
ATOM 2501 C CA . LYS A 1 333 ? -11.183 48.914 18.275 1.00 16.83 334 LYS A CA 1
ATOM 2502 C C . LYS A 1 333 ? -11.918 50.027 19.003 1.00 12.68 334 LYS A C 1
ATOM 2503 O O . LYS A 1 333 ? -12.918 49.772 19.680 1.00 17.63 334 LYS A O 1
ATOM 2509 N N . ILE A 1 334 ? -11.412 51.250 18.876 1.00 15.93 335 ILE A N 1
ATOM 2510 C CA . ILE A 1 334 ? -12.078 52.408 19.461 1.00 15.87 335 ILE A CA 1
ATOM 2511 C C . ILE A 1 334 ? -13.252 52.791 18.568 1.00 13.07 335 ILE A C 1
ATOM 2512 O O . ILE A 1 334 ? -13.071 53.117 17.390 1.00 15.05 335 ILE A O 1
ATOM 2517 N N . ASP A 1 335 ? -14.458 52.735 19.124 1.00 15.52 336 ASP A N 1
ATOM 2518 C CA . ASP A 1 335 ? -15.665 53.104 18.392 1.00 16.55 336 ASP A CA 1
ATOM 2519 C C . ASP A 1 335 ? -15.713 54.618 18.252 1.00 16.63 336 ASP A C 1
ATOM 2520 O O . ASP A 1 335 ? -15.891 55.333 19.243 1.00 15.19 336 ASP A O 1
ATOM 2525 N N . GLY A 1 336 ? -15.567 55.111 17.020 1.00 15.93 337 GLY A N 1
ATOM 2526 C CA . GLY A 1 336 ? -15.569 56.548 16.809 1.00 17.95 337 GLY A CA 1
ATOM 2527 C C . GLY A 1 336 ? -16.875 57.209 17.202 1.00 16.34 337 GLY A C 1
ATOM 2528 O O . GLY A 1 336 ? -16.912 58.413 17.474 1.00 20.03 337 GLY A O 1
ATOM 2529 N N . ASP A 1 337 ? -17.964 56.436 17.241 1.00 15.86 338 ASP A N 1
ATOM 2530 C CA . ASP A 1 337 ? -19.262 57.004 17.590 1.00 18.34 338 ASP A CA 1
ATOM 2531 C C . ASP A 1 337 ? -19.315 57.462 19.042 1.00 18.16 338 ASP A C 1
ATOM 2532 O O . ASP A 1 337 ? -19.998 58.445 19.349 1.00 21.16 338 ASP A O 1
ATOM 2537 N N . ASN A 1 338 ? -18.606 56.776 19.944 1.00 16.08 339 ASN A N 1
ATOM 2538 C CA . ASN A 1 338 ? -18.786 57.047 21.366 1.00 17.40 339 ASN A CA 1
ATOM 2539 C C . ASN A 1 338 ? -17.518 56.879 22.196 1.00 16.80 339 ASN A C 1
ATOM 2540 O O . ASN A 1 338 ? -17.602 56.962 23.429 1.00 17.11 339 ASN A O 1
ATOM 2545 N N . GLN A 1 339 ? -16.362 56.632 21.583 1.00 13.68 340 GLN A N 1
ATOM 2546 C CA . GLN A 1 339 ? -15.086 56.484 22.282 1.00 18.24 340 GLN A CA 1
ATOM 2547 C C . GLN A 1 339 ? -15.085 55.310 23.262 1.00 16.82 340 GLN A C 1
ATOM 2548 O O . GLN A 1 339 ? -14.267 55.269 24.189 1.00 14.28 340 GLN A O 1
ATOM 2554 N N . HIS A 1 340 ? -15.961 54.337 23.013 1.00 16.63 341 HIS A N 1
ATOM 2555 C CA . HIS A 1 340 ? -15.947 53.070 23.786 1.00 12.19 341 HIS A CA 1
ATOM 2556 C C . HIS A 1 340 ? -15.189 52.050 22.932 1.00 16.91 341 HIS A C 1
ATOM 2557 O O . HIS A 1 340 ? -14.711 52.424 21.843 1.00 16.08 341 HIS A O 1
ATOM 2564 N N . LEU A 1 341 ? -15.092 50.811 23.398 1.00 12.68 342 LEU A N 1
ATOM 2565 C CA . LEU A 1 341 ? -14.325 49.774 22.674 1.00 12.47 342 LEU A CA 1
ATOM 2566 C C . LEU A 1 341 ? -15.225 48.647 22.169 1.00 17.45 342 LEU A C 1
ATOM 2567 O O . LEU A 1 341 ? -16.153 48.251 22.895 1.00 14.56 342 LEU A O 1
ATOM 2572 N N . TYR A 1 342 ? -14.965 48.170 20.957 1.00 14.84 343 TYR A N 1
ATOM 2573 C CA . TYR A 1 342 ? -15.643 46.943 20.496 1.00 13.65 343 TYR A CA 1
ATOM 2574 C C . TYR A 1 342 ? -14.993 45.813 21.291 1.00 18.33 343 TYR A C 1
ATOM 2575 O O . TYR A 1 342 ? -13.757 45.748 21.323 1.00 15.36 343 TYR A O 1
ATOM 2584 N N . LYS A 1 343 ? -15.795 44.981 21.945 1.00 17.22 344 LYS A N 1
ATOM 2585 C CA . LYS A 1 343 ? -15.215 43.909 22.792 1.00 14.33 344 LYS A CA 1
ATOM 2586 C C . LYS A 1 343 ? -16.047 42.634 22.703 1.00 17.01 344 LYS A C 1
ATOM 2587 O O . LYS A 1 343 ? -17.257 42.737 22.469 1.00 14.35 344 LYS A O 1
ATOM 2593 N N . THR A 1 344 ? -15.395 41.490 22.882 1.00 14.53 345 THR A N 1
ATOM 2594 C CA . THR A 1 344 ? -16.085 40.211 22.943 1.00 17.33 345 THR A CA 1
ATOM 2595 C C . THR A 1 344 ? -16.731 40.040 24.313 1.00 20.55 345 THR A C 1
ATOM 2596 O O . THR A 1 344 ? -16.203 40.497 25.326 1.00 20.02 345 THR A O 1
ATOM 2600 N N . VAL A 1 345 ? -17.891 39.388 24.342 1.00 16.74 346 VAL A N 1
ATOM 2601 C CA . VAL A 1 345 ? -18.585 39.097 25.594 1.00 15.44 346 VAL A CA 1
ATOM 2602 C C . VAL A 1 345 ? -18.295 37.656 25.977 1.00 17.23 346 VAL A C 1
ATOM 2603 O O . VAL A 1 345 ? -18.351 36.758 25.129 1.00 16.20 346 VAL A O 1
ATOM 2607 N N . ARG A 1 346 ? -17.960 37.432 27.249 1.00 15.05 347 ARG A N 1
ATOM 2608 C CA . ARG A 1 346 ? -17.674 36.101 27.765 1.00 11.84 347 ARG A CA 1
ATOM 2609 C C . ARG A 1 346 ? -18.330 35.911 29.122 1.00 12.23 347 ARG A C 1
ATOM 2610 O O . ARG A 1 346 ? -18.304 36.810 29.967 1.00 16.24 347 ARG A O 1
ATOM 2618 N N . ILE A 1 347 ? -18.896 34.726 29.327 1.00 15.82 348 ILE A N 1
ATOM 2619 C CA . ILE A 1 347 ? -19.452 34.314 30.606 1.00 11.10 348 ILE A CA 1
ATOM 2620 C C . ILE A 1 347 ? -18.726 33.055 31.052 1.00 15.97 348 ILE A C 1
ATOM 2621 O O . ILE A 1 347 ? -18.449 32.166 30.240 1.00 13.13 348 ILE A O 1
ATOM 2626 N N . GLY A 1 348 ? -18.395 32.992 32.342 1.00 13.48 349 GLY A N 1
ATOM 2627 C CA . GLY A 1 348 ? -17.638 31.871 32.857 1.00 16.65 349 GLY A CA 1
ATOM 2628 C C . GLY A 1 348 ? -17.958 31.598 34.310 1.00 13.40 349 GLY A C 1
ATOM 2629 O O . GLY A 1 348 ? -18.591 32.405 34.996 1.00 17.21 349 GLY A O 1
ATOM 2630 N N . GLU A 1 349 ? -17.518 30.431 34.768 1.00 13.74 350 GLU A N 1
ATOM 2631 C CA . GLU A 1 349 ? -17.662 30.027 36.158 1.00 19.60 350 GLU A CA 1
ATOM 2632 C C . GLU A 1 349 ? -16.293 29.969 36.823 1.00 13.93 350 GLU A C 1
ATOM 2633 O O . GLU A 1 349 ? -15.281 29.677 36.180 1.00 15.39 350 GLU A O 1
ATOM 2639 N N . ILE A 1 350 ? -16.273 30.262 38.119 1.00 13.75 351 ILE A N 1
ATOM 2640 C CA . ILE A 1 350 ? -15.025 30.339 38.873 1.00 15.79 351 ILE A CA 1
ATOM 2641 C C . ILE A 1 350 ? -14.592 28.936 39.271 1.00 17.32 351 ILE A C 1
ATOM 2642 O O . ILE A 1 350 ? -15.392 28.149 39.792 1.00 16.59 351 ILE A O 1
ATOM 2647 N N . LEU A 1 351 ? -13.325 28.621 39.026 1.00 16.08 352 LEU A N 1
ATOM 2648 C CA . LEU A 1 351 ? -12.767 27.318 39.343 1.00 16.47 352 LEU A CA 1
ATOM 2649 C C . LEU A 1 351 ? -12.143 27.323 40.737 1.00 17.36 352 LEU A C 1
ATOM 2650 O O . LEU A 1 351 ? -12.038 28.356 41.403 1.00 14.47 352 LEU A O 1
ATOM 2655 N N . GLU A 1 352 ? -11.714 26.134 41.166 1.00 16.59 353 GLU A N 1
ATOM 2656 C CA . GLU A 1 352 ? -11.146 25.969 42.501 1.00 20.73 353 GLU A CA 1
ATOM 2657 C C . GLU A 1 352 ? -9.905 26.828 42.705 1.00 17.57 353 GLU A C 1
ATOM 2658 O O . GLU A 1 352 ? -9.629 27.259 43.830 1.00 20.31 353 GLU A O 1
ATOM 2664 N N . ASN A 1 353 ? -9.150 27.090 41.641 1.00 15.48 354 ASN A N 1
ATOM 2665 C CA . ASN A 1 353 ? -7.928 27.874 41.739 1.00 19.78 354 ASN A CA 1
ATOM 2666 C C . ASN A 1 353 ? -8.153 29.360 41.493 1.00 18.09 354 ASN A C 1
ATOM 2667 O O . ASN A 1 353 ? -7.180 30.110 41.377 1.00 17.01 354 ASN A O 1
ATOM 2672 N N . GLY A 1 354 ? -9.405 29.803 41.407 1.00 18.78 355 GLY A N 1
ATOM 2673 C CA . GLY A 1 354 ? -9.687 31.196 41.147 1.00 16.04 355 GLY A CA 1
ATOM 2674 C C . GLY A 1 354 ? -9.674 31.592 39.688 1.00 14.97 355 GLY A C 1
ATOM 2675 O O . GLY A 1 354 ? -10.000 32.745 39.373 1.00 17.47 355 GLY A O 1
ATOM 2676 N N . GLN A 1 355 ? -9.300 30.686 38.791 1.00 14.69 356 GLN A N 1
ATOM 2677 C CA . GLN A 1 355 ? -9.382 30.955 37.367 1.00 14.64 356 GLN A CA 1
ATOM 2678 C C . GLN A 1 355 ? -10.814 30.749 36.878 1.00 15.39 356 GLN A C 1
ATOM 2679 O O . GLN A 1 355 ? -11.681 30.239 37.594 1.00 17.51 356 GLN A O 1
ATOM 2685 N N . ILE A 1 356 ? -11.062 31.158 35.637 1.00 13.33 357 ILE A N 1
ATOM 2686 C CA . ILE A 1 356 ? -12.398 31.154 35.055 1.00 14.66 357 ILE A CA 1
ATOM 2687 C C . ILE A 1 356 ? -12.444 30.136 33.924 1.00 17.30 357 ILE A C 1
ATOM 2688 O O . ILE A 1 356 ? -11.559 30.117 33.060 1.00 18.32 357 ILE A O 1
ATOM 2693 N N . ARG A 1 357 ? -13.472 29.292 33.937 1.00 18.09 358 ARG A N 1
ATOM 2694 C CA . ARG A 1 357 ? -13.780 28.397 32.828 1.00 18.25 358 ARG A CA 1
ATOM 2695 C C . ARG A 1 357 ? -14.900 29.024 32.007 1.00 21.79 358 ARG A C 1
ATOM 2696 O O . ARG A 1 357 ? -16.016 29.204 32.508 1.00 15.23 358 ARG A O 1
ATOM 2704 N N . GLU A 1 358 ? -14.596 29.369 30.759 1.00 18.19 359 GLU A N 1
ATOM 2705 C CA . GLU A 1 358 ? -15.567 30.038 29.904 1.00 18.79 359 GLU A CA 1
ATOM 2706 C C . GLU A 1 358 ? -16.701 29.088 29.538 1.00 14.02 359 GLU A C 1
ATOM 2707 O O . GLU A 1 358 ? -16.463 27.972 29.066 1.00 20.21 359 GLU A O 1
ATOM 2713 N N . LEU A 1 359 ? -17.938 29.534 29.763 1.00 17.60 360 LEU A N 1
ATOM 2714 C CA . LEU A 1 359 ? -19.120 28.765 29.402 1.00 16.40 360 LEU A CA 1
ATOM 2715 C C . LEU A 1 359 ? -19.775 29.242 28.113 1.00 18.32 360 LEU A C 1
ATOM 2716 O O . LEU A 1 359 ? -20.444 28.445 27.444 1.00 19.55 360 LEU A O 1
ATOM 2721 N N . TRP A 1 360 ? -19.600 30.512 27.756 1.00 17.00 361 TRP A N 1
ATOM 2722 C CA . TRP A 1 360 ? -20.311 31.104 26.634 1.00 18.01 361 TRP A CA 1
ATOM 2723 C C . TRP A 1 360 ? -19.592 32.374 26.204 1.00 19.00 361 TRP A C 1
ATOM 2724 O O . TRP A 1 360 ? -18.976 33.062 27.023 1.00 18.79 361 TRP A O 1
ATOM 2735 N N . LYS A 1 361 ? -19.687 32.680 24.913 1.00 17.29 362 LYS A N 1
ATOM 2736 C CA . LYS A 1 361 ? -19.091 33.896 24.381 1.00 21.28 362 LYS A CA 1
ATOM 2737 C C . LYS A 1 361 ? -19.741 34.226 23.047 1.00 23.39 362 LYS A C 1
ATOM 2738 O O . LYS A 1 361 ? -20.328 33.363 22.389 1.00 24.28 362 LYS A O 1
ATOM 2744 N N . THR A 1 362 ? -19.639 35.494 22.662 1.00 17.54 363 THR A N 1
ATOM 2745 C CA . THR A 1 362 ? -20.026 35.898 21.321 1.00 27.82 363 THR A CA 1
ATOM 2746 C C . THR A 1 362 ? -18.941 35.501 20.329 1.00 22.43 363 THR A C 1
ATOM 2747 O O . THR A 1 362 ? -17.758 35.414 20.671 1.00 18.52 363 THR A O 1
ATOM 2751 N N . ASN A 1 363 ? -19.356 35.254 19.088 1.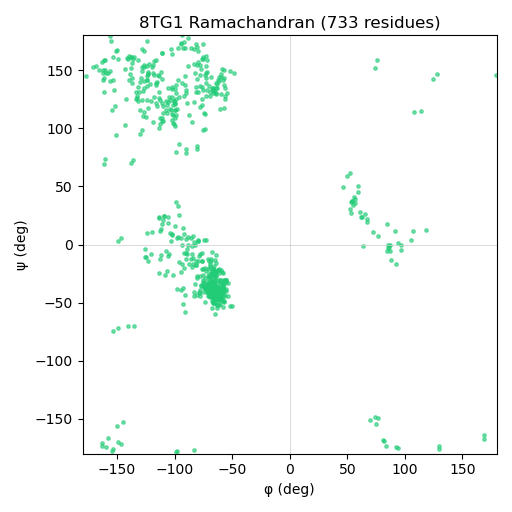00 28.71 364 ASN A N 1
ATOM 2752 C CA . ASN A 1 363 ? -18.425 34.818 18.056 1.00 36.65 364 ASN A CA 1
ATOM 2753 C C . ASN A 1 363 ? -17.562 35.948 17.514 1.00 26.15 364 ASN A C 1
ATOM 2754 O O . ASN A 1 363 ? -16.565 35.672 16.837 1.00 34.96 364 ASN A O 1
ATOM 2759 N N . LYS A 1 364 ? -17.913 37.198 17.794 1.00 25.31 365 LYS A N 1
ATOM 2760 C CA . LYS A 1 364 ? -17.177 38.351 17.297 1.00 23.48 365 LYS A CA 1
ATOM 2761 C C . LYS A 1 364 ? -17.295 39.468 18.320 1.00 21.03 365 LYS A C 1
ATOM 2762 O O . LYS A 1 364 ? -18.200 39.447 19.164 1.00 17.26 365 LYS A O 1
ATOM 2768 N N . PRO A 1 365 ? -16.388 40.446 18.290 1.00 22.67 366 PRO A N 1
ATOM 2769 C CA . PRO A 1 365 ? -16.536 41.600 19.182 1.00 20.32 366 PRO A CA 1
ATOM 2770 C C . PRO A 1 365 ? -17.845 42.326 18.923 1.00 20.14 366 PRO A C 1
ATOM 2771 O O . PRO A 1 365 ? -18.343 42.376 17.796 1.00 20.86 366 PRO A O 1
ATOM 2775 N N . VAL A 1 366 ? -18.410 42.883 19.991 1.00 17.11 367 VAL A N 1
ATOM 2776 C CA . VAL A 1 366 ? -19.697 43.564 19.940 1.00 16.40 367 VAL A CA 1
ATOM 2777 C C . VAL A 1 366 ? -19.452 45.065 19.932 1.00 17.17 367 VAL A C 1
ATOM 2778 O O . VAL A 1 366 ? -18.637 45.573 20.712 1.00 14.15 367 VAL A O 1
ATOM 2782 N N . LYS A 1 367 ? -20.148 45.771 19.046 1.00 15.63 368 LYS A N 1
ATOM 2783 C CA . LYS A 1 367 ? -20.068 47.224 19.023 1.00 16.16 368 LYS A CA 1
ATOM 2784 C C . LYS A 1 367 ? -20.603 47.783 20.336 1.00 17.58 368 LYS A C 1
ATOM 2785 O O . LYS A 1 367 ? -21.650 47.328 20.818 1.00 18.46 368 LYS A O 1
ATOM 2791 N N . PRO A 1 368 ? -19.921 48.745 20.949 1.00 13.59 369 PRO A N 1
ATOM 2792 C CA . PRO A 1 368 ? -20.411 49.294 22.218 1.00 15.41 369 PRO A CA 1
ATOM 2793 C C . PRO A 1 368 ? -21.637 50.166 22.010 1.00 18.78 369 PRO A C 1
ATOM 2794 O O . PRO A 1 368 ? -21.717 50.950 21.061 1.00 14.87 369 PRO A O 1
ATOM 2798 N N . ASP A 1 369 ? -22.598 50.018 22.919 1.00 18.06 370 ASP A N 1
ATOM 2799 C CA . ASP A 1 369 ? -23.909 50.659 22.808 1.00 17.49 370 ASP A CA 1
ATOM 2800 C C . ASP A 1 369 ? -24.303 51.187 24.183 1.00 18.95 370 ASP A C 1
ATOM 2801 O O . ASP A 1 369 ? -25.220 50.668 24.830 1.00 15.50 370 ASP A O 1
ATOM 2806 N N . PRO A 1 370 ? -23.625 52.237 24.661 1.00 18.23 371 PRO A N 1
ATOM 2807 C CA . PRO A 1 370 ? -23.826 52.662 26.057 1.00 14.61 371 PRO A CA 1
ATOM 2808 C C . PRO A 1 370 ? -25.211 53.207 26.351 1.00 18.39 371 PRO A C 1
ATOM 2809 O O . PRO A 1 370 ? -25.619 53.201 27.518 1.00 18.07 371 PRO A O 1
ATOM 2813 N N . TYR A 1 371 ? -25.946 53.683 25.350 1.00 19.15 372 TYR A N 1
ATOM 2814 C CA . TYR A 1 371 ? -27.307 54.150 25.563 1.00 23.10 372 TYR A CA 1
ATOM 2815 C C . TYR A 1 371 ? -28.350 53.101 25.212 1.00 20.47 372 TYR A C 1
ATOM 2816 O O . TYR A 1 371 ? -29.548 53.398 25.250 1.00 20.17 372 TYR A O 1
ATOM 2825 N N . LEU A 1 372 ? -27.915 51.883 24.878 1.00 18.56 373 LEU A N 1
ATOM 2826 C CA . LEU A 1 372 ? -28.814 50.763 24.602 1.00 21.03 373 LEU A CA 1
ATOM 2827 C C . LEU A 1 372 ? -29.813 51.114 23.503 1.00 22.37 373 LEU A C 1
ATOM 2828 O O . LEU A 1 372 ? -30.995 50.771 23.575 1.00 19.67 373 LEU A O 1
ATOM 2833 N N . LYS A 1 373 ? -29.325 51.804 22.470 1.00 16.33 374 LYS A N 1
ATOM 2834 C CA . LYS A 1 373 ? -30.185 52.225 21.373 1.00 20.94 374 LYS A CA 1
ATOM 2835 C C . LYS A 1 373 ? -30.687 51.048 20.551 1.00 23.22 374 LYS A C 1
ATOM 2836 O O . LYS A 1 373 ? -31.727 51.165 19.897 1.00 26.15 374 LYS A O 1
ATOM 2842 N N . GLY A 1 374 ? -29.977 49.922 20.571 1.00 20.38 375 GLY A N 1
ATOM 2843 C CA . GLY A 1 374 ? -30.416 48.727 19.887 1.00 24.70 375 GLY A CA 1
ATOM 2844 C C . GLY A 1 374 ? -31.390 47.868 20.657 1.00 26.96 375 GLY A C 1
ATOM 2845 O O . GLY A 1 374 ? -31.715 46.764 20.214 1.00 30.95 375 GLY A O 1
ATOM 2846 N N . TYR A 1 375 ? -31.872 48.345 21.802 1.00 19.67 376 TYR A N 1
ATOM 2847 C CA . TYR A 1 375 ? -32.818 47.608 22.636 1.00 21.85 376 TYR A CA 1
ATOM 2848 C C . TYR A 1 375 ? -34.036 48.493 22.856 1.00 24.32 376 TYR A C 1
ATOM 2849 O O . TYR A 1 375 ? -33.954 49.500 23.566 1.00 24.33 376 TYR A O 1
ATOM 2858 N N . GLU A 1 376 ? -35.163 48.122 22.241 1.00 31.07 377 GLU A N 1
ATOM 2859 C CA . GLU A 1 376 ? -36.358 48.956 22.326 1.00 36.22 377 GLU A CA 1
ATOM 2860 C C . GLU A 1 376 ? -36.920 49.006 23.742 1.00 32.35 377 GLU A C 1
ATOM 2861 O O . GLU A 1 376 ? -37.583 49.984 24.106 1.00 42.07 377 GLU A O 1
ATOM 2863 N N . TRP A 1 377 ? -36.667 47.976 24.554 1.00 29.84 378 TRP A N 1
ATOM 2864 C CA . TRP A 1 377 ? -37.141 47.984 25.934 1.00 26.38 378 TRP A CA 1
ATOM 2865 C C . TRP A 1 377 ? -36.398 48.985 26.809 1.00 30.82 378 TRP A C 1
ATOM 2866 O O . TRP A 1 377 ? -36.852 49.258 27.925 1.00 31.98 378 TRP A O 1
ATOM 2877 N N . ALA A 1 378 ? -35.277 49.534 26.339 1.00 25.85 379 ALA A N 1
ATOM 2878 C CA . ALA A 1 378 ? -34.475 50.483 27.103 1.00 27.24 379 ALA A CA 1
ATOM 2879 C C . ALA A 1 378 ? -34.804 51.932 26.759 1.00 37.15 379 ALA A C 1
ATOM 2880 O O . ALA A 1 378 ? -33.962 52.819 26.935 1.00 40.34 379 ALA A O 1
ATOM 2882 N N . GLN A 1 379 ? -36.023 52.188 26.284 1.00 44.29 380 GLN A N 1
ATOM 2883 C CA . GLN A 1 379 ? -36.360 53.510 25.765 1.00 41.42 380 GLN A CA 1
ATOM 2884 C C . GLN A 1 379 ? -36.379 54.561 26.870 1.00 38.10 380 GLN A C 1
ATOM 2885 O O . GLN A 1 379 ? -35.779 55.633 26.729 1.00 42.11 380 GLN A O 1
ATOM 2891 N N . GLY A 1 380 ? -37.060 54.276 27.974 1.00 36.61 381 GLY A N 1
ATOM 2892 C CA . GLY A 1 380 ? -37.310 55.270 28.996 1.00 46.96 381 GLY A CA 1
ATOM 2893 C C . GLY A 1 380 ? -36.257 55.420 30.073 1.00 50.83 381 GLY A C 1
ATOM 2894 O O . GLY A 1 380 ? -36.476 56.177 31.025 1.00 63.21 381 GLY A O 1
ATOM 2895 N N . LEU A 1 381 ? -35.123 54.737 29.962 1.00 49.71 382 LEU A N 1
ATOM 2896 C CA . LEU A 1 381 ? -34.097 54.809 30.998 1.00 48.70 382 LEU A CA 1
ATOM 2897 C C . LEU A 1 381 ? -33.402 56.168 31.001 1.00 43.95 382 LEU A C 1
ATOM 2898 O O . LEU A 1 381 ? -32.242 56.284 30.605 1.00 37.76 382 LEU A O 1
ATOM 2903 N N . THR B 1 14 ? -10.139 64.568 62.514 1.00 29.77 15 THR B N 1
ATOM 2904 C CA . THR B 1 14 ? -9.188 63.490 62.278 1.00 21.85 15 THR B CA 1
ATOM 2905 C C . THR B 1 14 ? -7.748 63.939 62.485 1.00 24.82 15 THR B C 1
ATOM 2906 O O . THR B 1 14 ? -7.446 65.132 62.461 1.00 26.25 15 THR B O 1
ATOM 2910 N N . ILE B 1 15 ? -6.870 62.964 62.694 1.00 22.55 16 ILE B N 1
ATOM 2911 C CA . ILE B 1 15 ? -5.430 63.180 62.765 1.00 16.24 16 ILE B CA 1
ATOM 2912 C C . ILE B 1 15 ? -4.837 62.629 61.477 1.00 17.82 16 ILE B C 1
ATOM 2913 O O . ILE B 1 15 ? -4.870 61.415 61.240 1.00 17.56 16 ILE B O 1
ATOM 2918 N N . LYS B 1 16 ? -4.299 63.511 60.643 1.00 14.53 17 LYS B N 1
ATOM 2919 C CA . LYS B 1 16 ? -3.749 63.089 59.365 1.00 20.29 17 LYS B CA 1
ATOM 2920 C C . LYS B 1 16 ? -2.342 62.536 59.542 1.00 15.44 17 LYS B C 1
ATOM 2921 O O . LYS B 1 16 ? -1.516 63.113 60.255 1.00 16.72 17 LYS B O 1
ATOM 2927 N N . VAL B 1 17 ? -2.076 61.405 58.891 1.00 16.01 18 VAL B N 1
ATOM 2928 C CA . VAL B 1 17 ? -0.761 60.776 58.898 1.00 12.64 18 VAL B CA 1
ATOM 2929 C C . VAL B 1 17 ? -0.327 60.540 57.459 1.00 15.39 18 VAL B C 1
ATOM 2930 O O . VAL B 1 17 ? -1.142 60.178 56.604 1.00 13.61 18 VAL B O 1
ATOM 2934 N N . GLY B 1 18 ? 0.955 60.762 57.190 1.00 13.07 19 GLY B N 1
ATOM 2935 C CA . GLY B 1 18 ? 1.488 60.588 55.858 1.00 14.17 19 GLY B CA 1
ATOM 2936 C C . GLY B 1 18 ? 2.013 59.185 55.616 1.00 11.88 19 GLY B C 1
ATOM 2937 O O . GLY B 1 18 ? 2.554 58.537 56.508 1.00 13.67 19 GLY B O 1
ATOM 2938 N N . ILE B 1 19 ? 1.829 58.719 54.386 1.00 13.84 20 ILE B N 1
ATOM 2939 C CA . ILE B 1 19 ? 2.373 57.450 53.922 1.00 12.92 20 ILE B CA 1
ATOM 2940 C C . ILE B 1 19 ? 3.154 57.755 52.651 1.00 15.67 20 ILE B C 1
ATOM 2941 O O . ILE B 1 19 ? 2.566 58.149 51.637 1.00 17.77 20 ILE B O 1
ATOM 2946 N N . LEU B 1 20 ? 4.473 57.582 52.703 1.00 16.72 21 LEU B N 1
ATOM 2947 C CA . LEU B 1 20 ? 5.371 58.033 51.640 1.00 13.92 21 LEU B CA 1
ATOM 2948 C C . LEU B 1 20 ? 6.264 56.872 51.213 1.00 15.36 21 LEU B C 1
ATOM 2949 O O . LEU B 1 20 ? 7.291 56.605 51.841 1.00 14.92 21 LEU B O 1
ATOM 2954 N N . HIS B 1 21 ? 5.891 56.202 50.125 1.00 13.55 22 HIS B N 1
ATOM 2955 C CA . HIS B 1 21 ? 6.597 55.012 49.675 1.00 11.81 22 HIS B CA 1
ATOM 2956 C C . HIS B 1 21 ? 6.681 55.009 48.156 1.00 12.60 22 HIS B C 1
ATOM 2957 O O . HIS B 1 21 ? 5.914 55.688 47.470 1.00 11.90 22 HIS B O 1
ATOM 2964 N N . SER B 1 22 ? 7.622 54.227 47.636 1.00 9.65 23 SER B N 1
ATOM 2965 C CA . SER B 1 22 ? 7.734 54.023 46.195 1.00 10.89 23 SER B CA 1
ATOM 2966 C C . SER B 1 22 ? 6.602 53.114 45.741 1.00 11.45 23 SER B C 1
ATOM 2967 O O . SER B 1 22 ? 6.666 51.893 45.895 1.00 12.06 23 SER B O 1
ATOM 2970 N N . LEU B 1 23 ? 5.546 53.711 45.196 1.00 11.94 24 LEU B N 1
ATOM 2971 C CA . LEU B 1 23 ? 4.483 52.942 44.570 1.00 13.48 24 LEU B CA 1
ATOM 2972 C C . LEU B 1 23 ? 4.725 52.744 43.081 1.00 13.28 24 LEU B C 1
ATOM 2973 O O . LEU B 1 23 ? 3.979 52.000 42.438 1.00 10.09 24 LEU B O 1
ATOM 2978 N N . SER B 1 24 ? 5.751 53.389 42.530 1.00 12.84 25 SER B N 1
ATOM 2979 C CA . SER B 1 24 ? 6.183 53.183 41.157 1.00 14.54 25 SER B CA 1
ATOM 2980 C C . SER B 1 24 ? 7.704 53.177 41.136 1.00 14.64 25 SER B C 1
ATOM 2981 O O . SER B 1 24 ? 8.356 53.642 42.073 1.00 14.18 25 SER B O 1
ATOM 2984 N N . GLY B 1 25 ? 8.267 52.641 40.064 1.00 14.20 26 GLY B N 1
ATOM 2985 C CA . GLY B 1 25 ? 9.708 52.603 39.939 1.00 14.20 26 GLY B CA 1
ATOM 2986 C C . GLY B 1 25 ? 10.311 51.307 40.438 1.00 13.93 26 GLY B C 1
ATOM 2987 O O . GLY B 1 25 ? 9.628 50.355 40.828 1.00 14.81 26 GLY B O 1
ATOM 2988 N N . THR B 1 26 ? 11.646 51.288 40.425 1.00 15.03 27 THR B N 1
ATOM 2989 C CA . THR B 1 26 ? 12.394 50.068 40.706 1.00 14.11 27 THR B CA 1
ATOM 2990 C C . THR B 1 26 ? 12.227 49.585 42.142 1.00 15.89 27 THR B C 1
ATOM 2991 O O . THR B 1 26 ? 12.405 48.391 42.404 1.00 12.71 27 THR B O 1
ATOM 2995 N N . MET B 1 27 ? 11.897 50.475 43.075 1.00 12.38 28 MET B N 1
ATOM 2996 C CA . MET B 1 27 ? 11.735 50.108 44.475 1.00 11.43 28 MET B CA 1
ATOM 2997 C C . MET B 1 27 ? 10.336 49.604 44.807 1.00 16.52 28 MET B C 1
ATOM 2998 O O . MET B 1 27 ? 10.135 49.063 45.901 1.00 12.35 28 MET B O 1
ATOM 3003 N N . SER B 1 28 ? 9.367 49.780 43.905 1.00 12.67 29 SER B N 1
ATOM 3004 C CA . SER B 1 28 ? 7.974 49.479 44.225 1.00 14.56 29 SER B CA 1
ATOM 3005 C C . SER B 1 28 ? 7.743 48.004 44.522 1.00 15.41 29 SER B C 1
ATOM 3006 O O . SER B 1 28 ? 6.762 47.667 45.195 1.00 13.23 29 SER B O 1
ATOM 3009 N N . ILE B 1 29 ? 8.614 47.117 44.033 1.00 11.78 30 ILE B N 1
ATOM 3010 C CA . ILE B 1 29 ? 8.521 45.705 44.394 1.00 13.75 30 ILE B CA 1
ATOM 3011 C C . ILE B 1 29 ? 8.604 45.533 45.904 1.00 14.46 30 ILE B C 1
ATOM 3012 O O . ILE B 1 29 ? 7.977 44.630 46.474 1.00 10.59 30 ILE B O 1
ATOM 3017 N N . SER B 1 30 ? 9.349 46.409 46.580 1.00 12.98 31 SER B N 1
ATOM 3018 C CA . SER B 1 30 ? 9.566 46.315 48.018 1.00 13.34 31 SER B CA 1
ATOM 3019 C C . SER B 1 30 ? 8.586 47.160 48.826 1.00 11.81 31 SER B C 1
ATOM 3020 O O . SER B 1 30 ? 8.116 46.719 49.880 1.00 14.55 31 SER B O 1
ATOM 3023 N N . GLU B 1 31 ? 8.258 48.366 48.353 1.00 13.40 32 GLU B N 1
ATOM 3024 C CA . GLU B 1 31 ? 7.623 49.368 49.200 1.00 14.47 32 GLU B CA 1
ATOM 3025 C C . GLU B 1 31 ? 6.101 49.347 49.172 1.00 9.86 32 GLU B C 1
ATOM 3026 O O . GLU B 1 31 ? 5.479 49.883 50.097 1.00 12.40 32 GLU B O 1
ATOM 3032 N N . VAL B 1 32 ? 5.483 48.762 48.146 1.00 11.45 33 VAL B N 1
ATOM 3033 C CA . VAL B 1 32 ? 4.024 48.782 48.067 1.00 11.55 33 VAL B CA 1
ATOM 3034 C C . VAL B 1 32 ? 3.413 48.046 49.254 1.00 15.12 33 VAL B C 1
ATOM 3035 O O . VAL B 1 32 ? 2.440 48.513 49.859 1.00 11.27 33 VAL B O 1
ATOM 3039 N N . SER B 1 33 ? 3.983 46.894 49.619 1.00 14.00 34 SER B N 1
ATOM 3040 C CA . SER B 1 33 ? 3.450 46.133 50.742 1.00 13.46 34 SER B CA 1
ATOM 3041 C C . SER B 1 33 ? 3.685 46.828 52.077 1.00 15.14 34 SER B C 1
ATOM 3042 O O . SER B 1 33 ? 3.027 46.478 53.063 1.00 16.34 34 SER B O 1
ATOM 3045 N N . LEU B 1 34 ? 4.602 47.798 52.135 1.00 12.11 35 LEU B N 1
ATOM 3046 C CA . LEU B 1 34 ? 4.744 48.593 53.351 1.00 12.70 35 LEU B CA 1
ATOM 3047 C C . LEU B 1 34 ? 3.559 49.531 53.527 1.00 14.17 35 LEU B C 1
ATOM 3048 O O . LEU B 1 34 ? 3.048 49.692 54.641 1.00 14.25 35 LEU B O 1
ATOM 3053 N N . LYS B 1 35 ? 3.108 50.156 52.436 1.00 12.20 36 LYS B N 1
ATOM 3054 C CA . LYS B 1 35 ? 1.888 50.956 52.490 1.00 13.79 36 LYS B CA 1
ATOM 3055 C C . LYS B 1 35 ? 0.701 50.109 52.933 1.00 16.24 36 LYS B C 1
ATOM 3056 O O . LYS B 1 35 ? -0.152 50.573 53.700 1.00 15.50 36 LYS B O 1
ATOM 3062 N N . ASP B 1 36 ? 0.639 48.859 52.467 1.00 13.39 37 ASP B N 1
ATOM 3063 C CA . ASP B 1 36 ? -0.420 47.952 52.897 1.00 12.94 37 ASP B CA 1
ATOM 3064 C C . ASP B 1 36 ? -0.337 47.685 54.393 1.00 14.39 37 ASP B C 1
ATOM 3065 O O . ASP B 1 36 ? -1.353 47.704 55.099 1.00 12.72 37 ASP B O 1
ATOM 3070 N N . ALA B 1 37 ? 0.873 47.426 54.895 1.00 12.15 38 ALA B N 1
ATOM 3071 C CA . ALA B 1 37 ? 1.039 47.122 56.311 1.00 11.62 38 ALA B CA 1
ATOM 3072 C C . ALA B 1 37 ? 0.679 48.322 57.177 1.00 12.49 38 ALA B C 1
ATOM 3073 O O . ALA B 1 37 ? 0.065 48.169 58.240 1.00 12.04 38 ALA B O 1
ATOM 3075 N N . GLU B 1 38 ? 1.046 49.527 56.734 1.00 12.50 39 GLU B N 1
ATOM 3076 C CA . GLU B 1 38 ? 0.713 50.726 57.496 1.00 13.65 39 GLU B CA 1
ATOM 3077 C C . GLU B 1 38 ? -0.788 50.984 57.496 1.00 11.79 39 GLU B C 1
ATOM 3078 O O . GLU B 1 38 ? -1.357 51.363 58.525 1.00 14.97 39 GLU B O 1
ATOM 3084 N N . LEU B 1 39 ? -1.448 50.776 56.355 1.00 18.12 40 LEU B N 1
ATOM 3085 C CA . LEU B 1 39 ? -2.891 50.987 56.290 1.00 14.09 40 LEU B CA 1
ATOM 3086 C C . LEU B 1 39 ? -3.643 49.974 57.145 1.00 12.76 40 LEU B C 1
ATOM 3087 O O . LEU B 1 39 ? -4.676 50.306 57.738 1.00 19.12 40 LEU B O 1
ATOM 3092 N N . MET B 1 40 ? -3.148 48.735 57.218 1.00 14.99 41 MET B N 1
ATOM 3093 C CA . MET B 1 40 ? -3.789 47.739 58.073 1.00 14.27 41 MET B CA 1
ATOM 3094 C C . MET B 1 40 ? -3.716 48.152 59.537 1.00 16.08 41 MET B C 1
ATOM 3095 O O . MET B 1 40 ? -4.704 48.054 60.273 1.00 16.03 41 MET B O 1
ATOM 3100 N N . ALA B 1 41 ? -2.543 48.605 59.979 1.00 14.80 42 ALA B N 1
ATOM 3101 C CA . ALA B 1 41 ? -2.405 49.071 61.354 1.00 16.34 42 ALA B CA 1
ATOM 3102 C C . ALA B 1 41 ? -3.310 50.268 61.620 1.00 18.03 42 ALA B C 1
ATOM 3103 O O . ALA B 1 41 ? -3.918 50.371 62.692 1.00 13.08 42 ALA B O 1
ATOM 3105 N N . ILE B 1 42 ? -3.422 51.175 60.647 1.00 14.08 43 ILE B N 1
ATOM 3106 C CA . ILE B 1 42 ? -4.299 52.334 60.796 1.00 16.42 43 ILE B CA 1
ATOM 3107 C C . ILE B 1 42 ? -5.752 51.890 60.910 1.00 13.38 43 ILE B C 1
ATOM 3108 O O . ILE B 1 42 ? -6.497 52.360 61.779 1.00 18.08 43 ILE B O 1
ATOM 3113 N N . GLU B 1 43 ? -6.177 50.973 60.034 1.00 18.24 44 GLU B N 1
ATOM 3114 C CA . GLU B 1 43 ? -7.548 50.475 60.099 1.00 19.44 44 GLU B CA 1
ATOM 3115 C C . GLU B 1 43 ? -7.828 49.802 61.437 1.00 21.57 44 GLU B C 1
ATOM 3116 O O . GLU B 1 43 ? -8.906 49.978 62.015 1.00 22.31 44 GLU B O 1
ATOM 3122 N N . GLU B 1 44 ? -6.863 49.032 61.946 1.00 19.47 45 GLU B N 1
ATOM 3123 C CA . GLU B 1 44 ? -7.039 48.384 63.242 1.00 18.24 45 GLU B CA 1
ATOM 3124 C C . GLU B 1 44 ? -7.189 49.412 64.357 1.00 24.39 45 GLU B C 1
ATOM 3125 O O . GLU B 1 44 ? -8.054 49.270 65.230 1.00 20.85 45 GLU B O 1
ATOM 3131 N N . ILE B 1 45 ? -6.361 50.458 64.339 1.00 17.86 46 ILE B N 1
ATOM 3132 C CA . ILE B 1 45 ? -6.397 51.458 65.403 1.00 18.50 46 ILE B CA 1
ATOM 3133 C C . ILE B 1 45 ? -7.687 52.269 65.338 1.00 20.35 46 ILE B C 1
ATOM 3134 O O . ILE B 1 45 ? -8.295 52.580 66.370 1.00 27.04 46 ILE B O 1
ATOM 3139 N N . ASN B 1 46 ? -8.136 52.608 64.127 1.00 18.25 47 ASN B N 1
ATOM 3140 C CA . ASN B 1 46 ? -9.370 53.374 63.984 1.00 22.16 47 ASN B CA 1
ATOM 3141 C C . ASN B 1 46 ? -10.578 52.580 64.468 1.00 27.51 47 ASN B C 1
ATOM 3142 O O . ASN B 1 46 ? -11.472 53.136 65.118 1.00 27.56 47 ASN B O 1
ATOM 3147 N N . ASN B 1 47 ? -10.625 51.282 64.161 1.00 21.96 48 ASN B N 1
ATOM 3148 C CA . ASN B 1 47 ? -11.732 50.446 64.609 1.00 28.51 48 ASN B CA 1
ATOM 3149 C C . ASN B 1 47 ? -11.761 50.282 66.123 1.00 25.25 48 ASN B C 1
ATOM 3150 O O . ASN B 1 47 ? -12.819 49.968 66.676 1.00 36.57 48 ASN B O 1
ATOM 3155 N N . ASN B 1 48 ? -10.631 50.480 66.798 1.00 23.42 49 ASN B N 1
ATOM 3156 C CA . ASN B 1 48 ? -10.554 50.376 68.248 1.00 27.90 49 ASN B CA 1
ATOM 3157 C C . ASN B 1 48 ? -10.756 51.714 68.952 1.00 26.24 49 ASN B C 1
ATOM 3158 O O . ASN B 1 48 ? -10.453 51.824 70.144 1.00 30.89 49 ASN B O 1
ATOM 3163 N N . GLY B 1 49 ? -11.256 52.727 68.246 1.00 27.56 50 GLY B N 1
ATOM 3164 C CA . GLY B 1 49 ? -11.499 54.033 68.828 1.00 31.50 50 GLY B CA 1
ATOM 3165 C C . GLY B 1 49 ? -10.508 55.107 68.436 1.00 28.33 50 GLY B C 1
ATOM 3166 O O . GLY B 1 49 ? -10.599 56.224 68.959 1.00 29.02 50 GLY B O 1
ATOM 3167 N N . GLY B 1 50 ? -9.561 54.811 67.548 1.00 30.85 51 GLY B N 1
ATOM 3168 C CA . GLY B 1 50 ? -8.635 55.830 67.100 1.00 26.62 51 GLY B CA 1
ATOM 3169 C C . GLY B 1 50 ? -7.651 56.254 68.178 1.00 24.79 51 GLY B C 1
ATOM 3170 O O . GLY B 1 50 ? -7.295 55.489 69.081 1.00 27.26 51 GLY B O 1
ATOM 3171 N N . VAL B 1 51 ? -7.211 57.506 68.081 1.00 21.05 52 VAL B N 1
ATOM 3172 C CA . VAL B 1 51 ? -6.141 58.041 68.913 1.00 26.28 52 VAL B CA 1
ATOM 3173 C C . VAL B 1 51 ? -6.582 59.399 69.443 1.00 20.32 52 VAL B C 1
ATOM 3174 O O . VAL B 1 51 ? -6.942 60.286 68.658 1.00 16.93 52 VAL B O 1
ATOM 3178 N N . LEU B 1 52 ? -6.544 59.563 70.768 1.00 18.20 53 LEU B N 1
ATOM 3179 C CA . LEU B 1 52 ? -6.990 60.793 71.426 1.00 19.62 53 LEU B CA 1
ATOM 3180 C C . LEU B 1 52 ? -8.417 61.147 71.013 1.00 21.61 53 LEU B C 1
ATOM 3181 O O . LEU B 1 52 ? -8.763 62.315 70.826 1.00 23.74 53 LEU B O 1
ATOM 3186 N N . GLY B 1 53 ? -9.250 60.120 70.854 1.00 25.01 54 GLY B N 1
ATOM 3187 C CA . GLY B 1 53 ? -10.626 60.325 70.450 1.00 27.54 54 GLY B CA 1
ATOM 3188 C C . GLY B 1 53 ? -10.818 60.724 69.006 1.00 32.08 54 GLY B C 1
ATOM 3189 O O . GLY B 1 53 ? -11.926 61.117 68.631 1.00 28.42 54 GLY B O 1
ATOM 3190 N N . LYS B 1 54 ? -9.777 60.637 68.184 1.00 18.55 55 LYS B N 1
ATOM 3191 C CA . LYS B 1 54 ? -9.851 60.994 66.777 1.00 21.81 55 LYS B CA 1
ATOM 3192 C C . LYS B 1 54 ? -9.455 59.801 65.920 1.00 25.70 55 LYS B C 1
ATOM 3193 O O . LYS B 1 54 ? -8.719 58.913 66.356 1.00 27.03 55 LYS B O 1
ATOM 3199 N N . LYS B 1 55 ? -9.951 59.793 64.688 1.00 21.70 56 LYS B N 1
ATOM 3200 C CA . LYS B 1 55 ? -9.564 58.780 63.718 1.00 23.13 56 LYS B CA 1
ATOM 3201 C C . LYS B 1 55 ? -8.324 59.232 62.960 1.00 17.95 56 LYS B C 1
ATOM 3202 O O . LYS B 1 55 ? -8.062 60.429 62.811 1.00 13.86 56 LYS B O 1
ATOM 3208 N N . LEU B 1 56 ? -7.561 58.256 62.481 1.00 16.56 57 LEU B N 1
ATOM 3209 C CA . LEU B 1 56 ? -6.377 58.522 61.679 1.00 14.71 57 LEU B CA 1
ATOM 3210 C C . LEU B 1 56 ? -6.766 58.572 60.209 1.00 16.91 57 LEU B C 1
ATOM 3211 O O . LEU B 1 56 ? -7.500 57.704 59.724 1.00 18.23 57 LEU B O 1
ATOM 3216 N N . GLU B 1 57 ? -6.284 59.591 59.507 1.00 20.50 58 GLU B N 1
ATOM 3217 C CA . GLU B 1 57 ? -6.588 59.770 58.088 1.00 23.57 58 GLU B CA 1
ATOM 3218 C C . GLU B 1 57 ? -5.301 59.714 57.280 1.00 14.74 58 GLU B C 1
ATOM 3219 O O . GLU B 1 57 ? -4.519 60.683 57.295 1.00 15.58 58 GLU B O 1
ATOM 3225 N N . PRO B 1 58 ? -5.036 58.623 56.566 1.00 15.95 59 PRO B N 1
ATOM 3226 C CA . PRO B 1 58 ? -3.776 58.512 55.820 1.00 14.37 59 PRO B CA 1
ATOM 3227 C C . PRO B 1 58 ? -3.783 59.334 54.540 1.00 15.47 59 PRO B C 1
ATOM 3228 O O . PRO B 1 58 ? -4.754 59.336 53.778 1.00 14.75 59 PRO B O 1
ATOM 3232 N N . ILE B 1 59 ? -2.674 60.033 54.311 1.00 14.15 60 ILE B N 1
ATOM 3233 C CA . ILE B 1 59 ? -2.410 60.743 53.065 1.00 14.91 60 ILE B CA 1
ATOM 3234 C C . ILE B 1 59 ? -1.295 59.986 52.355 1.00 16.43 60 ILE B C 1
ATOM 3235 O O . ILE B 1 59 ? -0.128 60.058 52.758 1.00 15.54 60 ILE B O 1
ATOM 3240 N N . VAL B 1 60 ? -1.651 59.260 51.300 1.00 12.02 61 VAL B N 1
ATOM 3241 C CA . VAL B 1 60 ? -0.719 58.382 50.604 1.00 17.44 61 VAL B CA 1
ATOM 3242 C C . VAL B 1 60 ? -0.064 59.150 49.463 1.00 20.53 61 VAL B C 1
ATOM 3243 O O . VAL B 1 60 ? -0.752 59.758 48.634 1.00 17.44 61 VAL B O 1
ATOM 3247 N N . GLU B 1 61 ? 1.267 59.122 49.418 1.00 13.33 62 GLU B N 1
ATOM 3248 C CA . GLU B 1 61 ? 2.031 59.794 48.376 1.00 13.19 62 GLU B CA 1
ATOM 3249 C C . GLU B 1 61 ? 3.077 58.850 47.802 1.00 14.57 62 GLU B C 1
ATOM 3250 O O . GLU B 1 61 ? 3.777 58.154 48.544 1.00 12.49 62 GLU B O 1
ATOM 3256 N N . ASP B 1 62 ? 3.180 58.844 46.476 1.00 12.76 63 ASP B N 1
ATOM 3257 C CA . ASP B 1 62 ? 4.155 58.018 45.776 1.00 10.94 63 ASP B CA 1
ATOM 3258 C C . ASP B 1 62 ? 5.503 58.728 45.759 1.00 12.32 63 ASP B C 1
ATOM 3259 O O . ASP B 1 62 ? 5.611 59.858 45.269 1.00 13.12 63 ASP B O 1
ATOM 3264 N N . GLY B 1 63 ? 6.531 58.069 46.302 1.00 12.92 64 GLY B N 1
ATOM 3265 C CA . GLY B 1 63 ? 7.884 58.586 46.198 1.00 14.06 64 GLY B CA 1
ATOM 3266 C C . GLY B 1 63 ? 8.559 58.279 44.880 1.00 15.65 64 GLY B C 1
ATOM 3267 O O . GLY B 1 63 ? 9.569 58.909 44.554 1.00 14.69 64 GLY B O 1
ATOM 3268 N N . ALA B 1 64 ? 8.030 57.304 44.136 1.00 13.72 65 ALA B N 1
ATOM 3269 C CA . ALA B 1 64 ? 8.412 57.037 42.747 1.00 19.93 65 ALA B CA 1
ATOM 3270 C C . ALA B 1 64 ? 9.861 56.577 42.613 1.00 15.97 65 ALA B C 1
ATOM 3271 O O . ALA B 1 64 ? 10.473 56.747 41.555 1.00 16.90 65 ALA B O 1
ATOM 3273 N N . SER B 1 65 ? 10.414 55.976 43.671 1.00 13.92 66 SER B N 1
ATOM 3274 C CA . SER B 1 65 ? 11.814 55.541 43.685 1.00 19.57 66 SER B CA 1
ATOM 3275 C C . SER B 1 65 ? 12.746 56.685 43.299 1.00 20.61 66 SER B C 1
ATOM 3276 O O . SER B 1 65 ? 13.807 56.475 42.707 1.00 17.26 66 SER B O 1
ATOM 3279 N N . ASP B 1 66 ? 12.338 57.908 43.625 1.00 16.82 67 ASP B N 1
ATOM 3280 C CA . ASP B 1 66 ? 13.046 59.117 43.221 1.00 19.51 67 ASP B CA 1
ATOM 3281 C C . ASP B 1 66 ? 13.294 59.956 44.465 1.00 14.69 67 ASP B C 1
ATOM 3282 O O . ASP B 1 66 ? 12.358 60.525 45.035 1.00 17.84 67 ASP B O 1
ATOM 3287 N N . TRP B 1 67 ? 14.559 60.043 44.868 1.00 17.96 68 TRP B N 1
ATOM 3288 C CA . TRP B 1 67 ? 14.893 60.683 46.135 1.00 18.99 68 TRP B CA 1
ATOM 3289 C C . TRP B 1 67 ? 14.549 62.170 46.157 1.00 17.39 68 TRP B C 1
ATOM 3290 O O . TRP B 1 67 ? 14.080 62.642 47.206 1.00 17.01 68 TRP B O 1
ATOM 3301 N N . PRO B 1 68 ? 14.737 62.949 45.082 1.00 19.34 69 PRO B N 1
ATOM 3302 C CA . PRO B 1 68 ? 14.146 64.299 45.074 1.00 19.97 69 PRO B CA 1
ATOM 3303 C C . PRO B 1 68 ? 12.637 64.297 45.270 1.00 22.25 69 PRO B C 1
ATOM 3304 O O . PRO B 1 68 ? 12.112 65.170 45.973 1.00 21.82 69 PRO B O 1
ATOM 3308 N N . THR B 1 69 ? 11.921 63.342 44.664 1.00 19.16 70 THR B N 1
ATOM 3309 C CA . THR B 1 69 ? 10.475 63.272 44.853 1.00 20.83 70 THR B CA 1
ATOM 3310 C C . THR B 1 69 ? 10.125 62.948 46.301 1.00 22.80 70 THR B C 1
ATOM 3311 O O . THR B 1 69 ? 9.160 63.495 46.848 1.00 17.97 70 THR B O 1
ATOM 3315 N N . PHE B 1 70 ? 10.903 62.069 46.942 1.00 16.59 71 PHE B N 1
ATOM 3316 C CA . PHE B 1 70 ? 10.692 61.792 48.360 1.00 12.35 71 PHE B CA 1
ATOM 3317 C C . PHE B 1 70 ? 10.799 63.067 49.191 1.00 20.54 71 PHE B C 1
ATOM 3318 O O . PHE B 1 70 ? 10.013 63.278 50.123 1.00 19.49 71 PHE B O 1
ATOM 3326 N N . ALA B 1 71 ? 11.754 63.937 48.853 1.00 19.07 72 ALA B N 1
ATOM 3327 C CA . ALA B 1 71 ? 11.960 65.156 49.629 1.00 19.08 72 ALA B CA 1
ATOM 3328 C C . ALA B 1 71 ? 10.806 66.135 49.451 1.00 20.58 72 ALA B C 1
ATOM 3329 O O . ALA B 1 71 ? 10.315 66.706 50.432 1.00 19.06 72 ALA B O 1
ATOM 3331 N N . GLU B 1 72 ? 10.360 66.345 48.209 1.00 15.89 73 GLU B N 1
ATOM 3332 C CA . GLU B 1 72 ? 9.278 67.297 47.975 1.00 21.72 73 GLU B CA 1
ATOM 3333 C C . GLU B 1 72 ? 7.948 66.783 48.511 1.00 19.77 73 GLU B C 1
ATOM 3334 O O . GLU B 1 72 ? 7.129 67.577 48.988 1.00 17.24 73 GLU B O 1
ATOM 3340 N N . LYS B 1 73 ? 7.716 65.468 48.452 1.00 19.43 74 LYS B N 1
ATOM 3341 C CA . LYS B 1 73 ? 6.486 64.912 49.008 1.00 19.01 74 LYS B CA 1
ATOM 3342 C C . LYS B 1 73 ? 6.467 65.027 50.526 1.00 16.00 74 LYS B C 1
ATOM 3343 O O . LYS B 1 73 ? 5.412 65.276 51.122 1.00 17.50 74 LYS B O 1
ATOM 3349 N N . ALA B 1 74 ? 7.622 64.838 51.169 1.00 18.25 75 ALA B N 1
ATOM 3350 C CA . ALA B 1 74 ? 7.704 65.022 52.614 1.00 19.18 75 ALA B CA 1
ATOM 3351 C C . ALA B 1 74 ? 7.413 66.467 52.998 1.00 19.26 75 ALA B C 1
ATOM 3352 O O . ALA B 1 74 ? 6.732 66.727 53.996 1.00 14.75 75 ALA B O 1
ATOM 3354 N N . LYS B 1 75 ? 7.921 67.419 52.212 1.00 19.75 76 LYS B N 1
ATOM 3355 C CA . LYS B 1 75 ? 7.643 68.828 52.471 1.00 21.15 76 LYS B CA 1
ATOM 3356 C C . LYS B 1 75 ? 6.158 69.134 52.317 1.00 20.06 76 LYS B C 1
ATOM 3357 O O . LYS B 1 75 ? 5.588 69.893 53.109 1.00 20.06 76 LYS B O 1
ATOM 3363 N N . LYS B 1 76 ? 5.511 68.546 51.306 1.00 22.07 77 LYS B N 1
ATOM 3364 C CA . LYS B 1 76 ? 4.083 68.777 51.112 1.00 20.92 77 LYS B CA 1
ATOM 3365 C C . LYS B 1 76 ? 3.265 68.175 52.247 1.00 22.18 77 LYS B C 1
ATOM 3366 O O . LYS B 1 76 ? 2.323 68.805 52.742 1.00 17.84 77 LYS B O 1
ATOM 3372 N N . LEU B 1 77 ? 3.607 66.957 52.669 1.00 20.36 78 LEU B N 1
ATOM 3373 C CA . LEU B 1 77 ? 2.851 66.307 53.733 1.00 17.22 78 LEU B CA 1
ATOM 3374 C C . LEU B 1 77 ? 2.952 67.091 55.036 1.00 19.58 78 LEU B C 1
ATOM 3375 O O . LEU B 1 77 ? 1.967 67.213 55.775 1.00 16.59 78 LEU B O 1
ATOM 3380 N N . LEU B 1 78 ? 4.130 67.644 55.326 1.00 16.92 79 LEU B N 1
ATOM 3381 C CA . LEU B 1 78 ? 4.319 68.374 56.575 1.00 20.71 79 LEU B CA 1
ATOM 3382 C C . LEU B 1 78 ? 3.724 69.776 56.511 1.00 22.61 79 LEU B C 1
ATOM 3383 O O . LEU B 1 78 ? 3.067 70.214 57.461 1.00 28.26 79 LEU B O 1
ATOM 3388 N N . GLN B 1 79 ? 3.941 70.494 55.410 1.00 19.94 80 GLN B N 1
ATOM 3389 C CA . GLN B 1 79 ? 3.578 71.905 55.345 1.00 23.25 80 GLN B CA 1
ATOM 3390 C C . GLN B 1 79 ? 2.181 72.140 54.781 1.00 22.12 80 GLN B C 1
ATOM 3391 O O . GLN B 1 79 ? 1.474 73.042 55.242 1.00 20.11 80 GLN B O 1
ATOM 3397 N N . LYS B 1 80 ? 1.766 71.360 53.784 1.00 24.61 81 LYS B N 1
ATOM 3398 C CA . LYS B 1 80 ? 0.449 71.552 53.186 1.00 22.32 81 LYS B CA 1
ATOM 3399 C C . LYS B 1 80 ? -0.612 70.697 53.877 1.00 24.85 81 LYS B C 1
ATOM 3400 O O . LYS B 1 80 ? -1.597 71.223 54.405 1.00 30.45 81 LYS B O 1
ATOM 3406 N N . ASP B 1 81 ? -0.415 69.377 53.890 1.00 24.78 82 ASP B N 1
ATOM 3407 C CA . ASP B 1 81 ? -1.380 68.488 54.524 1.00 21.71 82 ASP B CA 1
ATOM 3408 C C . ASP B 1 81 ? -1.323 68.563 56.045 1.00 22.52 82 ASP B C 1
ATOM 3409 O O . ASP B 1 81 ? -2.299 68.188 56.705 1.00 20.42 82 ASP B O 1
ATOM 3414 N N . LYS B 1 82 ? -0.210 69.041 56.607 1.00 20.31 83 LYS B N 1
ATOM 3415 C CA . LYS B 1 82 ? -0.048 69.208 58.054 1.00 24.39 83 LYS B CA 1
ATOM 3416 C C . LYS B 1 82 ? -0.214 67.879 58.792 1.00 23.28 83 LYS B C 1
ATOM 3417 O O . LYS B 1 82 ? -0.963 67.772 59.765 1.00 24.19 83 LYS B O 1
ATOM 3423 N N . VAL B 1 83 ? 0.500 66.853 58.321 1.00 19.63 84 VAL B N 1
ATOM 3424 C CA . VAL B 1 83 ? 0.423 65.554 58.981 1.00 16.12 84 VAL B CA 1
ATOM 3425 C C . VAL B 1 83 ? 1.152 65.607 60.321 1.00 17.77 84 VAL B C 1
ATOM 3426 O O . VAL B 1 83 ? 2.006 66.466 60.574 1.00 19.01 84 VAL B O 1
ATOM 3430 N N . ALA B 1 84 ? 0.799 64.667 61.196 1.00 18.56 85 ALA B N 1
ATOM 3431 C CA . ALA B 1 84 ? 1.449 64.538 62.491 1.00 17.82 85 ALA B CA 1
ATOM 3432 C C . ALA B 1 84 ? 2.684 63.653 62.442 1.00 16.72 85 ALA B C 1
ATOM 3433 O O . ALA B 1 84 ? 3.511 63.712 63.359 1.00 18.59 85 ALA B O 1
ATOM 3435 N N . VAL B 1 85 ? 2.829 62.854 61.387 1.00 14.87 86 VAL B N 1
ATOM 3436 C CA . VAL B 1 85 ? 3.921 61.898 61.257 1.00 14.91 86 VAL B CA 1
ATOM 3437 C C . VAL B 1 85 ? 3.924 61.385 59.824 1.00 15.90 86 VAL B C 1
ATOM 3438 O O . VAL B 1 85 ? 2.888 61.393 59.150 1.00 14.77 86 VAL B O 1
ATOM 3442 N N . ILE B 1 86 ? 5.087 60.960 59.338 1.00 15.73 87 ILE B N 1
ATOM 3443 C CA . ILE B 1 86 ? 5.216 60.332 58.029 1.00 13.18 87 ILE B CA 1
ATOM 3444 C C . ILE B 1 86 ? 5.780 58.936 58.235 1.00 14.01 87 ILE B C 1
ATOM 3445 O O . ILE B 1 86 ? 6.842 58.773 58.848 1.00 12.04 87 ILE B O 1
ATOM 3450 N N . PHE B 1 87 ? 5.063 57.932 57.745 1.00 12.69 88 PHE B N 1
ATOM 3451 C CA . PHE B 1 87 ? 5.582 56.574 57.654 1.00 10.32 88 PHE B CA 1
ATOM 3452 C C . PHE B 1 87 ? 6.046 56.355 56.220 1.00 17.41 88 PHE B C 1
ATOM 3453 O O . PHE B 1 87 ? 5.254 56.503 55.283 1.00 11.70 88 PHE B O 1
ATOM 3461 N N . GLY B 1 88 ? 7.321 56.030 56.040 1.00 13.98 89 GLY B N 1
ATOM 3462 C CA . GLY B 1 88 ? 7.789 55.767 54.697 1.00 12.26 89 GLY B CA 1
ATOM 3463 C C . GLY B 1 88 ? 9.299 55.685 54.603 1.00 14.95 89 GLY B C 1
ATOM 3464 O O . GLY B 1 88 ? 10.005 55.544 55.606 1.00 11.60 89 GLY B O 1
ATOM 3465 N N . ALA B 1 89 ? 9.764 55.776 53.350 1.00 11.98 90 ALA B N 1
ATOM 3466 C CA . ALA B 1 89 ? 11.151 55.610 52.912 1.00 15.37 90 ALA B CA 1
ATOM 3467 C C . ALA B 1 89 ? 11.580 54.145 52.931 1.00 14.85 90 ALA B C 1
ATOM 3468 O O . ALA B 1 89 ? 11.051 53.343 53.708 1.00 10.74 90 ALA B O 1
ATOM 3470 N N . TRP B 1 90 ? 12.526 53.789 52.060 1.00 13.55 91 TRP B N 1
ATOM 3471 C CA . TRP B 1 90 ? 13.168 52.477 52.081 1.00 12.87 91 TRP B CA 1
ATOM 3472 C C . TRP B 1 90 ? 14.672 52.641 51.903 1.00 15.67 91 TRP B C 1
ATOM 3473 O O . TRP B 1 90 ? 15.440 52.400 52.839 1.00 13.98 91 TRP B O 1
ATOM 3484 N N . THR B 1 91 ? 15.101 53.038 50.704 1.00 11.89 92 THR B N 1
ATOM 3485 C CA . THR B 1 91 ? 16.520 53.269 50.467 1.00 13.26 92 THR B CA 1
ATOM 3486 C C . THR B 1 91 ? 17.031 54.371 51.383 1.00 15.86 92 THR B C 1
ATOM 3487 O O . THR B 1 91 ? 16.318 55.332 51.685 1.00 15.75 92 THR B O 1
ATOM 3491 N N . SER B 1 92 ? 18.274 54.216 51.842 1.00 14.05 93 SER B N 1
ATOM 3492 C CA . SER B 1 92 ? 18.891 55.265 52.645 1.00 13.00 93 SER B CA 1
ATOM 3493 C C . SER B 1 92 ? 19.010 56.560 51.857 1.00 13.39 93 SER B C 1
ATOM 3494 O O . SER B 1 92 ? 19.061 57.645 52.447 1.00 13.16 93 SER B O 1
ATOM 3497 N N . ALA B 1 93 ? 19.049 56.465 50.526 1.00 13.21 94 ALA B N 1
ATOM 3498 C CA . ALA B 1 93 ? 18.994 57.663 49.697 1.00 14.79 94 ALA B CA 1
ATOM 3499 C C . ALA B 1 93 ? 17.667 58.390 49.879 1.00 15.72 94 ALA B C 1
ATOM 3500 O O . ALA B 1 93 ? 17.638 59.620 50.002 1.00 16.44 94 ALA B O 1
ATOM 3502 N N . SER B 1 94 ? 16.558 57.644 49.917 1.00 14.24 95 SER B N 1
ATOM 3503 C CA . SER B 1 94 ? 15.257 58.263 50.156 1.00 12.29 95 SER B CA 1
ATOM 3504 C C . SER B 1 94 ? 15.144 58.780 51.585 1.00 12.93 95 SER B C 1
ATOM 3505 O O . SER B 1 94 ? 14.586 59.859 51.818 1.00 17.75 95 SER B O 1
ATOM 3508 N N . ARG B 1 95 ? 15.665 58.027 52.557 1.00 11.53 96 ARG B N 1
ATOM 3509 C CA . ARG B 1 95 ? 15.615 58.485 53.941 1.00 14.32 96 ARG B CA 1
ATOM 3510 C C . ARG B 1 95 ? 16.457 59.741 54.132 1.00 14.79 96 ARG B C 1
ATOM 3511 O O . ARG B 1 95 ? 16.009 60.710 54.755 1.00 16.13 96 ARG B O 1
ATOM 3519 N N . LYS B 1 96 ? 17.677 59.749 53.590 1.00 14.04 97 LYS B N 1
ATOM 3520 C CA . LYS B 1 96 ? 18.533 60.920 53.734 1.00 14.59 97 LYS B CA 1
ATOM 3521 C C . LYS B 1 96 ? 18.018 62.109 52.935 1.00 16.42 97 LYS B C 1
ATOM 3522 O O . LYS B 1 96 ? 18.420 63.243 53.209 1.00 17.43 97 LYS B O 1
ATOM 3528 N N . ALA B 1 97 ? 17.145 61.877 51.953 1.00 14.16 98 ALA B N 1
ATOM 3529 C CA . ALA B 1 97 ? 16.490 62.991 51.279 1.00 15.44 98 ALA B CA 1
ATOM 3530 C C . ALA B 1 97 ? 15.380 63.567 52.148 1.00 18.66 98 ALA B C 1
ATOM 3531 O O . ALA B 1 97 ? 15.143 64.781 52.145 1.00 20.45 98 ALA B O 1
ATOM 3533 N N . VAL B 1 98 ? 14.695 62.709 52.905 1.00 16.87 99 VAL B N 1
ATOM 3534 C CA . VAL B 1 98 ? 13.644 63.175 53.800 1.00 12.25 99 VAL B CA 1
ATOM 3535 C C . VAL B 1 98 ? 14.234 63.778 55.071 1.00 15.74 99 VAL B C 1
ATOM 3536 O O . VAL B 1 98 ? 13.625 64.667 55.678 1.00 14.59 99 VAL B O 1
ATOM 3540 N N . LEU B 1 99 ? 15.429 63.336 55.474 1.00 18.51 100 LEU B N 1
ATOM 3541 C CA . LEU B 1 99 ? 16.021 63.769 56.741 1.00 18.00 100 LEU B CA 1
ATOM 3542 C C . LEU B 1 99 ? 16.058 65.282 56.921 1.00 16.51 100 LEU B C 1
ATOM 3543 O O . LEU B 1 99 ? 15.571 65.762 57.957 1.00 18.10 100 LEU B O 1
ATOM 3548 N N . PRO B 1 100 ? 16.604 66.083 55.998 1.00 17.43 101 PRO B N 1
ATOM 3549 C CA . PRO B 1 100 ? 16.618 67.534 56.233 1.00 16.29 101 PRO B CA 1
ATOM 3550 C C . PRO B 1 100 ? 15.233 68.152 56.276 1.00 21.47 101 PRO B C 1
ATOM 3551 O O . PRO B 1 100 ? 15.063 69.208 56.897 1.00 22.58 101 PRO B O 1
ATOM 3555 N N . VAL B 1 101 ? 14.234 67.525 55.652 1.00 18.00 102 VAL B N 1
ATOM 3556 C CA . VAL B 1 101 ? 12.889 68.092 55.654 1.00 17.03 102 VAL B CA 1
ATOM 3557 C C . VAL B 1 101 ? 12.241 67.930 57.025 1.00 19.95 102 VAL B C 1
ATOM 3558 O O . VAL B 1 101 ? 11.710 68.891 57.593 1.00 15.77 102 VAL B O 1
ATOM 3562 N N . VAL B 1 102 ? 12.274 66.717 57.583 1.00 20.10 103 VAL B N 1
ATOM 3563 C CA . VAL B 1 102 ? 11.654 66.525 58.891 1.00 22.30 103 VAL B CA 1
ATOM 3564 C C . VAL B 1 102 ? 12.456 67.230 59.977 1.00 15.25 103 VAL B C 1
ATOM 3565 O O . VAL B 1 102 ? 11.889 67.672 60.983 1.00 17.84 103 VAL B O 1
ATOM 3569 N N . GLU B 1 103 ? 13.774 67.354 59.802 1.00 18.08 104 GLU B N 1
ATOM 3570 C CA . GLU B 1 103 ? 14.573 68.062 60.797 1.00 18.46 104 GLU B CA 1
ATOM 3571 C C . GLU B 1 103 ? 14.285 69.559 60.769 1.00 16.46 104 GLU B C 1
ATOM 3572 O O . GLU B 1 103 ? 14.131 70.186 61.823 1.00 19.96 104 GLU B O 1
ATOM 3578 N N . GLU B 1 104 ? 14.178 70.142 59.573 1.00 20.80 105 GLU B N 1
ATOM 3579 C CA . GLU B 1 104 ? 13.950 71.581 59.471 1.00 22.92 105 GLU B CA 1
ATOM 3580 C C . GLU B 1 104 ? 12.534 71.963 59.894 1.00 21.81 105 GLU B C 1
ATOM 3581 O O . GLU B 1 104 ? 12.331 73.045 60.458 1.00 27.09 105 GLU B O 1
ATOM 3587 N N . ASN B 1 105 ? 11.554 71.092 59.656 1.00 20.84 106 ASN B N 1
ATOM 3588 C CA . ASN B 1 105 ? 10.167 71.348 60.023 1.00 18.19 106 ASN B CA 1
ATOM 3589 C C . ASN B 1 105 ? 9.792 70.761 61.379 1.00 19.46 106 ASN B C 1
ATOM 3590 O O . ASN B 1 105 ? 8.621 70.837 61.768 1.00 19.32 106 ASN B O 1
ATOM 3595 N N . ASN B 1 106 ? 10.756 70.197 62.105 1.00 17.10 107 ASN B N 1
ATOM 3596 C CA . ASN B 1 106 ? 10.499 69.421 63.318 1.00 18.31 107 ASN B CA 1
ATOM 3597 C C . ASN B 1 106 ? 9.356 68.435 63.101 1.00 22.80 107 ASN B C 1
ATOM 3598 O O . ASN B 1 106 ? 8.399 68.362 63.876 1.00 17.87 107 ASN B O 1
ATOM 3603 N N . GLY B 1 107 ? 9.455 67.682 62.005 1.00 15.67 108 GLY B N 1
ATOM 3604 C CA . GLY B 1 107 ? 8.536 66.600 61.736 1.00 16.20 108 GLY B CA 1
ATOM 3605 C C . GLY B 1 107 ? 9.070 65.279 62.254 1.00 15.56 108 GLY B C 1
ATOM 3606 O O . GLY B 1 107 ? 10.155 65.190 62.827 1.00 16.64 108 GLY B O 1
ATOM 3607 N N . LEU B 1 108 ? 8.280 64.231 62.046 1.00 16.68 109 LEU B N 1
ATOM 3608 C CA . LEU B 1 108 ? 8.663 62.886 62.446 1.00 17.69 109 LEU B CA 1
ATOM 3609 C C . LEU B 1 108 ? 8.517 61.951 61.258 1.00 17.57 109 LEU B C 1
ATOM 3610 O O . LEU B 1 108 ? 7.490 61.964 60.573 1.00 17.72 109 LEU B O 1
ATOM 3615 N N . LEU B 1 109 ? 9.547 61.147 61.018 1.00 15.82 110 LEU B N 1
ATOM 3616 C CA . LEU B 1 109 ? 9.513 60.079 60.031 1.00 10.84 110 LEU B CA 1
ATOM 3617 C C . LEU B 1 109 ? 9.705 58.758 60.753 1.00 13.42 110 LEU B C 1
ATOM 3618 O O . LEU B 1 109 ? 10.662 58.600 61.516 1.00 11.44 110 LEU B O 1
A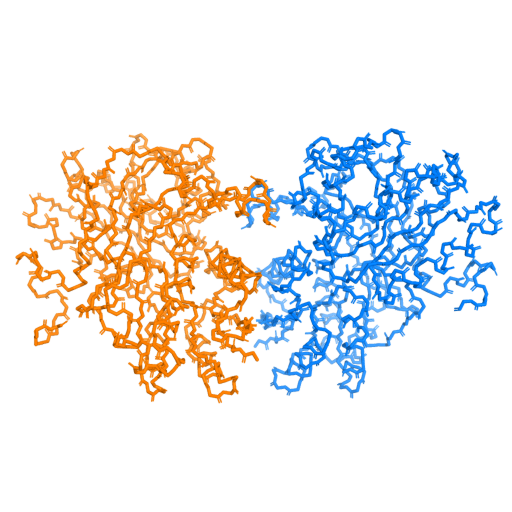TOM 3623 N N . PHE B 1 110 ? 8.797 57.819 60.530 1.00 11.90 111 PHE B N 1
ATOM 3624 C CA . PHE B 1 110 ? 8.958 56.467 61.045 1.00 15.30 111 PHE B CA 1
ATOM 3625 C C . PHE B 1 110 ? 9.435 55.588 59.897 1.00 16.17 111 PHE B C 1
ATOM 3626 O O . PHE B 1 110 ? 8.690 55.332 58.945 1.00 14.99 111 PHE B O 1
ATOM 3634 N N . TYR B 1 111 ? 10.677 55.131 60.002 1.00 10.95 112 TYR B N 1
ATOM 3635 C CA . TYR B 1 111 ? 11.416 54.479 58.929 1.00 14.13 112 TYR B CA 1
ATOM 3636 C C . TYR B 1 111 ? 11.541 52.990 59.226 1.00 12.41 112 TYR B C 1
ATOM 3637 O O . TYR B 1 111 ? 12.188 52.616 60.216 1.00 16.52 112 TYR B O 1
ATOM 3646 N N . PRO B 1 112 ? 10.956 52.103 58.419 1.00 11.78 113 PRO B N 1
ATOM 3647 C CA . PRO B 1 112 ? 10.874 50.678 58.789 1.00 12.19 113 PRO B CA 1
ATOM 3648 C C . PRO B 1 112 ? 11.908 49.751 58.153 1.00 9.61 113 PRO B C 1
ATOM 3649 O O . PRO B 1 112 ? 11.706 48.534 58.209 1.00 14.53 113 PRO B O 1
ATOM 3653 N N . VAL B 1 113 ? 12.993 50.259 57.576 1.00 8.83 114 VAL B N 1
ATOM 3654 C CA . VAL B 1 113 ? 13.865 49.452 56.731 1.00 9.48 114 VAL B CA 1
ATOM 3655 C C . VAL B 1 113 ? 15.249 49.336 57.355 1.00 11.59 114 VAL B C 1
ATOM 3656 O O . VAL B 1 113 ? 15.799 50.315 57.871 1.00 11.01 114 VAL B O 1
ATOM 3660 N N . GLN B 1 114 ? 15.806 48.122 57.302 1.00 11.77 115 GLN B N 1
ATOM 3661 C CA . GLN B 1 114 ? 17.201 47.894 57.653 1.00 14.52 115 GLN B CA 1
ATOM 3662 C C . GLN B 1 114 ? 18.104 48.854 56.892 1.00 15.35 115 GLN B C 1
ATOM 3663 O O . GLN B 1 114 ? 17.806 49.257 55.764 1.00 10.78 115 GLN B O 1
ATOM 3669 N N . TYR B 1 115 ? 19.225 49.215 57.504 1.00 11.37 116 TYR B N 1
ATOM 3670 C CA . TYR B 1 115 ? 20.096 50.195 56.874 1.00 13.14 116 TYR B CA 1
ATOM 3671 C C . TYR B 1 115 ? 21.477 50.134 57.519 1.00 15.19 116 TYR B C 1
ATOM 3672 O O . TYR B 1 115 ? 21.766 49.256 58.339 1.00 15.35 116 TYR B O 1
ATOM 3681 N N . GLU B 1 116 ? 22.330 51.082 57.134 1.00 15.14 117 GLU B N 1
ATOM 3682 C CA . GLU B 1 116 ? 23.758 51.064 57.421 1.00 15.15 117 GLU B CA 1
ATOM 3683 C C . GLU B 1 116 ? 24.118 51.645 58.782 1.00 12.94 117 GLU B C 1
ATOM 3684 O O . GLU B 1 116 ? 25.282 51.550 59.185 1.00 14.60 117 GLU B O 1
ATOM 3690 N N . GLY B 1 117 ? 23.168 52.244 59.495 1.00 10.54 118 GLY B N 1
ATOM 3691 C CA . GLY B 1 117 ? 23.538 52.901 60.733 1.00 15.75 118 GLY B CA 1
ATOM 3692 C C . GLY B 1 117 ? 24.271 54.204 60.462 1.00 16.02 118 GLY B C 1
ATOM 3693 O O . GLY B 1 117 ? 24.035 54.886 59.460 1.00 14.02 118 GLY B O 1
ATOM 3694 N N . LEU B 1 118 ? 25.188 54.547 61.370 1.00 14.19 119 LEU B N 1
ATOM 3695 C CA . LEU B 1 118 ? 25.985 55.771 61.274 1.00 16.61 119 LEU B CA 1
ATOM 3696 C C . LEU B 1 118 ? 25.099 57.005 61.141 1.00 14.18 119 LEU B C 1
ATOM 3697 O O . LEU B 1 118 ? 25.452 57.971 60.460 1.00 18.80 119 LEU B O 1
ATOM 3702 N N . GLU B 1 119 ? 23.942 56.970 61.794 1.00 13.31 120 GLU B N 1
ATOM 3703 C CA . GLU B 1 119 ? 22.959 58.036 61.711 1.00 17.11 120 GLU B CA 1
ATOM 3704 C C . GLU B 1 119 ? 22.039 57.923 62.914 1.00 15.54 120 GLU B C 1
ATOM 3705 O O . GLU B 1 119 ? 21.785 56.824 63.414 1.00 18.95 120 GLU B O 1
ATOM 3711 N N . SER B 1 120 ? 21.560 59.072 63.381 1.00 13.12 121 SER B N 1
ATOM 3712 C CA . SER B 1 120 ? 20.604 59.111 64.478 1.00 17.83 121 SER B CA 1
ATOM 3713 C C . SER B 1 120 ? 19.900 60.460 64.495 1.00 20.70 121 SER B C 1
ATOM 3714 O O . SER B 1 120 ? 20.129 61.275 65.395 1.00 21.80 121 SER B O 1
ATOM 3717 N N . SER B 1 121 ? 19.055 60.710 63.499 1.00 14.54 122 SER B N 1
ATOM 3718 C CA . SER B 1 121 ? 18.314 61.957 63.459 1.00 14.45 122 SER B CA 1
ATOM 3719 C C . SER B 1 121 ? 17.314 62.006 64.610 1.00 17.19 122 SER B C 1
ATOM 3720 O O . SER B 1 121 ? 16.621 61.019 64.876 1.00 16.70 122 SER B O 1
ATOM 3723 N N . PRO B 1 122 ? 17.229 63.131 65.325 1.00 18.13 123 PRO B N 1
ATOM 3724 C CA . PRO B 1 122 ? 16.185 63.279 66.351 1.00 19.80 123 PRO B CA 1
ATOM 3725 C C . PRO B 1 122 ? 14.784 63.348 65.776 1.00 19.52 123 PRO B C 1
ATOM 3726 O O . PRO B 1 122 ? 13.813 63.364 66.545 1.00 17.83 123 PRO B O 1
ATOM 3730 N N . ASN B 1 123 ? 14.649 63.394 64.452 1.00 13.76 124 ASN B N 1
ATOM 3731 C CA . ASN B 1 123 ? 13.354 63.471 63.792 1.00 15.93 124 ASN B CA 1
ATOM 3732 C C . ASN B 1 123 ? 13.021 62.203 63.018 1.00 16.92 124 ASN B C 1
ATOM 3733 O O . ASN B 1 123 ? 12.086 62.207 62.209 1.00 14.36 124 ASN B O 1
ATOM 3738 N N . ILE B 1 124 ? 13.767 61.123 63.240 1.00 13.22 125 ILE B N 1
ATOM 3739 C CA . ILE B 1 124 ? 13.503 59.830 62.624 1.00 12.49 125 ILE B CA 1
ATOM 3740 C C . ILE B 1 124 ? 13.415 58.783 63.722 1.00 12.39 125 ILE B C 1
ATOM 3741 O O . ILE B 1 124 ? 14.257 58.752 64.626 1.00 11.11 125 ILE B O 1
ATOM 3746 N N . PHE B 1 125 ? 12.404 57.926 63.641 1.00 13.50 126 PHE B N 1
ATOM 3747 C CA . PHE B 1 125 ? 12.335 56.723 64.455 1.00 10.95 126 PHE B CA 1
ATOM 3748 C C . PHE B 1 125 ? 12.599 55.533 63.546 1.00 14.02 126 PHE B C 1
ATOM 3749 O O . PHE B 1 125 ? 11.915 55.354 62.533 1.00 12.05 126 PHE B O 1
ATOM 3757 N N . TYR B 1 126 ? 13.605 54.740 63.897 1.00 13.96 127 TYR B N 1
ATOM 3758 C CA . TYR B 1 126 ? 14.139 53.701 63.023 1.00 9.26 127 TYR B CA 1
ATOM 3759 C C . TYR B 1 126 ? 13.583 52.361 63.487 1.00 15.80 127 TYR B C 1
ATOM 3760 O O . TYR B 1 126 ? 14.018 51.816 64.504 1.00 16.20 127 TYR B O 1
ATOM 3769 N N . MET B 1 127 ? 12.619 51.826 62.742 1.00 14.69 128 MET B N 1
ATOM 3770 C CA . MET B 1 127 ? 12.042 50.532 63.073 1.00 11.53 128 MET B CA 1
ATOM 3771 C C . MET B 1 127 ? 12.762 49.370 62.405 1.00 13.45 128 MET B C 1
ATOM 3772 O O . MET B 1 127 ? 12.517 48.217 62.775 1.00 14.49 128 MET B O 1
ATOM 3777 N N . GLY B 1 128 ? 13.636 49.642 61.429 1.00 11.91 129 GLY B N 1
ATOM 3778 C CA . GLY B 1 128 ? 14.417 48.597 60.803 1.00 9.40 129 GLY B CA 1
ATOM 3779 C C . GLY B 1 128 ? 15.756 48.387 61.492 1.00 13.29 129 GLY B C 1
ATOM 3780 O O . GLY B 1 128 ? 16.188 49.187 62.319 1.00 13.66 129 GLY B O 1
ATOM 3781 N N . ALA B 1 129 ? 16.419 47.295 61.120 1.00 12.09 130 ALA B N 1
ATOM 3782 C CA . ALA B 1 129 ? 17.619 46.862 61.825 1.00 13.61 130 ALA B CA 1
ATOM 3783 C C . ALA B 1 129 ? 18.749 47.876 61.700 1.00 13.95 130 ALA B C 1
ATOM 3784 O O . ALA B 1 129 ? 19.018 48.398 60.614 1.00 13.74 130 ALA B O 1
ATOM 3786 N N . ALA B 1 130 ? 19.404 48.155 62.824 1.00 15.67 131 ALA B N 1
ATOM 3787 C CA . ALA B 1 130 ? 20.711 48.781 62.797 1.00 12.16 131 ALA B CA 1
ATOM 3788 C C . ALA B 1 130 ? 21.752 47.736 62.397 1.00 13.11 131 ALA B C 1
ATOM 3789 O O . ALA B 1 130 ? 21.498 46.533 62.500 1.00 15.11 131 ALA B O 1
ATOM 3791 N N . PRO B 1 131 ? 22.927 48.164 61.918 1.00 13.74 132 PRO B N 1
ATOM 3792 C CA . PRO B 1 131 ? 23.904 47.180 61.419 1.00 11.86 132 PRO B CA 1
ATOM 3793 C C . PRO B 1 131 ? 24.310 46.137 62.443 1.00 15.91 132 PRO B C 1
ATOM 3794 O O . PRO B 1 131 ? 24.564 44.984 62.070 1.00 11.32 132 PRO B O 1
ATOM 3798 N N . ASN B 1 132 ? 24.381 46.495 63.726 1.00 14.56 133 ASN B N 1
ATOM 3799 C CA . ASN B 1 132 ? 24.679 45.495 64.744 1.00 14.46 133 ASN B CA 1
ATOM 3800 C C . ASN B 1 132 ? 23.544 44.492 64.909 1.00 19.72 133 ASN B C 1
ATOM 3801 O O . ASN B 1 132 ? 23.746 43.440 65.524 1.00 18.51 133 ASN B O 1
ATOM 3806 N N . GLN B 1 133 ? 22.366 44.787 64.362 1.00 17.30 134 GLN B N 1
ATOM 3807 C CA . GLN B 1 133 ? 21.219 43.895 64.418 1.00 12.87 134 GLN B CA 1
ATOM 3808 C C . GLN B 1 133 ? 20.986 43.151 63.107 1.00 16.52 134 GLN B C 1
ATOM 3809 O O . GLN B 1 133 ? 19.958 42.481 62.962 1.00 15.89 134 GLN B O 1
ATOM 3815 N N . GLN B 1 134 ? 21.907 43.254 62.147 1.00 14.44 135 GLN B N 1
ATOM 3816 C CA . GLN B 1 134 ? 21.742 42.542 60.884 1.00 15.37 135 GLN B CA 1
ATOM 3817 C C . GLN B 1 134 ? 23.070 42.239 60.201 1.00 9.66 135 GLN B C 1
ATOM 3818 O O . GLN B 1 134 ? 23.520 41.088 60.193 1.00 11.22 135 GLN B O 1
ATOM 3824 N N . ILE B 1 135 ? 23.689 43.261 59.607 1.00 10.79 136 ILE B N 1
ATOM 3825 C CA . ILE B 1 135 ? 24.841 43.034 58.735 1.00 12.84 136 ILE B CA 1
ATOM 3826 C C . ILE B 1 135 ? 26.011 42.473 59.529 1.00 13.84 136 ILE B C 1
ATOM 3827 O O . ILE B 1 135 ? 26.681 41.525 59.100 1.00 14.16 136 ILE B O 1
ATOM 3832 N N . VAL B 1 136 ? 26.276 43.052 60.700 1.00 12.55 137 VAL B N 1
ATOM 3833 C CA . VAL B 1 136 ? 27.416 42.607 61.500 1.00 12.69 137 VAL B CA 1
ATOM 3834 C C . VAL B 1 136 ? 27.285 41.145 61.914 1.00 13.60 137 VAL B C 1
ATOM 3835 O O . VAL B 1 136 ? 28.226 40.372 61.667 1.00 12.38 137 VAL B O 1
ATOM 3839 N N . PRO B 1 137 ? 26.179 40.694 62.523 1.00 12.94 138 PRO B N 1
ATOM 3840 C CA . PRO B 1 137 ? 26.078 39.258 62.834 1.00 15.16 138 PRO B CA 1
ATOM 3841 C C . PRO B 1 137 ? 25.974 38.377 61.602 1.00 14.13 138 PRO B C 1
ATOM 3842 O O . PRO B 1 137 ? 26.308 37.189 61.681 1.00 13.65 138 PRO B O 1
ATOM 3846 N N . ALA B 1 138 ? 25.513 38.915 60.470 1.00 15.08 139 ALA B N 1
ATOM 3847 C CA . ALA B 1 138 ? 25.502 38.132 59.239 1.00 15.01 139 ALA B CA 1
ATOM 3848 C C . ALA B 1 138 ? 26.917 37.742 58.841 1.00 11.98 139 ALA B C 1
ATOM 3849 O O . ALA B 1 138 ? 27.185 36.585 58.497 1.00 15.89 139 ALA B O 1
ATOM 3851 N N . VAL B 1 139 ? 27.842 38.703 58.895 1.00 11.74 140 VAL B N 1
ATOM 3852 C CA . VAL B 1 139 ? 29.241 38.423 58.579 1.00 11.90 140 VAL B CA 1
ATOM 3853 C C . VAL B 1 139 ? 29.809 37.393 59.545 1.00 16.81 140 VAL B C 1
ATOM 3854 O O . VAL B 1 139 ? 30.452 36.418 59.137 1.00 15.61 140 VAL B O 1
ATOM 3858 N N . LYS B 1 140 ? 29.575 37.595 60.844 1.00 14.87 141 LYS B N 1
ATOM 3859 C CA . LYS B 1 140 ? 30.157 36.722 61.858 1.00 16.16 141 LYS B CA 1
ATOM 3860 C C . LYS B 1 140 ? 29.696 35.282 61.679 1.00 16.35 141 LYS B C 1
ATOM 3861 O O . LYS B 1 140 ? 30.504 34.348 61.726 1.00 18.63 141 LYS B O 1
ATOM 3867 N N . TRP B 1 141 ? 28.391 35.084 61.477 1.00 16.21 142 TRP B N 1
ATOM 3868 C CA . TRP B 1 141 ? 27.865 33.736 61.285 1.00 16.04 142 TRP B CA 1
ATOM 3869 C C . TRP B 1 141 ? 28.446 33.090 60.035 1.00 16.18 142 TRP B C 1
ATOM 3870 O O . TRP B 1 141 ? 28.806 31.907 60.050 1.00 19.64 142 TRP B O 1
ATOM 3881 N N . LEU B 1 142 ? 28.539 33.849 58.940 1.00 15.91 143 LEU B N 1
ATOM 3882 C CA . LEU B 1 142 ? 29.142 33.323 57.719 1.00 20.99 143 LEU B CA 1
ATOM 3883 C C . LEU B 1 142 ? 30.594 32.928 57.953 1.00 16.17 143 LEU B C 1
ATOM 3884 O O . LEU B 1 142 ? 31.028 31.841 57.552 1.00 17.53 143 LEU B O 1
ATOM 3889 N N . PHE B 1 143 ? 31.363 33.807 58.600 1.00 20.47 144 PHE B N 1
ATOM 3890 C CA . PHE B 1 143 ? 32.758 33.503 58.907 1.00 15.93 144 PHE B CA 1
ATOM 3891 C C . PHE B 1 143 ? 32.867 32.266 59.789 1.00 18.79 144 PHE B C 1
ATOM 3892 O O . PHE B 1 143 ? 33.672 31.367 59.521 1.00 18.13 144 PHE B O 1
ATOM 3900 N N . ASP B 1 144 ? 32.047 32.197 60.841 1.00 18.96 145 ASP B N 1
ATOM 3901 C CA . ASP B 1 144 ? 32.083 31.052 61.744 1.00 17.69 145 ASP B CA 1
ATOM 3902 C C . ASP B 1 144 ? 31.676 29.753 61.063 1.00 21.28 145 ASP B C 1
ATOM 3903 O O . ASP B 1 144 ? 31.935 28.675 61.610 1.00 23.00 145 ASP B O 1
ATOM 3908 N N . ASN B 1 145 ? 31.046 29.824 59.891 1.00 21.58 146 ASN B N 1
ATOM 3909 C CA . ASN B 1 145 ? 30.616 28.641 59.157 1.00 19.48 146 ASN B CA 1
ATOM 3910 C C . ASN B 1 145 ? 31.451 28.410 57.898 1.00 17.73 146 ASN B C 1
ATOM 3911 O O . ASN B 1 145 ? 30.986 27.783 56.945 1.00 23.83 146 ASN B O 1
ATOM 3916 N N . GLY B 1 146 ? 32.682 28.925 57.879 1.00 22.78 147 GLY B N 1
ATOM 3917 C CA . GLY B 1 146 ? 33.656 28.579 56.868 1.00 19.43 147 GLY B CA 1
ATOM 3918 C C . GLY B 1 146 ? 33.767 29.537 55.699 1.00 19.58 147 GLY B C 1
ATOM 3919 O O . GLY B 1 146 ? 34.646 29.344 54.851 1.00 21.94 147 GLY B O 1
ATOM 3920 N N . LYS B 1 147 ? 32.914 30.556 55.621 1.00 19.54 148 LYS B N 1
ATOM 3921 C CA . LYS B 1 147 ? 32.946 31.499 54.503 1.00 22.60 148 LYS B CA 1
ATOM 3922 C C . LYS B 1 147 ? 33.976 32.579 54.806 1.00 20.44 148 LYS B C 1
ATOM 3923 O O . LYS B 1 147 ? 33.741 33.470 55.625 1.00 22.28 148 LYS B O 1
ATOM 3929 N N . LYS B 1 148 ? 35.128 32.505 54.140 1.00 17.41 149 LYS B N 1
ATOM 3930 C CA . LYS B 1 148 ? 36.234 33.419 54.393 1.00 21.48 149 LYS B CA 1
ATOM 3931 C C . LYS B 1 148 ? 36.461 34.434 53.286 1.00 16.53 149 LYS B C 1
ATOM 3932 O O . LYS B 1 148 ? 36.992 35.511 53.559 1.00 18.64 149 LYS B O 1
ATOM 3938 N N . ARG B 1 149 ? 36.077 34.125 52.053 1.00 14.91 150 ARG B N 1
ATOM 3939 C CA . ARG B 1 149 ? 36.359 34.980 50.902 1.00 16.10 150 ARG B CA 1
ATOM 3940 C C . ARG B 1 149 ? 35.037 35.537 50.380 1.00 17.41 150 ARG B C 1
ATOM 3941 O O . ARG B 1 149 ? 34.275 34.834 49.710 1.00 15.54 150 ARG B O 1
ATOM 3949 N N . PHE B 1 150 ? 34.778 36.807 50.685 1.00 17.65 151 PHE B N 1
ATOM 3950 C CA . PHE B 1 150 ? 33.509 37.453 50.379 1.00 13.77 151 PHE B CA 1
ATOM 3951 C C . PHE B 1 150 ? 33.577 38.172 49.038 1.00 12.38 151 PHE B C 1
ATOM 3952 O O . PHE B 1 150 ? 34.574 38.826 48.721 1.00 11.81 151 PHE B O 1
ATOM 3960 N N . TYR B 1 151 ? 32.503 38.059 48.258 1.00 12.40 152 TYR B N 1
ATOM 3961 C CA . TYR B 1 151 ? 32.292 38.883 47.072 1.00 10.32 152 TYR B CA 1
ATOM 3962 C C . TYR B 1 151 ? 31.129 39.823 47.357 1.00 10.80 152 TYR B C 1
ATOM 3963 O O . TYR B 1 151 ? 30.018 39.370 47.654 1.00 15.62 152 TYR B O 1
ATOM 3972 N N . LEU B 1 152 ? 31.384 41.123 47.265 1.00 12.44 153 LEU B N 1
ATOM 3973 C CA . LEU B 1 152 ? 30.408 42.141 47.631 1.00 14.23 153 LEU B CA 1
ATOM 3974 C C . LEU B 1 152 ? 29.731 42.678 46.376 1.00 15.85 153 LEU B C 1
ATOM 3975 O O . LEU B 1 152 ? 30.400 43.197 45.476 1.00 16.42 153 LEU B O 1
ATOM 3980 N N . LEU B 1 153 ? 28.406 42.555 46.324 1.00 17.34 154 LEU B N 1
ATOM 3981 C CA . LEU B 1 153 ? 27.606 43.080 45.226 1.00 16.42 154 LEU B CA 1
ATOM 3982 C C . LEU B 1 153 ? 26.425 43.849 45.796 1.00 17.06 154 LEU B C 1
ATOM 3983 O O . LEU B 1 153 ? 25.680 43.319 46.626 1.00 17.47 154 LEU B O 1
ATOM 3988 N N . GLY B 1 154 ? 26.254 45.090 45.348 1.00 16.45 155 GLY B N 1
ATOM 3989 C CA . GLY B 1 154 ? 25.142 45.900 45.810 1.00 15.91 155 GLY B CA 1
ATOM 3990 C C . GLY B 1 154 ? 24.797 46.987 44.816 1.00 16.09 155 GLY B C 1
ATOM 3991 O O . GLY B 1 154 ? 25.425 47.127 43.765 1.00 17.93 155 GLY B O 1
ATOM 3992 N N . SER B 1 155 ? 23.771 47.759 45.165 1.00 11.89 156 SER B N 1
ATOM 3993 C CA . SER B 1 155 ? 23.365 48.888 44.341 1.00 15.67 156 SER B CA 1
ATOM 3994 C C . SER B 1 155 ? 24.228 50.104 44.658 1.00 15.89 156 SER B C 1
ATOM 3995 O O . SER B 1 155 ? 24.793 50.230 45.746 1.00 17.42 156 SER B O 1
ATOM 3998 N N . ASP B 1 156 ? 24.339 51.004 43.683 1.00 16.17 157 ASP B N 1
ATOM 3999 C CA . ASP B 1 156 ? 25.285 52.115 43.781 1.00 19.36 157 ASP B CA 1
ATOM 4000 C C . ASP B 1 156 ? 24.610 53.311 44.447 1.00 20.70 157 ASP B C 1
ATOM 4001 O O . ASP B 1 156 ? 24.139 54.246 43.797 1.00 20.44 157 ASP B O 1
ATOM 4006 N N . TYR B 1 157 ? 24.581 53.279 45.774 1.00 13.79 158 TYR B N 1
ATOM 4007 C CA . TYR B 1 157 ? 24.150 54.420 46.580 1.00 11.79 158 TYR B CA 1
ATOM 4008 C C . TYR B 1 157 ? 24.642 54.193 48.007 1.00 15.36 158 TYR B C 1
ATOM 4009 O O . TYR B 1 157 ? 25.416 53.265 48.272 1.00 16.56 158 TYR B O 1
ATOM 4018 N N . VAL B 1 158 ? 24.183 55.036 48.934 1.00 14.96 159 VAL B N 1
ATOM 4019 C CA . VAL B 1 158 ? 24.888 55.186 50.204 1.00 10.48 159 VAL B CA 1
ATOM 4020 C C . VAL B 1 158 ? 24.764 53.948 51.091 1.00 18.19 159 VAL B C 1
ATOM 4021 O O . VAL B 1 158 ? 25.701 53.629 51.835 1.00 14.22 159 VAL B O 1
ATOM 4025 N N . PHE B 1 159 ? 23.634 53.221 51.048 1.00 16.32 160 PHE B N 1
ATOM 4026 C CA . PHE B 1 159 ? 23.527 52.061 51.935 1.00 17.93 160 PHE B CA 1
ATOM 4027 C C . PHE B 1 159 ? 24.495 50.948 51.557 1.00 14.21 160 PHE B C 1
ATOM 4028 O O . PHE B 1 159 ? 25.250 50.498 52.436 1.00 15.43 160 PHE B O 1
ATOM 4036 N N . PRO B 1 160 ? 24.522 50.435 50.320 1.00 16.76 161 PRO B N 1
ATOM 4037 C CA . PRO B 1 160 ? 25.479 49.352 50.030 1.00 18.10 161 PRO B CA 1
ATOM 4038 C C . PRO B 1 160 ? 26.929 49.787 50.138 1.00 16.46 161 PRO B C 1
ATOM 4039 O O . PRO B 1 160 ? 27.777 48.984 50.549 1.00 15.74 161 PRO B O 1
ATOM 4043 N N . ARG B 1 161 ? 27.237 51.038 49.792 1.00 10.85 162 ARG B N 1
ATOM 4044 C CA . ARG B 1 161 ? 28.598 51.541 49.951 1.00 15.87 162 ARG B CA 1
ATOM 4045 C C . ARG B 1 161 ? 29.017 51.536 51.415 1.00 17.13 162 ARG B C 1
ATOM 4046 O O . ARG B 1 161 ? 30.113 51.081 51.759 1.00 18.39 162 ARG B O 1
ATOM 4054 N N . THR B 1 162 ? 28.149 52.041 52.293 1.00 15.00 163 THR B N 1
ATOM 4055 C CA . THR B 1 162 ? 28.470 52.076 53.715 1.00 13.48 163 THR B CA 1
ATOM 4056 C C . THR B 1 162 ? 28.442 50.679 54.321 1.00 16.52 163 THR B C 1
ATOM 4057 O O . THR B 1 162 ? 29.292 50.339 55.154 1.00 12.25 163 THR B O 1
ATOM 4061 N N . ALA B 1 163 ? 27.465 49.861 53.922 1.00 12.52 164 ALA B N 1
ATOM 4062 C CA . ALA B 1 163 ? 27.399 48.486 54.403 1.00 14.22 164 ALA B CA 1
ATOM 4063 C C . ALA B 1 163 ? 28.685 47.736 54.089 1.00 13.04 164 ALA B C 1
ATOM 4064 O O . ALA B 1 163 ? 29.279 47.100 54.966 1.00 16.73 164 ALA B O 1
ATOM 4066 N N . ASN B 1 164 ? 29.140 47.816 52.836 1.00 11.89 165 ASN B N 1
ATOM 4067 C CA . ASN B 1 164 ? 30.369 47.131 52.452 1.00 16.69 165 ASN B CA 1
ATOM 4068 C C . ASN B 1 164 ? 31.584 47.718 53.161 1.00 16.28 165 ASN B C 1
ATOM 4069 O O . ASN B 1 164 ? 32.542 46.990 53.448 1.00 15.66 165 ASN B O 1
ATOM 4074 N N . LYS B 1 165 ? 31.566 49.022 53.450 1.00 18.22 166 LYS B N 1
ATOM 4075 C CA . LYS B 1 165 ? 32.616 49.604 54.280 1.00 20.06 166 LYS B CA 1
ATOM 4076 C C . LYS B 1 165 ? 32.644 48.951 55.656 1.00 21.12 166 LYS B C 1
ATOM 4077 O O . LYS B 1 165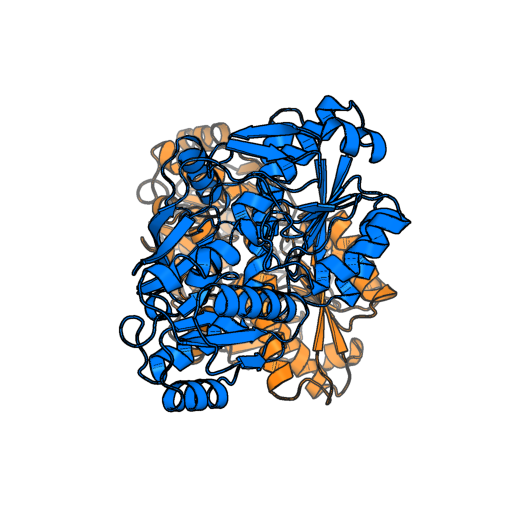 ? 33.719 48.627 56.177 1.00 16.81 166 LYS B O 1
ATOM 4083 N N . ILE B 1 166 ? 31.469 48.740 56.252 1.00 14.59 167 ILE B N 1
ATOM 4084 C CA . ILE B 1 166 ? 31.392 48.039 57.532 1.00 15.65 167 ILE B CA 1
ATOM 4085 C C . ILE B 1 166 ? 31.889 46.607 57.380 1.00 17.71 167 ILE B C 1
ATOM 4086 O O . ILE B 1 166 ? 32.673 46.110 58.197 1.00 12.94 167 ILE B O 1
ATOM 4091 N N . ILE B 1 167 ? 31.444 45.928 56.320 1.00 15.45 168 ILE B N 1
ATOM 4092 C CA . ILE B 1 167 ? 31.755 44.512 56.147 1.00 15.65 168 ILE B CA 1
ATOM 4093 C C . ILE B 1 167 ? 33.257 44.301 56.004 1.00 14.25 168 ILE B C 1
ATOM 4094 O O . ILE B 1 167 ? 33.826 43.372 56.589 1.00 14.24 168 ILE B O 1
ATOM 4099 N N . LYS B 1 168 ? 33.923 45.164 55.235 1.00 15.98 169 LYS B N 1
ATOM 4100 C CA . LYS B 1 168 ? 35.363 45.025 55.043 1.00 16.26 169 LYS B CA 1
ATOM 4101 C C . LYS B 1 168 ? 36.118 45.186 56.358 1.00 14.89 169 LYS B C 1
ATOM 4102 O O . LYS B 1 168 ? 37.069 44.443 56.630 1.00 18.45 169 LYS B O 1
ATOM 4108 N N . ALA B 1 169 ? 35.706 46.146 57.189 1.00 15.64 170 ALA B N 1
ATOM 4109 C CA . ALA B 1 169 ? 36.390 46.368 58.460 1.00 20.16 170 ALA B CA 1
ATOM 4110 C C . ALA B 1 169 ? 36.189 45.198 59.417 1.00 24.00 170 ALA B C 1
ATOM 4111 O O . ALA B 1 169 ? 37.117 44.812 60.137 1.00 16.84 170 ALA B O 1
ATOM 4113 N N . TYR B 1 170 ? 34.983 44.623 59.445 1.00 16.94 171 TYR B N 1
ATOM 4114 C CA . TYR B 1 170 ? 34.742 43.455 60.287 1.00 19.62 171 TYR B CA 1
ATOM 4115 C C . TYR B 1 170 ? 35.517 42.245 59.781 1.00 15.96 171 TYR B C 1
ATOM 4116 O O . TYR B 1 170 ? 36.104 41.500 60.576 1.00 16.36 171 TYR B O 1
ATOM 4125 N N . LEU B 1 171 ? 35.543 42.017 58.467 1.00 14.57 172 LEU B N 1
ATOM 4126 C CA . LEU B 1 171 ? 36.286 40.869 57.874 1.00 18.00 172 LEU B CA 1
ATOM 4127 C C . LEU B 1 171 ? 37.789 40.990 58.180 1.00 17.79 172 LEU B C 1
ATOM 4128 O O . LEU B 1 171 ? 38.389 39.974 58.476 1.00 18.15 172 LEU B O 1
ATOM 4133 N N . LYS B 1 172 ? 38.333 42.202 58.151 1.00 13.74 173 LYS B N 1
ATOM 4134 C CA . LYS B 1 172 ? 39.747 42.415 58.545 1.00 23.88 173 LYS B CA 1
ATOM 4135 C C . LYS B 1 172 ? 39.933 41.993 60.014 1.00 26.17 173 LYS B C 1
ATOM 4136 O O . LYS B 1 172 ? 40.908 41.309 60.290 1.00 30.62 173 LYS B O 1
ATOM 4142 N N . TYR B 1 173 ? 38.988 42.327 60.892 1.00 21.57 174 TYR B N 1
ATOM 4143 C CA . TYR B 1 173 ? 39.056 41.941 62.323 1.00 19.47 174 TYR B CA 1
ATOM 4144 C C . TYR B 1 173 ? 38.984 40.423 62.480 1.00 24.40 174 TYR B C 1
ATOM 4145 O O . TYR B 1 173 ? 39.757 39.880 63.270 1.00 22.61 174 TYR B O 1
ATOM 4154 N N . LEU B 1 174 ? 38.074 39.789 61.743 1.00 18.42 175 LEU B N 1
ATOM 4155 C CA . LEU B 1 174 ? 37.900 38.353 61.934 1.00 16.21 175 LEU B CA 1
ATOM 4156 C C . LEU B 1 174 ? 39.028 37.553 61.291 1.00 17.38 175 LEU B C 1
ATOM 4157 O O . LEU B 1 174 ? 39.438 36.518 61.826 1.00 17.60 175 LEU B O 1
ATOM 4162 N N . GLY B 1 175 ? 39.531 38.005 60.144 1.00 17.63 176 GLY B N 1
ATOM 4163 C CA . GLY B 1 175 ? 40.571 37.278 59.442 1.00 21.88 176 GLY B CA 1
ATOM 4164 C C . GLY B 1 175 ? 40.141 36.823 58.061 1.00 17.18 176 GLY B C 1
ATOM 4165 O O . GLY B 1 175 ? 40.804 35.991 57.433 1.00 17.42 176 GLY B O 1
ATOM 4166 N N . GLY B 1 176 ? 39.014 37.355 57.585 1.00 15.48 177 GLY B N 1
ATOM 4167 C CA . GLY B 1 176 ? 38.552 37.110 56.238 1.00 12.48 177 GLY B CA 1
ATOM 4168 C C . GLY B 1 176 ? 39.001 38.205 55.279 1.00 17.21 177 GLY B C 1
ATOM 4169 O O . GLY B 1 176 ? 39.582 39.217 55.664 1.00 18.73 177 GLY B O 1
ATOM 4170 N N . VAL B 1 177 ? 38.726 37.976 53.992 1.00 11.42 178 VAL B N 1
ATOM 4171 C CA . VAL B 1 177 ? 39.099 38.915 52.941 1.00 16.04 178 VAL B CA 1
ATOM 4172 C C . VAL B 1 177 ? 37.932 39.101 51.982 1.00 16.96 178 VAL B C 1
ATOM 4173 O O . VAL B 1 177 ? 37.008 38.287 51.916 1.00 17.62 178 VAL B O 1
ATOM 4177 N N . VAL B 1 178 ? 37.995 40.198 51.233 1.00 14.75 179 VAL B N 1
ATOM 4178 C CA . VAL B 1 178 ? 37.070 40.493 50.147 1.00 18.81 179 VAL B CA 1
ATOM 4179 C C . VAL B 1 178 ? 37.824 40.272 48.844 1.00 18.75 179 VAL B C 1
ATOM 4180 O O . VAL B 1 178 ? 38.848 40.920 48.595 1.00 18.42 179 VAL B O 1
ATOM 4184 N N . VAL B 1 179 ? 37.332 39.347 48.020 1.00 15.91 180 VAL B N 1
ATOM 4185 C CA . VAL B 1 179 ? 37.969 39.032 46.747 1.00 16.91 180 VAL B CA 1
ATOM 4186 C C . VAL B 1 179 ? 37.232 39.662 45.568 1.00 14.98 180 VAL B C 1
ATOM 4187 O O . VAL B 1 179 ? 37.551 39.365 44.413 1.00 19.27 180 VAL B O 1
ATOM 4191 N N . GLY B 1 180 ? 36.257 40.531 45.833 1.00 17.16 181 GLY B N 1
ATOM 4192 C CA . GLY B 1 180 ? 35.528 41.213 44.781 1.00 10.96 181 GLY B CA 1
ATOM 4193 C C . GLY B 1 180 ? 34.515 42.206 45.313 1.00 14.72 181 GLY B C 1
ATOM 4194 O O . GLY B 1 180 ? 33.904 41.970 46.361 1.00 16.50 181 GLY B O 1
ATOM 4195 N N . GLU B 1 181 ? 34.322 43.318 44.605 1.00 15.36 182 GLU B N 1
ATOM 4196 C CA . GLU B 1 181 ? 33.381 44.351 45.031 1.00 17.36 182 GLU B CA 1
ATOM 4197 C C . GLU B 1 181 ? 32.860 45.074 43.799 1.00 20.36 182 GLU B C 1
ATOM 4198 O O . GLU B 1 181 ? 33.641 45.679 43.059 1.00 18.17 182 GLU B O 1
ATOM 4204 N N . GLU B 1 182 ? 31.545 45.020 43.585 1.00 20.99 183 GLU B N 1
ATOM 4205 C CA . GLU B 1 182 ? 30.927 45.614 42.410 1.00 16.91 183 GLU B CA 1
ATOM 4206 C C . GLU B 1 182 ? 29.634 46.312 42.801 1.00 18.86 183 GLU B C 1
ATOM 4207 O O . GLU B 1 182 ? 28.920 45.874 43.707 1.00 19.17 183 GLU B O 1
ATOM 4213 N N . TYR B 1 183 ? 29.336 47.402 42.098 1.00 17.25 184 TYR B N 1
ATOM 4214 C CA . TYR B 1 183 ? 28.112 48.159 42.304 1.00 17.73 184 TYR B CA 1
ATOM 4215 C C . TYR B 1 183 ? 27.425 48.392 40.968 1.00 18.54 184 TYR B C 1
ATOM 4216 O O . TYR B 1 183 ? 28.085 48.658 39.958 1.00 25.36 184 TYR B O 1
ATOM 4225 N N . THR B 1 184 ? 26.097 48.284 40.971 1.00 15.45 185 THR B N 1
ATOM 4226 C CA . THR B 1 184 ? 25.286 48.584 39.808 1.00 14.05 185 THR B CA 1
ATOM 4227 C C . THR B 1 184 ? 24.238 49.630 40.163 1.00 15.79 185 THR B C 1
ATOM 4228 O O . THR B 1 184 ? 23.737 49.642 41.293 1.00 15.96 185 THR B O 1
ATOM 4232 N N . PRO B 1 185 ? 23.900 50.526 39.236 1.00 11.80 186 PRO B N 1
ATOM 4233 C CA . PRO B 1 185 ? 22.847 51.505 39.516 1.00 17.78 186 PRO B CA 1
ATOM 4234 C C . PRO B 1 185 ? 21.546 50.814 39.890 1.00 16.27 186 PRO B C 1
ATOM 4235 O O . PRO B 1 185 ? 21.265 49.695 39.456 1.00 18.08 186 PRO B O 1
ATOM 4239 N N . LEU B 1 186 ? 20.760 51.488 40.725 1.00 14.47 187 LEU B N 1
ATOM 4240 C CA . LEU B 1 186 ? 19.428 50.998 41.045 1.00 16.54 187 LEU B CA 1
ATOM 4241 C C . LEU B 1 186 ? 18.626 50.810 39.764 1.00 11.58 187 LEU B C 1
ATOM 4242 O O . LEU B 1 186 ? 18.653 51.661 38.871 1.00 19.50 187 LEU B O 1
ATOM 4247 N N . GLY B 1 187 ? 17.933 49.677 39.667 1.00 15.41 188 GLY B N 1
ATOM 4248 C CA . GLY B 1 187 ? 17.181 49.344 38.476 1.00 18.61 188 GLY B CA 1
ATOM 4249 C C . GLY B 1 187 ? 17.975 48.663 37.380 1.00 19.62 188 GLY B C 1
ATOM 4250 O O . GLY B 1 187 ? 17.390 48.305 36.349 1.00 16.22 188 GLY B O 1
ATOM 4251 N N . HIS B 1 188 ? 19.284 48.485 37.564 1.00 16.28 189 HIS B N 1
ATOM 4252 C CA . HIS B 1 188 ? 20.105 47.756 36.602 1.00 17.29 189 HIS B CA 1
ATOM 4253 C C . HIS B 1 188 ? 19.564 46.345 36.394 1.00 16.68 189 HIS B C 1
ATOM 4254 O O . HIS B 1 188 ? 19.071 45.709 37.329 1.00 15.57 189 HIS B O 1
ATOM 4261 N N . THR B 1 189 ? 19.650 45.853 35.155 1.00 12.08 190 THR B N 1
ATOM 4262 C CA . THR B 1 189 ? 19.147 44.520 34.834 1.00 13.96 190 THR B CA 1
ATOM 4263 C C . THR B 1 189 ? 20.158 43.596 34.168 1.00 13.03 190 THR B C 1
ATOM 4264 O O . THR B 1 189 ? 19.872 42.399 34.047 1.00 18.68 190 THR B O 1
ATOM 4268 N N . ASP B 1 190 ? 21.310 44.094 33.728 1.00 14.97 191 ASP B N 1
ATOM 4269 C CA . ASP B 1 190 ? 22.301 43.272 33.033 1.00 19.92 191 ASP B CA 1
ATOM 4270 C C . ASP B 1 190 ? 23.401 42.897 34.018 1.00 19.87 191 ASP B C 1
ATOM 4271 O O . ASP B 1 190 ? 24.278 43.706 34.327 1.00 13.03 191 ASP B O 1
ATOM 4276 N N . TYR B 1 191 ? 23.371 41.654 34.489 1.00 14.24 192 TYR B N 1
ATOM 4277 C CA . TYR B 1 191 ? 24.333 41.186 35.476 1.00 20.89 192 TYR B CA 1
ATOM 4278 C C . TYR B 1 191 ? 25.275 40.129 34.925 1.00 18.19 192 TYR B C 1
ATOM 4279 O O . TYR B 1 191 ? 26.005 39.502 35.697 1.00 16.45 192 TYR B O 1
ATOM 4288 N N . SER B 1 192 ? 25.287 39.932 33.606 1.00 15.40 193 SER B N 1
ATOM 4289 C CA . SER B 1 192 ? 26.179 38.946 33.007 1.00 19.89 193 SER B CA 1
ATOM 4290 C C . SER B 1 192 ? 27.642 39.287 33.264 1.00 21.01 193 SER B C 1
ATOM 4291 O O . SER B 1 192 ? 28.460 38.394 33.513 1.00 18.94 193 SER B O 1
ATOM 4294 N N . SER B 1 193 ? 27.995 40.573 33.200 1.00 19.38 194 SER B N 1
ATOM 4295 C CA . SER B 1 193 ? 29.382 40.963 33.435 1.00 22.39 194 SER B CA 1
ATOM 4296 C C . SER B 1 193 ? 29.779 40.723 34.886 1.00 23.32 194 SER B C 1
ATOM 4297 O O . SER B 1 193 ? 30.860 40.192 35.165 1.00 19.63 194 SER B O 1
ATOM 4300 N N . VAL B 1 194 ? 28.918 41.120 35.827 1.00 22.24 195 VAL B N 1
ATOM 4301 C CA . VAL B 1 194 ? 29.189 40.863 37.239 1.00 20.90 195 VAL B CA 1
ATOM 4302 C C . VAL B 1 194 ? 29.250 39.364 37.505 1.00 19.41 195 VAL B C 1
ATOM 4303 O O . VAL B 1 194 ? 30.136 38.879 38.221 1.00 15.86 195 VAL B O 1
ATOM 4307 N N . ILE B 1 195 ? 28.319 38.606 36.923 1.00 14.15 196 ILE B N 1
ATOM 4308 C CA . ILE B 1 195 ? 28.284 37.165 37.147 1.00 17.35 196 ILE B CA 1
ATOM 4309 C C . ILE B 1 195 ? 29.521 36.495 36.560 1.00 18.60 196 ILE B C 1
ATOM 4310 O O . ILE B 1 195 ? 30.065 35.548 37.144 1.00 17.70 196 ILE B O 1
ATOM 4315 N N . ASN B 1 196 ? 29.992 36.974 35.406 1.00 17.82 197 ASN B N 1
ATOM 4316 C CA . ASN B 1 196 ? 31.225 36.438 34.837 1.00 20.64 197 ASN B CA 1
ATOM 4317 C C . ASN B 1 196 ? 32.416 36.720 35.743 1.00 18.20 197 ASN B C 1
ATOM 4318 O O . ASN B 1 196 ? 33.321 35.887 35.870 1.00 17.46 197 ASN B O 1
ATOM 4323 N N . LYS B 1 197 ? 32.432 37.891 36.385 1.00 11.92 198 LYS B N 1
ATOM 4324 C CA . LYS B 1 197 ? 33.495 38.198 37.337 1.00 17.92 198 LYS B CA 1
ATOM 4325 C C . LYS B 1 197 ? 33.425 37.286 38.554 1.00 14.44 198 LYS B C 1
ATOM 4326 O O . LYS B 1 197 ? 34.456 36.795 39.028 1.00 17.39 198 LYS B O 1
ATOM 4332 N N . ILE B 1 198 ? 32.219 37.054 39.075 1.00 18.96 199 ILE B N 1
ATOM 4333 C CA . ILE B 1 198 ? 32.054 36.133 40.195 1.00 14.06 199 ILE B CA 1
ATOM 4334 C C . ILE B 1 198 ? 32.538 34.739 39.816 1.00 18.49 199 ILE B C 1
ATOM 4335 O O . ILE B 1 198 ? 33.216 34.064 40.600 1.00 17.56 199 ILE B O 1
ATOM 4340 N N . LYS B 1 199 ? 32.199 34.291 38.604 1.00 13.54 200 LYS B N 1
ATOM 4341 C CA . LYS B 1 199 ? 32.646 32.983 38.135 1.00 14.46 200 LYS B CA 1
ATOM 4342 C C . LYS B 1 199 ? 34.166 32.885 38.128 1.00 15.59 200 LYS B C 1
ATOM 4343 O O . LYS B 1 199 ? 34.728 31.826 38.431 1.00 16.89 200 LYS B O 1
ATOM 4349 N N . ALA B 1 200 ? 34.849 33.979 37.786 1.00 14.25 201 ALA B N 1
ATOM 4350 C CA . ALA B 1 200 ? 36.306 33.960 37.734 1.00 20.20 201 ALA B CA 1
ATOM 4351 C C . ALA B 1 200 ? 36.921 34.046 39.126 1.00 16.42 201 ALA B C 1
ATOM 4352 O O . ALA B 1 200 ? 37.925 33.381 39.403 1.00 14.56 201 ALA B O 1
ATOM 4354 N N . ALA B 1 201 ? 36.335 34.854 40.012 1.00 15.98 202 ALA B N 1
ATOM 4355 C CA . ALA B 1 201 ? 36.912 35.050 41.338 1.00 18.06 202 ALA B CA 1
ATOM 4356 C C . ALA B 1 201 ? 36.718 33.839 42.239 1.00 17.57 202 ALA B C 1
ATOM 4357 O O . ALA B 1 201 ? 37.537 33.608 43.136 1.00 18.05 202 ALA B O 1
ATOM 4359 N N . LYS B 1 202 ? 35.654 33.071 42.021 1.00 15.22 203 LYS B N 1
ATOM 4360 C CA . LYS B 1 202 ? 35.336 31.894 42.821 1.00 19.02 203 LYS B CA 1
ATOM 4361 C C . LYS B 1 202 ? 35.313 32.188 44.326 1.00 20.43 203 LYS B C 1
ATOM 4362 O O . LYS B 1 202 ? 36.090 31.607 45.089 1.00 16.98 203 LYS B O 1
ATOM 4368 N N . PRO B 1 203 ? 34.424 33.066 44.784 1.00 19.52 204 PRO B N 1
ATOM 4369 C CA . PRO B 1 203 ? 34.374 33.396 46.210 1.00 14.87 204 PRO B CA 1
ATOM 4370 C C . PRO B 1 203 ? 33.639 32.324 47.006 1.00 15.37 204 PRO B C 1
ATOM 4371 O O . PRO B 1 203 ? 32.957 31.456 46.462 1.00 13.05 204 PRO B O 1
ATOM 4375 N N . ASP B 1 204 ? 33.797 32.400 48.331 1.00 15.85 205 ASP B N 1
ATOM 4376 C CA . ASP B 1 204 ? 33.089 31.487 49.219 1.00 11.77 205 ASP B CA 1
ATOM 4377 C C . ASP B 1 204 ? 31.621 31.859 49.359 1.00 14.96 205 ASP B C 1
ATOM 4378 O O . ASP B 1 204 ? 30.772 30.977 49.538 1.00 15.63 205 ASP B O 1
ATOM 4383 N N . VAL B 1 205 ? 31.310 33.152 49.283 1.00 11.60 206 VAL B N 1
ATOM 4384 C CA . VAL B 1 205 ? 29.959 33.649 49.496 1.00 14.82 206 VAL B CA 1
ATOM 4385 C C . VAL B 1 205 ? 29.829 34.985 48.781 1.00 11.78 206 VAL B C 1
ATOM 4386 O O . VAL B 1 205 ? 30.803 35.728 48.631 1.00 12.11 206 VAL B O 1
ATOM 4390 N N . VAL B 1 206 ? 28.618 35.277 48.318 1.00 13.32 207 VAL B N 1
ATOM 4391 C CA . VAL B 1 206 ? 28.259 36.600 47.822 1.00 10.92 207 VAL B CA 1
ATOM 4392 C C . VAL B 1 206 ? 27.413 37.283 48.884 1.00 14.28 207 VAL B C 1
ATOM 4393 O O . VAL B 1 206 ? 26.393 36.733 49.318 1.00 11.67 207 VAL B O 1
ATOM 4397 N N . PHE B 1 207 ? 27.834 38.467 49.318 1.00 7.92 208 PHE B N 1
ATOM 4398 C CA . PHE B 1 207 ? 27.044 39.283 50.232 1.00 13.71 208 PHE B CA 1
ATOM 4399 C C . PHE B 1 207 ? 26.320 40.337 49.404 1.00 12.32 208 PHE B C 1
ATOM 4400 O O . PHE B 1 207 ? 26.948 41.248 48.857 1.00 11.75 208 PHE B O 1
ATOM 4408 N N . ASN B 1 208 ? 25.001 40.213 49.325 1.00 13.28 209 ASN B N 1
ATOM 4409 C CA . ASN B 1 208 ? 24.192 40.939 48.352 1.00 13.49 209 ASN B CA 1
ATOM 4410 C C . ASN B 1 208 ? 23.487 42.110 49.026 1.00 15.38 209 ASN B C 1
ATOM 4411 O O . ASN B 1 208 ? 22.626 41.913 49.889 1.00 10.48 209 ASN B O 1
ATOM 4416 N N . THR B 1 209 ? 23.835 43.328 48.613 1.00 10.60 210 THR B N 1
ATOM 4417 C CA . THR B 1 209 ? 23.140 44.528 49.060 1.00 11.58 210 THR B CA 1
ATOM 4418 C C . THR B 1 209 ? 22.389 45.215 47.927 1.00 13.20 210 THR B C 1
ATOM 4419 O O . THR B 1 209 ? 22.125 46.418 48.006 1.00 12.07 210 THR B O 1
ATOM 4423 N N . LEU B 1 210 ? 22.053 44.481 46.866 1.00 14.97 211 LEU B N 1
ATOM 4424 C CA . LEU B 1 210 ? 21.183 45.034 45.837 1.00 13.23 211 LEU B CA 1
ATOM 4425 C C . LEU B 1 210 ? 19.818 45.355 46.432 1.00 12.90 211 LEU B C 1
ATOM 4426 O O . LEU B 1 210 ? 19.300 44.616 47.273 1.00 10.22 211 LEU B O 1
ATOM 4431 N N . ASN B 1 211 ? 19.236 46.469 45.995 1.00 10.07 212 ASN B N 1
ATOM 4432 C CA . ASN B 1 211 ? 17.911 46.885 46.428 1.00 14.46 212 ASN B CA 1
ATOM 4433 C C . ASN B 1 211 ? 17.009 47.062 45.216 1.00 10.40 212 ASN B C 1
ATOM 4434 O O . ASN B 1 211 ? 17.464 47.452 44.136 1.00 11.08 212 ASN B O 1
ATOM 4439 N N . GLY B 1 212 ? 15.726 46.768 45.398 1.00 15.13 213 GLY B N 1
ATOM 4440 C CA . GLY B 1 212 ? 14.764 46.951 44.333 1.00 10.28 213 GLY B CA 1
ATOM 4441 C C . GLY B 1 212 ? 14.752 45.803 43.343 1.00 11.81 213 GLY B C 1
ATOM 4442 O O . GLY B 1 212 ? 15.351 44.744 43.555 1.00 11.94 213 GLY B O 1
ATOM 4443 N N . ASP B 1 213 ? 14.052 46.029 42.229 1.00 12.89 214 ASP B N 1
ATOM 4444 C CA . ASP B 1 213 ? 13.853 44.936 41.286 1.00 15.60 214 ASP B CA 1
ATOM 4445 C C . ASP B 1 213 ? 15.111 44.583 40.503 1.00 12.89 214 ASP B C 1
ATOM 4446 O O . ASP B 1 213 ? 15.038 43.713 39.628 1.00 15.89 214 ASP B O 1
ATOM 4451 N N . SER B 1 214 ? 16.251 45.222 40.788 1.00 10.75 215 SER B N 1
ATOM 4452 C CA . SER B 1 214 ? 17.523 44.690 40.308 1.00 12.90 215 SER B CA 1
ATOM 4453 C C . SER B 1 214 ? 17.710 43.249 40.753 1.00 13.73 215 SER B C 1
ATOM 4454 O O . SER B 1 214 ? 18.345 42.455 40.049 1.00 11.62 215 SER B O 1
ATOM 4457 N N . ASN B 1 215 ? 17.151 42.891 41.911 1.00 12.14 216 ASN B N 1
ATOM 4458 C CA . ASN B 1 215 ? 17.278 41.532 42.424 1.00 14.29 216 ASN B CA 1
ATOM 4459 C C . ASN B 1 215 ? 16.557 40.518 41.545 1.00 15.40 216 ASN B C 1
ATOM 4460 O O . ASN B 1 215 ? 16.966 39.352 41.488 1.00 14.54 216 ASN B O 1
ATOM 4465 N N . VAL B 1 216 ? 15.481 40.930 40.871 1.00 17.21 217 VAL B N 1
ATOM 4466 C CA . VAL B 1 216 ? 14.791 40.025 39.956 1.00 12.73 217 VAL B CA 1
ATOM 4467 C C . VAL B 1 216 ? 15.731 39.595 38.839 1.00 15.91 217 VAL B C 1
ATOM 4468 O O . VAL B 1 216 ? 15.809 38.414 38.484 1.00 17.28 217 VAL B O 1
ATOM 4472 N N . ALA B 1 217 ? 16.476 40.552 38.285 1.00 13.95 218 ALA B N 1
ATOM 4473 C CA . ALA B 1 217 ? 17.363 40.243 37.171 1.00 15.15 218 ALA B CA 1
ATOM 4474 C C . ALA B 1 217 ? 18.573 39.437 37.628 1.00 14.92 218 ALA B C 1
ATOM 4475 O O . ALA B 1 217 ? 18.985 38.490 36.947 1.00 15.92 218 ALA B O 1
ATOM 4477 N N . PHE B 1 218 ? 19.149 39.785 38.780 1.00 13.10 219 PHE B N 1
ATOM 4478 C CA . PHE B 1 218 ? 20.391 39.143 39.197 1.00 13.37 219 PHE B CA 1
ATOM 4479 C C . PHE B 1 218 ? 20.180 37.668 39.508 1.00 14.63 219 PHE B C 1
ATOM 4480 O O . PHE B 1 218 ? 20.926 36.808 39.023 1.00 10.75 219 PHE B O 1
ATOM 4488 N N . PHE B 1 219 ? 19.182 37.354 40.333 1.00 13.53 220 PHE B N 1
ATOM 4489 C CA . PHE B 1 219 ? 19.006 35.973 40.765 1.00 10.50 220 PHE B CA 1
ATOM 4490 C C . PHE B 1 219 ? 18.542 35.076 39.627 1.00 13.54 220 PHE B C 1
ATOM 4491 O O . PHE B 1 219 ? 18.899 33.893 39.593 1.00 10.20 220 PHE B O 1
ATOM 4499 N N . LYS B 1 220 ? 17.754 35.609 38.690 1.00 12.38 221 LYS B N 1
ATOM 4500 C CA . LYS B 1 220 ? 17.391 34.828 37.512 1.00 15.16 221 LYS B CA 1
ATOM 4501 C C . LYS B 1 220 ? 18.614 34.552 36.645 1.00 13.64 221 LYS B C 1
ATOM 4502 O O . LYS B 1 220 ? 18.856 33.409 36.242 1.00 15.74 221 LYS B O 1
ATOM 4508 N N . GLN B 1 221 ? 19.407 35.588 36.359 1.00 14.00 222 GLN B N 1
ATOM 4509 C CA . GLN B 1 221 ? 20.606 35.402 35.548 1.00 17.76 222 GLN B CA 1
ATOM 4510 C C . GLN B 1 221 ? 21.661 34.581 36.278 1.00 14.50 222 GLN B C 1
ATOM 4511 O O . GLN B 1 221 ? 22.472 33.906 35.635 1.00 14.21 222 GLN B O 1
ATOM 4517 N N . LEU B 1 222 ? 21.673 34.628 37.613 1.00 12.64 223 LEU B N 1
ATOM 4518 C CA . LEU B 1 222 ? 22.620 33.818 38.373 1.00 16.53 223 LEU B CA 1
ATOM 4519 C C . LEU B 1 222 ? 22.334 32.332 38.195 1.00 15.79 223 LEU B C 1
ATOM 4520 O O . LEU B 1 222 ? 23.241 31.546 37.897 1.00 15.68 223 LEU B O 1
ATOM 4525 N N . LYS B 1 223 ? 21.075 31.928 38.377 1.00 13.85 224 LYS B N 1
ATOM 4526 C CA . LYS B 1 223 ? 20.714 30.528 38.181 1.00 16.56 224 LYS B CA 1
ATOM 4527 C C . LYS B 1 223 ? 20.862 30.118 36.720 1.00 16.28 224 LYS B C 1
ATOM 4528 O O . LYS B 1 223 ? 21.359 29.025 36.424 1.00 15.60 224 LYS B O 1
ATOM 4534 N N . ASP B 1 224 ? 20.435 30.982 35.794 1.00 19.86 225 ASP B N 1
ATOM 4535 C CA . ASP B 1 224 ? 20.596 30.692 34.374 1.00 16.87 225 ASP B CA 1
ATOM 4536 C C . ASP B 1 224 ? 22.059 30.571 33.974 1.00 15.51 225 ASP B C 1
ATOM 4537 O O . ASP B 1 224 ? 22.359 29.942 32.954 1.00 18.59 225 ASP B O 1
ATOM 4542 N N . ALA B 1 225 ? 22.972 31.156 34.750 1.00 21.76 226 ALA B N 1
ATOM 4543 C CA . ALA B 1 225 ? 24.401 31.016 34.505 1.00 14.90 226 ALA B CA 1
ATOM 4544 C C . ALA B 1 225 ? 24.976 29.730 35.086 1.00 18.82 226 ALA B C 1
ATOM 4545 O O . ALA B 1 225 ? 26.188 29.513 34.984 1.00 19.87 226 ALA B O 1
ATOM 4547 N N . GLY B 1 226 ? 24.148 28.886 35.696 1.00 16.59 227 GLY B N 1
ATOM 4548 C CA . GLY B 1 226 ? 24.591 27.611 36.220 1.00 21.24 227 GLY B CA 1
ATOM 4549 C C . GLY B 1 226 ? 25.048 27.615 37.661 1.00 21.74 227 GLY B C 1
ATOM 4550 O O . GLY B 1 226 ? 25.645 26.627 38.104 1.00 22.39 227 GLY B O 1
ATOM 4551 N N . ILE B 1 227 ? 24.796 28.691 38.404 1.00 20.52 228 ILE B N 1
ATOM 4552 C CA . ILE B 1 227 ? 25.198 28.803 39.802 1.00 17.56 228 ILE B CA 1
ATOM 4553 C C . ILE B 1 227 ? 23.967 28.614 40.677 1.00 19.70 228 ILE B C 1
ATOM 4554 O O . ILE B 1 227 ? 22.944 29.281 40.476 1.00 17.25 228 ILE B O 1
ATOM 4559 N N . ASP B 1 228 ? 24.056 27.697 41.635 1.00 20.11 229 ASP B N 1
ATOM 4560 C CA . ASP B 1 228 ? 23.012 27.507 42.628 1.00 19.50 229 ASP B CA 1
ATOM 4561 C C . ASP B 1 228 ? 23.598 27.638 44.029 1.00 21.74 229 ASP B C 1
ATOM 4562 O O . ASP B 1 228 ? 24.809 27.783 44.216 1.00 16.70 229 ASP B O 1
ATOM 4567 N N . ALA B 1 229 ? 22.707 27.580 45.019 1.00 19.61 230 ALA B N 1
ATOM 4568 C CA . ALA B 1 229 ? 23.087 27.876 46.395 1.00 20.56 230 ALA B CA 1
ATOM 4569 C C . ALA B 1 229 ? 24.060 26.857 46.969 1.00 19.07 230 ALA B C 1
ATOM 4570 O O . ALA B 1 229 ? 24.800 27.185 47.902 1.00 18.74 230 ALA B O 1
ATOM 4572 N N . ASN B 1 230 ? 24.077 25.630 46.443 1.00 26.18 231 ASN B N 1
ATOM 4573 C CA . ASN B 1 230 ? 25.022 24.636 46.941 1.00 29.83 231 ASN B CA 1
ATOM 4574 C C . ASN B 1 230 ? 26.452 24.996 46.559 1.00 27.39 231 ASN B C 1
ATOM 4575 O O . ASN B 1 230 ? 27.380 24.803 47.353 1.00 29.56 231 ASN B O 1
ATOM 4580 N N . THR B 1 231 ? 26.647 25.524 45.350 1.00 24.75 232 THR B N 1
ATOM 4581 C CA . THR B 1 231 ? 27.987 25.876 44.895 1.00 25.60 232 THR B CA 1
ATOM 4582 C C . THR B 1 231 ? 28.434 27.221 45.457 1.00 24.61 232 THR B C 1
ATOM 4583 O O . THR B 1 231 ? 29.576 27.362 45.908 1.00 26.76 232 THR B O 1
ATOM 4587 N N . LEU B 1 232 ? 27.547 28.215 45.441 1.00 21.29 233 LEU B N 1
ATOM 4588 C CA . LEU B 1 232 ? 27.871 29.562 45.906 1.00 19.75 233 LEU B CA 1
ATOM 4589 C C . LEU B 1 232 ? 26.659 30.158 46.613 1.00 20.26 233 LEU B C 1
ATOM 4590 O O . LEU B 1 232 ? 25.706 30.607 45.955 1.00 20.81 233 LEU B O 1
ATOM 4595 N N . PRO B 1 233 ? 26.660 30.185 47.944 1.00 14.76 234 PRO B N 1
ATOM 4596 C CA . PRO B 1 233 ? 25.550 30.816 48.665 1.00 12.17 234 PRO B CA 1
ATOM 4597 C C . PRO B 1 233 ? 25.605 32.332 48.555 1.00 16.30 234 PRO B C 1
ATOM 4598 O O . PRO B 1 233 ? 26.679 32.938 48.548 1.00 14.04 234 PRO B O 1
ATOM 4602 N N . VAL B 1 234 ? 24.426 32.943 48.462 1.00 14.13 235 VAL B N 1
ATOM 4603 C CA . VAL B 1 234 ? 24.271 34.394 48.453 1.00 9.67 235 VAL B CA 1
ATOM 4604 C C . VAL B 1 234 ? 23.554 34.799 49.732 1.00 14.97 235 VAL B C 1
ATOM 4605 O O . VAL B 1 234 ? 22.464 34.294 50.025 1.00 14.48 235 VAL B O 1
ATOM 4609 N N . MET B 1 235 ? 24.165 35.699 50.495 1.00 11.89 236 MET B N 1
ATOM 4610 C CA . MET B 1 235 ? 23.561 36.240 51.704 1.00 11.41 236 MET B CA 1
ATOM 4611 C C . MET B 1 235 ? 23.012 37.626 51.387 1.00 13.77 236 MET B C 1
ATOM 4612 O O . MET B 1 235 ? 23.764 38.515 50.973 1.00 11.73 236 MET B O 1
ATOM 4617 N N . SER B 1 236 ? 21.705 37.803 51.569 1.00 10.44 237 SER B N 1
ATOM 4618 C CA . SER B 1 236 ? 21.011 39.032 51.216 1.00 7.78 237 SER B CA 1
ATOM 4619 C C . SER B 1 236 ? 20.474 39.714 52.468 1.00 11.24 237 SER B C 1
ATOM 4620 O O . SER B 1 236 ? 20.072 39.053 53.430 1.00 11.66 237 SER B O 1
ATOM 4623 N N . VAL B 1 237 ? 20.475 41.047 52.449 1.00 8.00 238 VAL B N 1
ATOM 4624 C CA . VAL B 1 237 ? 20.009 41.850 53.572 1.00 12.53 238 VAL B CA 1
ATOM 4625 C C . VAL B 1 237 ? 18.931 42.849 53.182 1.00 13.43 238 VAL B C 1
ATOM 4626 O O . VAL B 1 237 ? 18.398 43.535 54.059 1.00 12.70 238 VAL B O 1
ATOM 4630 N N . SER B 1 238 ? 18.586 42.953 51.898 1.00 10.22 239 SER B N 1
ATOM 4631 C CA . SER B 1 238 ? 17.583 43.914 51.453 1.00 13.10 239 SER B CA 1
ATOM 4632 C C . SER B 1 238 ? 16.434 43.266 50.689 1.00 13.97 239 SER B C 1
ATOM 4633 O O . SER B 1 238 ? 15.615 43.983 50.101 1.00 9.96 239 SER B O 1
ATOM 4636 N N . ILE B 1 239 ? 16.348 41.937 50.680 1.00 12.25 240 ILE B N 1
ATOM 4637 C CA . ILE B 1 239 ? 15.191 41.227 50.152 1.00 11.62 240 ILE B CA 1
ATOM 4638 C C . ILE B 1 239 ? 14.709 40.242 51.206 1.00 11.15 240 ILE B C 1
ATOM 4639 O O . ILE B 1 239 ? 15.495 39.722 52.004 1.00 12.12 240 ILE B O 1
ATOM 4644 N N . ALA B 1 240 ? 13.401 39.995 51.208 1.00 10.08 241 ALA B N 1
ATOM 4645 C CA . ALA B 1 240 ? 12.816 39.006 52.103 1.00 9.96 241 ALA B CA 1
ATOM 4646 C C . ALA B 1 240 ? 11.655 38.302 51.413 1.00 13.46 241 ALA B C 1
ATOM 4647 O O . ALA B 1 240 ? 11.623 38.221 50.180 1.00 14.83 241 ALA B O 1
ATOM 4649 N N . GLU B 1 241 ? 10.695 37.806 52.199 1.00 13.38 242 GLU B N 1
ATOM 4650 C CA . GLU B 1 241 ? 9.635 36.960 51.653 1.00 13.83 242 GLU B CA 1
ATOM 4651 C C . GLU B 1 241 ? 8.884 37.639 50.516 1.00 10.51 242 GLU B C 1
ATOM 4652 O O . GLU B 1 241 ? 8.537 36.992 49.521 1.00 13.54 242 GLU B O 1
ATOM 4658 N N . GLU B 1 242 ? 8.617 38.941 50.646 1.00 11.32 243 GLU B N 1
ATOM 4659 C CA . GLU B 1 242 ? 7.868 39.648 49.610 1.00 12.31 243 GLU B CA 1
ATOM 4660 C C . GLU B 1 242 ? 8.626 39.646 48.289 1.00 16.90 243 GLU B C 1
ATOM 4661 O O . GLU B 1 242 ? 8.081 39.263 47.246 1.00 15.14 243 GLU B O 1
ATOM 4667 N N . GLU B 1 243 ? 9.891 40.069 48.316 1.00 12.87 244 GLU B N 1
ATOM 4668 C CA . GLU B 1 243 ? 10.694 40.094 47.098 1.00 12.64 244 GLU B CA 1
ATOM 4669 C C . GLU B 1 243 ? 10.982 38.687 46.590 1.00 10.49 244 GLU B C 1
ATOM 4670 O O . GLU B 1 243 ? 11.047 38.474 45.374 1.00 15.78 244 GLU B O 1
ATOM 4676 N N . ILE B 1 244 ? 11.148 37.722 47.497 1.00 12.55 245 ILE B N 1
ATOM 4677 C CA . ILE B 1 244 ? 11.377 36.337 47.090 1.00 13.87 245 ILE B CA 1
ATOM 4678 C C . ILE B 1 244 ? 10.219 35.832 46.238 1.00 15.60 245 ILE B C 1
ATOM 4679 O O . ILE B 1 244 ? 10.423 35.152 45.225 1.00 13.74 245 ILE B O 1
ATOM 4684 N N . LYS B 1 245 ? 8.986 36.163 46.630 1.00 14.23 246 LYS B N 1
ATOM 4685 C CA . LYS B 1 245 ? 7.826 35.765 45.839 1.00 15.82 246 LYS B CA 1
ATOM 4686 C C . LYS B 1 245 ? 7.812 36.467 44.488 1.00 13.99 246 LYS B C 1
ATOM 4687 O O . LYS B 1 245 ? 7.428 35.871 43.476 1.00 18.76 246 LYS B O 1
ATOM 4693 N N . GLY B 1 246 ? 8.229 37.734 44.451 1.00 13.43 247 GLY B N 1
ATOM 4694 C CA . GLY B 1 246 ? 8.277 38.446 43.186 1.00 16.67 247 GLY B CA 1
ATOM 4695 C C . GLY B 1 246 ? 9.358 37.922 42.260 1.00 16.03 247 GLY B C 1
ATOM 4696 O O . GLY B 1 246 ? 9.128 37.748 41.060 1.00 17.49 247 GLY B O 1
ATOM 4697 N N . ILE B 1 247 ? 10.550 37.664 42.803 1.00 14.83 248 ILE B N 1
ATOM 4698 C CA . ILE B 1 247 ? 11.640 37.125 41.993 1.00 13.50 248 ILE B CA 1
ATOM 4699 C C . ILE B 1 247 ? 11.319 35.706 41.542 1.00 15.60 248 ILE B C 1
ATOM 4700 O O . ILE B 1 247 ? 11.582 35.326 40.395 1.00 20.86 248 ILE B O 1
ATOM 4705 N N . GLY B 1 248 ? 10.742 34.906 42.432 1.00 16.59 249 GLY B N 1
ATOM 4706 C CA . GLY B 1 248 ? 10.512 33.508 42.169 1.00 14.94 249 GLY B CA 1
ATOM 4707 C C . GLY B 1 248 ? 11.348 32.645 43.089 1.00 20.51 249 GLY B C 1
ATOM 4708 O O . GLY B 1 248 ? 12.582 32.662 43.041 1.00 19.35 249 GLY B O 1
ATOM 4709 N N . PRO B 1 249 ? 10.686 31.886 43.965 1.00 20.86 250 PRO B N 1
ATOM 4710 C CA . PRO B 1 249 ? 11.429 31.041 44.917 1.00 17.83 250 PRO B CA 1
ATOM 4711 C C . PRO B 1 249 ? 12.343 30.018 44.260 1.00 22.82 250 PRO B C 1
ATOM 4712 O O . PRO B 1 249 ? 13.311 29.583 44.895 1.00 21.74 250 PRO B O 1
ATOM 4716 N N . GLU B 1 250 ? 12.072 29.620 43.014 1.00 21.57 251 GLU B N 1
ATOM 4717 C CA . GLU B 1 250 ? 12.943 28.677 42.322 1.00 18.42 251 GLU B CA 1
ATOM 4718 C C . GLU B 1 250 ? 14.333 29.249 42.079 1.00 19.60 251 GLU B C 1
ATOM 4719 O O . GLU B 1 250 ? 15.295 28.483 41.953 1.00 15.95 251 GLU B O 1
ATOM 4725 N N . TYR B 1 251 ? 14.456 30.571 41.995 1.00 14.11 252 TYR B N 1
ATOM 4726 C CA . TYR B 1 251 ? 15.744 31.221 41.816 1.00 16.71 252 TYR B CA 1
ATOM 4727 C C . TYR B 1 251 ? 16.434 31.547 43.133 1.00 18.20 252 TYR B C 1
ATOM 4728 O O . TYR B 1 251 ? 17.571 32.028 43.113 1.00 16.10 252 TYR B O 1
ATOM 4737 N N . LEU B 1 252 ? 15.784 31.300 44.269 1.00 16.82 253 LEU B N 1
ATOM 4738 C CA . LEU B 1 252 ? 16.330 31.687 45.558 1.00 18.16 253 LEU B CA 1
ATOM 4739 C C . LEU B 1 252 ? 16.460 30.542 46.551 1.00 14.83 253 LEU B C 1
ATOM 4740 O O . LEU B 1 252 ? 17.089 30.733 47.599 1.00 12.44 253 LEU B O 1
ATOM 4745 N N . LYS B 1 253 ? 15.890 29.372 46.259 1.00 18.78 254 LYS B N 1
ATOM 4746 C CA . LYS B 1 253 ? 15.919 28.252 47.193 1.00 20.22 254 LYS B CA 1
ATOM 4747 C C . LYS B 1 253 ? 17.343 27.923 47.616 1.00 18.51 254 LYS B C 1
ATOM 4748 O O . LYS B 1 253 ? 18.240 27.784 46.779 1.00 15.85 254 LYS B O 1
ATOM 4754 N N . GLY B 1 254 ? 17.544 27.806 48.926 1.00 14.53 255 GLY B N 1
ATOM 4755 C CA . GLY B 1 254 ? 18.844 27.503 49.477 1.00 15.56 255 GLY B CA 1
ATOM 4756 C C . GLY B 1 254 ? 19.721 28.703 49.760 1.00 17.33 255 GLY B C 1
ATOM 4757 O O . GLY B 1 254 ? 20.745 28.551 50.436 1.00 15.85 255 GLY B O 1
ATOM 4758 N N . HIS B 1 255 ? 19.368 29.883 49.256 1.00 13.99 256 HIS B N 1
ATOM 4759 C CA . HIS B 1 255 ? 20.137 31.080 49.553 1.00 13.88 256 HIS B CA 1
ATOM 4760 C C . HIS B 1 255 ? 19.722 31.641 50.916 1.00 13.59 256 HIS B C 1
ATOM 4761 O O . HIS B 1 255 ? 18.768 31.173 51.544 1.00 16.73 256 HIS B O 1
ATOM 4768 N N . LEU B 1 256 ? 20.452 32.654 51.379 1.00 13.86 257 LEU B N 1
ATOM 4769 C CA . LEU B 1 256 ? 20.409 33.055 52.778 1.00 14.40 257 LEU B CA 1
ATOM 4770 C C . LEU B 1 256 ? 19.946 34.499 52.940 1.00 13.18 257 LEU B C 1
ATOM 4771 O O . LEU B 1 256 ? 20.140 35.336 52.053 1.00 15.41 257 LEU B O 1
ATOM 4776 N N . VAL B 1 257 ? 19.342 34.779 54.100 1.00 12.12 258 VAL B N 1
ATOM 4777 C CA . VAL B 1 257 ? 18.961 36.127 54.500 1.00 8.93 258 VAL B CA 1
ATOM 4778 C C . VAL B 1 257 ? 19.301 36.318 55.971 1.00 11.92 258 VAL B C 1
ATOM 4779 O O . VAL B 1 257 ? 19.483 35.360 56.726 1.00 12.98 258 VAL B O 1
ATOM 4783 N N . THR B 1 258 ? 19.382 37.584 56.372 1.00 10.88 259 THR B N 1
ATOM 4784 C CA . THR B 1 258 ? 19.489 37.973 57.770 1.00 14.85 259 THR B CA 1
ATOM 4785 C C . THR B 1 258 ? 18.496 39.093 58.019 1.00 15.05 259 THR B C 1
ATOM 4786 O O . THR B 1 258 ? 18.505 40.105 57.311 1.00 14.92 259 THR B O 1
ATOM 4790 N N . TRP B 1 259 ? 17.639 38.906 59.015 1.00 14.22 260 TRP B N 1
ATOM 4791 C CA . TRP B 1 259 ? 16.621 39.886 59.352 1.00 12.30 260 TRP B CA 1
ATOM 4792 C C . TRP B 1 259 ? 16.366 39.808 60.852 1.00 13.36 260 TRP B C 1
ATOM 4793 O O . TRP B 1 259 ? 17.100 39.147 61.592 1.00 16.95 260 TRP B O 1
ATOM 4804 N N . ASN B 1 260 ? 15.315 40.491 61.297 1.00 12.18 261 ASN B N 1
ATOM 4805 C CA . ASN B 1 260 ? 14.829 40.393 62.664 1.00 14.42 261 ASN B CA 1
ATOM 4806 C C . ASN B 1 260 ? 13.524 39.625 62.762 1.00 15.27 261 ASN B C 1
ATOM 4807 O O . ASN B 1 260 ? 13.042 39.376 63.873 1.00 12.24 261 ASN B O 1
ATOM 4812 N N . TYR B 1 261 ? 12.946 39.243 61.630 1.00 16.73 262 TYR B N 1
ATOM 4813 C CA . TYR B 1 261 ? 11.623 38.650 61.598 1.00 12.91 262 TYR B CA 1
ATOM 4814 C C . TYR B 1 261 ? 11.498 37.805 60.341 1.00 12.81 262 TYR B C 1
ATOM 4815 O O . TYR B 1 261 ? 11.987 38.193 59.277 1.00 13.94 262 TYR B O 1
ATOM 4824 N N . PHE B 1 262 ? 10.847 36.656 60.477 1.00 13.15 263 PHE B N 1
ATOM 4825 C CA . PHE B 1 262 ? 10.395 35.864 59.345 1.00 13.66 263 PHE B CA 1
ATOM 4826 C C . PHE B 1 262 ? 8.907 35.604 59.517 1.00 13.66 263 PHE B C 1
ATOM 4827 O O . PHE B 1 262 ? 8.393 35.593 60.639 1.00 13.11 263 PHE B O 1
ATOM 4835 N N . GLN B 1 263 ? 8.210 35.413 58.394 1.00 14.05 264 GLN B N 1
ATOM 4836 C CA . GLN B 1 263 ? 6.809 35.011 58.469 1.00 12.84 264 GLN B CA 1
ATOM 4837 C C . GLN B 1 263 ? 6.650 33.714 59.250 1.00 13.56 264 GLN B C 1
ATOM 4838 O O . GLN B 1 263 ? 5.627 33.507 59.912 1.00 15.64 264 GLN B O 1
ATOM 4844 N N . SER B 1 264 ? 7.661 32.846 59.205 1.00 16.14 265 SER B N 1
ATOM 4845 C CA . SER B 1 264 ? 7.618 31.547 59.859 1.00 16.92 265 SER B CA 1
ATOM 4846 C C . SER B 1 264 ? 7.890 31.614 61.358 1.00 16.32 265 SER B C 1
ATOM 4847 O O . SER B 1 264 ? 7.945 30.561 62.002 1.00 20.07 265 SER B O 1
ATOM 4850 N N . VAL B 1 265 ? 8.072 32.809 61.928 1.00 16.28 266 VAL B N 1
ATOM 4851 C CA . VAL B 1 265 ? 8.359 32.911 63.355 1.00 17.13 266 VAL B CA 1
ATOM 4852 C C . VAL B 1 265 ? 7.169 32.395 64.152 1.00 19.32 266 VAL B C 1
ATOM 4853 O O . VAL B 1 265 ? 6.019 32.782 63.909 1.00 18.10 266 VAL B O 1
ATOM 4857 N N . ASP B 1 266 ? 7.446 31.513 65.114 1.00 21.19 267 ASP B N 1
ATOM 4858 C CA . ASP B 1 266 ? 6.404 30.826 65.876 1.00 20.77 267 ASP B CA 1
ATOM 4859 C C . ASP B 1 266 ? 6.201 31.532 67.215 1.00 23.51 267 ASP B C 1
ATOM 4860 O O . ASP B 1 266 ? 6.695 31.108 68.260 1.00 28.25 267 ASP B O 1
ATOM 4865 N N . THR B 1 267 ? 5.459 32.630 67.172 1.00 21.81 268 THR B N 1
ATOM 4866 C CA . THR B 1 267 ? 4.933 33.283 68.357 1.00 22.35 268 THR B CA 1
ATOM 4867 C C . THR B 1 267 ? 3.420 33.395 68.230 1.00 22.17 268 THR B C 1
ATOM 4868 O O . THR B 1 267 ? 2.880 33.407 67.116 1.00 19.08 268 THR B O 1
ATOM 4872 N N . PRO B 1 268 ? 2.699 33.451 69.354 1.00 23.48 269 PRO B N 1
ATOM 4873 C CA . PRO B 1 268 ? 1.258 33.743 69.268 1.00 23.31 269 PRO B CA 1
ATOM 4874 C C . PRO B 1 268 ? 0.985 35.069 68.585 1.00 23.95 269 PRO B C 1
ATOM 4875 O O . PRO B 1 268 ? 0.025 35.186 67.812 1.00 21.86 269 PRO B O 1
ATOM 4879 N N . GLU B 1 269 ? 1.834 36.070 68.837 1.00 19.12 270 GLU B N 1
ATOM 4880 C CA . GLU B 1 269 ? 1.664 37.374 68.208 1.00 19.11 270 GLU B CA 1
ATOM 4881 C C . GLU B 1 269 ? 1.822 37.288 66.696 1.00 18.53 270 GLU B C 1
ATOM 4882 O O . GLU B 1 269 ? 1.058 37.913 65.952 1.00 19.36 270 GLU B O 1
ATOM 4888 N N . ASN B 1 270 ? 2.811 36.526 66.218 1.00 15.91 271 ASN B N 1
ATOM 4889 C CA . ASN B 1 270 ? 2.995 36.414 64.775 1.00 17.82 271 ASN B CA 1
ATOM 4890 C C . ASN B 1 270 ? 1.887 35.598 64.127 1.00 19.27 271 ASN B C 1
ATOM 4891 O O . ASN B 1 270 ? 1.496 35.888 62.991 1.00 16.13 271 ASN B O 1
ATOM 4896 N N . LYS B 1 271 ? 1.378 34.575 64.818 1.00 16.46 272 LYS B N 1
ATOM 4897 C CA . LYS B 1 271 ? 0.262 33.812 64.273 1.00 21.91 272 LYS B CA 1
ATOM 4898 C C . LYS B 1 271 ? -0.921 34.726 63.982 1.00 21.64 272 LYS B C 1
ATOM 4899 O O . LYS B 1 271 ? -1.479 34.701 62.884 1.00 23.24 272 LYS B O 1
ATOM 4905 N N . GLU B 1 272 ? -1.288 35.574 64.944 1.00 21.68 273 GLU B N 1
ATOM 4906 C CA . GLU B 1 272 ? -2.380 36.516 64.717 1.00 23.06 273 GLU B CA 1
ATOM 4907 C C . GLU B 1 272 ? -2.042 37.503 63.606 1.00 22.85 273 GLU B C 1
ATOM 4908 O O . GLU B 1 272 ? -2.899 37.836 62.779 1.00 22.79 273 GLU B O 1
ATOM 4914 N N . PHE B 1 273 ? -0.797 37.982 63.574 1.00 19.28 274 PHE B N 1
ATOM 4915 C CA . PHE B 1 273 ? -0.402 38.983 62.587 1.00 16.91 274 PHE B CA 1
ATOM 4916 C C . PHE B 1 273 ? -0.547 38.449 61.167 1.00 14.77 274 PHE B C 1
ATOM 4917 O O . PHE B 1 273 ? -1.092 39.127 60.288 1.00 19.39 274 PHE B O 1
ATOM 4925 N N . VAL B 1 274 ? -0.069 37.227 60.925 1.00 14.50 275 VAL B N 1
ATOM 4926 C CA . VAL B 1 274 ? -0.069 36.687 59.569 1.00 19.99 275 VAL B CA 1
ATOM 4927 C C . VAL B 1 274 ? -1.491 36.391 59.103 1.00 21.81 275 VAL B C 1
ATOM 4928 O O . VAL B 1 274 ? -1.841 36.645 57.944 1.00 22.35 275 VAL B O 1
ATOM 4932 N N . GLU B 1 275 ? -2.333 35.849 59.988 1.00 21.17 276 GLU B N 1
ATOM 4933 C CA . GLU B 1 275 ? -3.724 35.599 59.619 1.00 20.57 276 GLU B CA 1
ATOM 4934 C C . GLU B 1 275 ? -4.441 36.900 59.280 1.00 15.77 276 GLU B C 1
ATOM 4935 O O . GLU B 1 275 ? -5.165 36.978 58.281 1.00 20.66 276 GLU B O 1
ATOM 4941 N N . LYS B 1 276 ? -4.243 37.938 60.097 1.00 16.91 277 LYS B N 1
ATOM 4942 C CA . LYS B 1 276 ? -4.907 39.215 59.844 1.00 22.91 277 LYS B CA 1
ATOM 4943 C C . LYS B 1 276 ? -4.435 39.832 58.532 1.00 21.23 277 LYS B C 1
ATOM 4944 O O . LYS B 1 276 ? -5.243 40.333 57.740 1.00 17.37 277 LYS B O 1
ATOM 4950 N N . TYR B 1 277 ? -3.121 39.806 58.285 1.00 17.20 278 TYR B N 1
ATOM 4951 C CA . TYR B 1 277 ? -2.590 40.310 57.020 1.00 13.46 278 TYR B CA 1
ATOM 4952 C C . TYR B 1 277 ? -3.145 39.521 55.841 1.00 16.60 278 TYR B C 1
ATOM 4953 O O . TYR B 1 277 ? -3.494 40.099 54.804 1.00 15.69 278 TYR B O 1
ATOM 4962 N N . LYS B 1 278 ? -3.249 38.197 55.988 1.00 16.21 279 LYS B N 1
ATOM 4963 C CA . LYS B 1 278 ? -3.779 37.370 54.909 1.00 16.86 279 LYS B CA 1
ATOM 4964 C C . LYS B 1 278 ? -5.287 37.538 54.772 1.00 18.27 279 LYS B C 1
ATOM 4965 O O . LYS B 1 278 ? -5.816 37.530 53.655 1.00 16.80 279 LYS B O 1
ATOM 4971 N N . LYS B 1 279 ? -5.997 37.679 55.894 1.00 18.38 280 LYS B N 1
ATOM 4972 C CA . LYS B 1 279 ? -7.439 37.900 55.828 1.00 24.09 280 LYS B CA 1
ATOM 4973 C C . LYS B 1 279 ? -7.761 39.199 55.100 1.00 19.63 280 LYS B C 1
ATOM 4974 O O . LYS B 1 279 ? -8.730 39.267 54.334 1.00 20.40 280 LYS B O 1
ATOM 4980 N N . LYS B 1 280 ? -6.950 40.238 55.310 1.00 19.17 281 LYS B N 1
ATOM 4981 C CA . LYS B 1 280 ? -7.230 41.521 54.675 1.00 21.26 281 LYS B CA 1
ATOM 4982 C C . LYS B 1 280 ? -6.795 41.542 53.216 1.00 21.95 281 LYS B C 1
ATOM 4983 O O . LYS B 1 280 ? -7.512 42.076 52.364 1.00 22.62 281 LYS B O 1
ATOM 4989 N N . TYR B 1 281 ? -5.635 40.966 52.901 1.00 18.33 282 TYR B N 1
ATOM 4990 C CA . TYR B 1 281 ? -5.048 41.136 51.580 1.00 17.59 282 TYR B CA 1
ATOM 4991 C C . TYR B 1 281 ? -5.012 39.868 50.736 1.00 23.98 282 TYR B C 1
ATOM 4992 O O . TYR B 1 281 ? -4.761 39.962 49.529 1.00 20.57 282 TYR B O 1
ATOM 5001 N N . GLY B 1 282 ? -5.254 38.699 51.318 1.00 20.94 283 GLY B N 1
ATOM 5002 C CA . GLY B 1 282 ? -5.302 37.466 50.550 1.00 18.87 283 GLY B CA 1
ATOM 5003 C C . GLY B 1 282 ? -4.413 36.377 51.114 1.00 18.26 283 GLY B C 1
ATOM 5004 O O . GLY B 1 282 ? -3.339 36.636 51.662 1.00 19.71 283 GLY B O 1
ATOM 5005 N N . GLU B 1 283 ? -4.867 35.129 50.968 1.00 20.47 284 GLU B N 1
ATOM 5006 C CA . GLU B 1 283 ? -4.128 33.991 51.503 1.00 24.20 284 GLU B CA 1
ATOM 5007 C C . GLU B 1 283 ? -2.784 33.790 50.816 1.00 24.43 284 GLU B C 1
ATOM 5008 O O . GLU B 1 283 ? -1.897 33.157 51.397 1.00 26.62 284 GLU B O 1
ATOM 5014 N N . ASP B 1 284 ? -2.615 34.301 49.596 1.00 22.22 285 ASP B N 1
ATOM 5015 C CA . ASP B 1 284 ? -1.333 34.201 48.909 1.00 24.03 285 ASP B CA 1
ATOM 5016 C C . ASP B 1 284 ? -0.321 35.235 49.383 1.00 23.61 285 ASP B C 1
ATOM 5017 O O . ASP B 1 284 ? 0.868 35.094 49.076 1.00 25.01 285 ASP B O 1
ATOM 5022 N N . ARG B 1 285 ? -0.757 36.259 50.111 1.00 17.29 286 ARG B N 1
ATOM 5023 C CA . ARG B 1 285 ? 0.152 37.313 50.536 1.00 17.91 286 ARG B CA 1
ATOM 5024 C C . ARG B 1 285 ? 1.061 36.820 51.654 1.00 19.52 286 ARG B C 1
ATOM 5025 O O . ARG B 1 285 ? 0.666 36.012 52.501 1.00 17.76 286 ARG B O 1
ATOM 5033 N N . VAL B 1 286 ? 2.290 37.323 51.649 1.00 13.72 287 VAL B N 1
ATOM 5034 C CA . VAL B 1 286 ? 3.287 36.967 52.645 1.00 14.73 287 VAL B CA 1
ATOM 5035 C C . VAL B 1 286 ? 3.550 38.174 53.535 1.00 11.71 287 VAL B C 1
ATOM 5036 O O . VAL B 1 286 ? 3.175 39.310 53.226 1.00 13.60 287 VAL B O 1
ATOM 5040 N N . THR B 1 287 ? 4.199 37.912 54.666 1.00 11.42 288 THR B N 1
ATOM 5041 C CA . THR B 1 287 ? 4.747 38.950 55.523 1.00 11.28 288 THR B CA 1
ATOM 5042 C C . THR B 1 287 ? 6.259 38.781 55.594 1.00 13.29 288 THR B C 1
ATOM 5043 O O . THR B 1 287 ? 6.795 37.700 55.336 1.00 15.60 288 THR B O 1
ATOM 5047 N N . ASP B 1 288 ? 6.948 39.866 55.933 1.00 14.38 289 ASP B N 1
ATOM 5048 C CA . ASP B 1 288 ? 8.387 39.800 56.143 1.00 11.14 289 ASP B CA 1
ATOM 5049 C C . ASP B 1 288 ? 8.802 40.923 57.086 1.00 15.19 289 ASP B C 1
ATOM 5050 O O . ASP B 1 288 ? 7.969 41.685 57.585 1.00 10.94 289 ASP B O 1
ATOM 5055 N N . ASP B 1 289 ? 10.113 41.013 57.319 1.00 11.99 290 ASP B N 1
ATOM 5056 C CA . ASP B 1 289 ? 10.645 41.959 58.298 1.00 9.24 290 ASP B CA 1
ATOM 5057 C C . ASP B 1 289 ? 10.266 43.402 57.988 1.00 12.66 290 ASP B C 1
ATOM 5058 O O . ASP B 1 289 ? 9.726 44.074 58.884 1.00 12.79 290 ASP B O 1
ATOM 5063 N N . PRO B 1 290 ? 10.514 43.949 56.787 1.00 12.64 291 PRO B N 1
ATOM 5064 C CA . PRO B 1 290 ? 10.063 45.328 56.530 1.00 13.49 291 PRO B CA 1
ATOM 5065 C C . PRO B 1 290 ? 8.566 45.512 56.710 1.00 13.68 291 PRO B C 1
ATOM 5066 O O . PRO B 1 290 ? 8.127 46.563 57.194 1.00 12.92 291 PRO B O 1
ATOM 5070 N N . ILE B 1 291 ? 7.767 44.511 56.331 1.00 18.23 292 ILE B N 1
ATOM 5071 C CA . ILE B 1 291 ? 6.322 44.594 56.529 1.00 14.58 292 ILE B CA 1
ATOM 5072 C C . ILE B 1 291 ? 5.994 44.675 58.015 1.00 13.68 292 ILE B C 1
ATOM 5073 O O . ILE B 1 291 ? 5.143 45.469 58.436 1.00 10.54 292 ILE B O 1
ATOM 5078 N N . GLU B 1 292 ? 6.672 43.867 58.834 1.00 11.19 293 GLU B N 1
ATOM 5079 C CA . GLU B 1 292 ? 6.435 43.908 60.273 1.00 15.32 293 GLU B CA 1
ATOM 5080 C C . GLU B 1 292 ? 6.844 45.253 60.861 1.00 14.87 293 GLU B C 1
ATOM 5081 O O . GLU B 1 292 ? 6.139 45.807 61.712 1.00 13.22 293 GLU B O 1
ATOM 5087 N N . ALA B 1 293 ? 7.975 45.800 60.409 1.00 13.20 294 ALA B N 1
ATOM 5088 C CA . ALA B 1 293 ? 8.461 47.056 60.972 1.00 12.53 294 ALA B CA 1
ATOM 5089 C C . ALA B 1 293 ? 7.537 48.217 60.624 1.00 14.49 294 ALA B C 1
ATOM 5090 O O . ALA B 1 293 ? 7.328 49.116 61.447 1.00 14.15 294 ALA B O 1
ATOM 5092 N N . ALA B 1 294 ? 6.968 48.215 59.415 1.00 11.90 295 ALA B N 1
ATOM 5093 C CA . ALA B 1 294 ? 6.016 49.260 59.045 1.00 12.94 295 ALA B CA 1
ATOM 5094 C C . ALA B 1 294 ? 4.747 49.168 59.883 1.00 13.14 295 ALA B C 1
ATOM 5095 O O . ALA B 1 294 ? 4.213 50.188 60.334 1.00 16.76 295 ALA B O 1
ATOM 5097 N N . TYR B 1 295 ? 4.250 47.948 60.094 1.00 13.59 296 TYR B N 1
ATOM 5098 C CA . TYR B 1 295 ? 3.097 47.733 60.964 1.00 13.33 296 TYR B CA 1
ATOM 5099 C C . TYR B 1 295 ? 3.418 48.145 62.398 1.00 17.14 296 TYR B C 1
ATOM 5100 O O . TYR B 1 295 ? 2.651 48.876 63.037 1.00 18.17 296 TYR B O 1
ATOM 5109 N N . ILE B 1 296 ? 4.560 47.680 62.913 1.00 11.45 297 ILE B N 1
ATOM 5110 C CA . ILE B 1 296 ? 5.029 48.067 64.241 1.00 16.70 297 ILE B CA 1
ATOM 5111 C C . ILE B 1 296 ? 5.091 49.581 64.376 1.00 14.24 297 ILE B C 1
ATOM 5112 O O . ILE B 1 296 ? 4.676 50.148 65.395 1.00 14.48 297 ILE B O 1
ATOM 5117 N N . GLY B 1 297 ? 5.615 50.258 63.351 1.00 12.11 298 GLY B N 1
ATOM 5118 C CA . GLY B 1 297 ? 5.881 51.683 63.472 1.00 11.83 298 GLY B CA 1
ATOM 5119 C C . GLY B 1 297 ? 4.630 52.507 63.699 1.00 13.06 298 GLY B C 1
ATOM 5120 O O . GLY B 1 297 ? 4.650 53.494 64.440 1.00 13.12 298 GLY B O 1
ATOM 5121 N N . VAL B 1 298 ? 3.526 52.120 63.061 1.00 12.98 299 VAL B N 1
ATOM 5122 C CA . VAL B 1 298 ? 2.269 52.833 63.266 1.00 12.50 299 VAL B CA 1
ATOM 5123 C C . VAL B 1 298 ? 1.796 52.664 64.703 1.00 10.76 299 VAL B C 1
ATOM 5124 O O . VAL B 1 298 ? 1.370 53.625 65.355 1.00 16.36 299 VAL B O 1
ATOM 5128 N N . TYR B 1 299 ? 1.868 51.436 65.220 1.00 10.06 300 TYR B N 1
ATOM 5129 C CA . TYR B 1 299 ? 1.417 51.189 66.584 1.00 12.43 300 TYR B CA 1
ATOM 5130 C C . TYR B 1 299 ? 2.282 51.924 67.598 1.00 13.39 300 TYR B C 1
ATOM 5131 O O . TYR B 1 299 ? 1.767 52.480 68.575 1.00 11.92 300 TYR B O 1
ATOM 5140 N N . LEU B 1 300 ? 3.598 51.957 67.379 1.00 11.96 301 LEU B N 1
ATOM 5141 C CA . LEU B 1 300 ? 4.480 52.606 68.344 1.00 17.15 301 LEU B CA 1
ATOM 5142 C C . LEU B 1 300 ? 4.281 54.118 68.353 1.00 14.92 301 LEU B C 1
ATOM 5143 O O . LEU B 1 300 ? 4.243 54.735 69.425 1.00 14.43 301 LEU B O 1
ATOM 5148 N N . TRP B 1 301 ? 4.155 54.734 67.173 1.00 13.88 302 TRP B N 1
ATOM 5149 C CA . TRP B 1 301 ? 3.849 56.162 67.113 1.00 13.48 302 TRP B CA 1
ATOM 5150 C C . TRP B 1 301 ? 2.541 56.467 67.829 1.00 14.51 302 TRP B C 1
ATOM 5151 O O . TRP B 1 301 ? 2.470 57.388 68.652 1.00 15.87 302 TRP B O 1
ATOM 5162 N N . ALA B 1 302 ? 1.489 55.702 67.521 1.00 13.51 303 ALA B N 1
ATOM 5163 C CA . ALA B 1 302 ? 0.196 55.922 68.161 1.00 16.45 303 ALA B CA 1
ATOM 5164 C C . ALA B 1 302 ? 0.286 55.733 69.669 1.00 17.43 303 ALA B C 1
ATOM 5165 O O . ALA B 1 302 ? -0.359 56.463 70.430 1.00 13.42 303 ALA B O 1
ATOM 5167 N N . LYS B 1 303 ? 1.075 54.754 70.120 1.00 14.93 304 LYS B N 1
ATOM 5168 C CA . LYS B 1 303 ? 1.243 54.556 71.555 1.00 19.57 304 LYS B CA 1
ATOM 5169 C C . LYS B 1 303 ? 1.951 55.743 72.193 1.00 19.81 304 LYS B C 1
ATOM 5170 O O . LYS B 1 303 ? 1.650 56.116 73.333 1.00 18.16 304 LYS B O 1
ATOM 5176 N N . ALA B 1 304 ? 2.893 56.352 71.470 1.00 16.36 305 ALA B N 1
ATOM 5177 C CA . ALA B 1 304 ? 3.585 57.521 72.001 1.00 13.93 305 ALA B CA 1
ATOM 5178 C C . ALA B 1 304 ? 2.663 58.730 72.048 1.00 20.54 305 ALA B C 1
ATOM 5179 O O . ALA B 1 304 ? 2.732 59.535 72.984 1.00 13.84 305 ALA B O 1
ATOM 5181 N N . VAL B 1 305 ? 1.797 58.878 71.045 1.00 17.64 306 VAL B N 1
ATOM 5182 C CA . VAL B 1 305 ? 0.827 59.967 71.060 1.00 16.88 306 VAL B CA 1
ATOM 5183 C C . VAL B 1 305 ? -0.138 59.793 72.225 1.00 18.87 306 VAL B C 1
ATOM 5184 O O . VAL B 1 305 ? -0.460 60.749 72.940 1.00 18.45 306 VAL B O 1
ATOM 5188 N N . GLU B 1 306 ? -0.612 58.563 72.430 1.00 15.19 307 GLU B N 1
ATOM 5189 C CA . GLU B 1 306 ? -1.504 58.279 73.548 1.00 20.85 307 GLU B CA 1
ATOM 5190 C C . GLU B 1 306 ? -0.842 58.619 74.8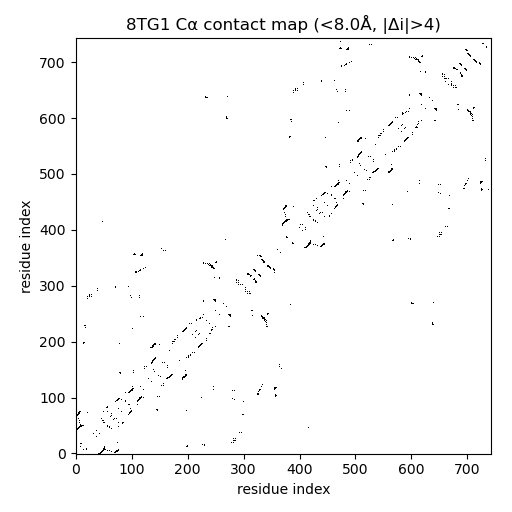76 1.00 20.24 307 GLU B C 1
ATOM 5191 O O . GLU B 1 306 ? -1.435 59.290 75.729 1.00 17.49 307 GLU B O 1
ATOM 5197 N N . LYS B 1 307 ? 0.399 58.169 75.063 1.00 23.48 308 LYS B N 1
ATOM 5198 C CA . LYS B 1 307 ? 1.114 58.442 76.304 1.00 23.53 308 LYS B CA 1
ATOM 5199 C C . LYS B 1 307 ? 1.388 59.931 76.467 1.00 23.31 308 LYS B C 1
ATOM 5200 O O . LYS B 1 307 ? 1.329 60.464 77.582 1.00 27.74 308 LYS B O 1
ATOM 5206 N N . ALA B 1 308 ? 1.679 60.623 75.364 1.00 23.60 309 ALA B N 1
ATOM 5207 C CA . ALA B 1 308 ? 1.952 62.054 75.430 1.00 19.94 309 ALA B CA 1
ATOM 5208 C C . ALA B 1 308 ? 0.686 62.882 75.600 1.00 21.97 309 ALA B C 1
ATOM 5209 O O . ALA B 1 308 ? 0.767 64.024 76.063 1.00 19.44 309 ALA B O 1
ATOM 5211 N N . GLY B 1 309 ? -0.475 62.334 75.246 1.00 21.59 310 GLY 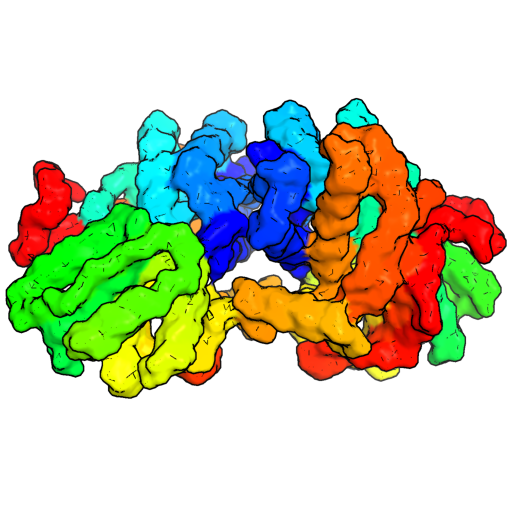B N 1
ATOM 5212 C CA . GLY B 1 309 ? -1.692 63.121 75.249 1.00 16.74 310 GLY B CA 1
ATOM 5213 C C . GLY B 1 309 ? -1.709 64.213 74.209 1.00 25.38 310 GLY B C 1
ATOM 5214 O O . GLY B 1 309 ? -2.454 65.186 74.352 1.00 24.13 310 GLY B O 1
ATOM 5215 N N . SER B 1 310 ? -0.904 64.077 73.158 1.00 25.34 311 SER B N 1
ATOM 5216 C CA . SER B 1 310 ? -0.755 65.106 72.140 1.00 20.64 311 SER B CA 1
ATOM 5217 C C . SER B 1 310 ? 0.058 64.541 70.987 1.00 19.29 311 SER B C 1
ATOM 5218 O O . SER B 1 310 ? 0.876 63.635 71.177 1.00 22.80 311 SER B O 1
ATOM 5221 N N . THR B 1 311 ? -0.178 65.081 69.792 1.00 23.98 312 THR B N 1
ATOM 5222 C CA . THR B 1 311 ? 0.625 64.760 68.620 1.00 21.01 312 THR B CA 1
ATOM 5223 C C . THR B 1 311 ? 1.818 65.692 68.461 1.00 19.06 312 THR B C 1
ATOM 5224 O O . THR B 1 311 ? 2.526 65.603 67.452 1.00 23.83 312 THR B O 1
ATOM 5228 N N . ASP B 1 312 ? 2.043 66.589 69.420 1.00 20.79 313 ASP B N 1
ATOM 5229 C CA . ASP B 1 312 ? 3.189 67.485 69.355 1.00 23.00 313 ASP B CA 1
ATOM 5230 C C . ASP B 1 312 ? 4.479 66.677 69.313 1.00 19.89 313 ASP B C 1
ATOM 5231 O O . ASP B 1 312 ? 4.697 65.786 70.140 1.00 18.28 313 ASP B O 1
ATOM 5236 N N . VAL B 1 313 ? 5.335 66.999 68.340 1.00 20.60 314 VAL B N 1
ATOM 5237 C CA . VAL B 1 313 ? 6.485 66.150 68.035 1.00 18.56 314 VAL B CA 1
ATOM 5238 C C . VAL B 1 313 ? 7.416 66.040 69.235 1.00 17.25 314 VAL B C 1
ATOM 5239 O O . VAL B 1 313 ? 7.915 64.953 69.554 1.00 20.41 314 VAL B O 1
ATOM 5243 N N . ASP B 1 314 ? 7.663 67.158 69.923 1.00 18.77 315 ASP B N 1
ATOM 5244 C CA . ASP B 1 314 ? 8.539 67.124 71.091 1.00 19.95 315 ASP B CA 1
ATOM 5245 C C . ASP B 1 314 ? 7.952 66.260 72.200 1.00 18.78 315 ASP B C 1
ATOM 5246 O O . ASP B 1 314 ? 8.677 65.499 72.851 1.00 18.78 315 ASP B O 1
ATOM 5251 N N . LYS B 1 315 ? 6.641 66.366 72.433 1.00 14.98 316 LYS B N 1
ATOM 5252 C CA . LYS B 1 315 ? 5.996 65.523 73.435 1.00 18.39 316 LYS B CA 1
ATOM 5253 C C . LYS B 1 315 ? 5.999 64.061 73.009 1.00 17.00 316 LYS B C 1
ATOM 5254 O O . LYS B 1 315 ? 6.248 63.171 73.830 1.00 16.49 316 LYS B O 1
ATOM 5260 N N . VAL B 1 316 ? 5.711 63.796 71.733 1.00 18.90 317 VAL B N 1
ATOM 5261 C CA . VAL B 1 316 ? 5.745 62.426 71.228 1.00 16.46 317 VAL B CA 1
ATOM 5262 C C . VAL B 1 316 ? 7.153 61.856 71.328 1.00 16.74 317 VAL B C 1
ATOM 5263 O O . VAL B 1 316 ? 7.344 60.699 71.724 1.00 18.37 317 VAL B O 1
ATOM 5267 N N . ARG B 1 317 ? 8.160 62.656 70.967 1.00 18.49 318 ARG B N 1
ATOM 5268 C CA . ARG B 1 317 ? 9.543 62.198 71.058 1.00 17.87 318 ARG B CA 1
ATOM 5269 C C . ARG B 1 317 ? 9.903 61.799 72.483 1.00 17.08 318 ARG B C 1
ATOM 5270 O O . ARG B 1 317 ? 10.550 60.769 72.704 1.00 22.61 318 ARG B O 1
ATOM 5278 N N . GLU B 1 318 ? 9.487 62.601 73.466 1.00 19.26 319 GLU B N 1
ATOM 5279 C CA . GLU B 1 318 ? 9.806 62.293 74.856 1.00 17.22 319 GLU B CA 1
ATOM 5280 C C . GLU B 1 318 ? 9.064 61.050 75.331 1.00 17.28 319 GLU B C 1
ATOM 5281 O O . GLU B 1 318 ? 9.651 60.187 75.995 1.00 18.85 319 GLU B O 1
ATOM 5287 N N . ALA B 1 319 ? 7.778 60.934 74.994 1.00 17.10 320 ALA B N 1
ATOM 5288 C CA . ALA B 1 319 ? 6.987 59.806 75.473 1.00 18.58 320 ALA B CA 1
ATOM 5289 C C . ALA B 1 319 ? 7.419 58.493 74.833 1.00 17.18 320 ALA B C 1
ATOM 5290 O O . ALA B 1 319 ? 7.262 57.429 75.443 1.00 15.98 320 ALA B O 1
ATOM 5292 N N . ALA B 1 320 ? 7.967 58.542 73.617 1.00 13.72 321 ALA B N 1
ATOM 5293 C CA . ALA B 1 320 ? 8.337 57.320 72.913 1.00 16.83 321 ALA B CA 1
ATOM 5294 C C . ALA B 1 320 ? 9.517 56.604 73.556 1.00 14.87 321 ALA B C 1
ATOM 5295 O O . ALA B 1 320 ? 9.698 55.406 73.316 1.00 17.38 321 ALA B O 1
ATOM 5297 N N . LYS B 1 321 ? 10.313 57.302 74.363 1.00 17.78 322 LYS B N 1
ATOM 5298 C CA . LYS B 1 321 ? 11.476 56.693 74.997 1.00 18.43 322 LYS B CA 1
ATOM 5299 C C . LYS B 1 321 ? 11.054 55.541 75.900 1.00 16.92 322 LYS B C 1
ATOM 5300 O O . LYS B 1 321 ? 10.332 55.741 76.883 1.00 15.98 322 LYS B O 1
ATOM 5306 N N . GLY B 1 322 ? 11.495 54.333 75.555 1.00 13.50 323 GLY B N 1
ATOM 5307 C CA . GLY B 1 322 ? 11.267 53.160 76.370 1.00 15.81 323 GLY B CA 1
ATOM 5308 C C . GLY B 1 322 ? 9.964 52.428 76.131 1.00 16.74 323 GLY B C 1
ATOM 5309 O O . GLY B 1 322 ? 9.717 51.414 76.796 1.00 16.40 323 GLY B O 1
ATOM 5310 N N . ILE B 1 323 ? 9.124 52.900 75.207 1.00 16.53 324 ILE B N 1
ATOM 5311 C CA . ILE B 1 323 ? 7.849 52.240 74.950 1.00 15.38 324 ILE B CA 1
ATOM 5312 C C . ILE B 1 323 ? 8.102 50.857 74.368 1.00 20.04 324 ILE B C 1
ATOM 5313 O O . ILE B 1 323 ? 8.904 50.693 73.441 1.00 18.84 324 ILE B O 1
ATOM 5318 N N . GLU B 1 324 ? 7.423 49.857 74.917 1.00 14.92 325 GLU B N 1
ATOM 5319 C CA . GLU B 1 324 ? 7.541 48.476 74.478 1.00 23.56 325 GLU B CA 1
ATOM 5320 C C . GLU B 1 324 ? 6.347 48.089 73.608 1.00 21.51 325 GLU B C 1
ATOM 5321 O O . GLU B 1 324 ? 5.314 48.763 73.594 1.00 23.21 325 GLU B O 1
ATOM 5327 N N . PHE B 1 325 ? 6.505 46.986 72.877 1.00 13.75 326 PHE B N 1
ATOM 5328 C CA . PHE B 1 325 ? 5.436 46.460 72.035 1.00 23.22 326 PHE B CA 1
ATOM 5329 C C . PHE B 1 325 ? 5.613 44.958 71.873 1.00 20.60 326 PHE B C 1
ATOM 5330 O O . PHE B 1 325 ? 6.722 44.491 71.596 1.00 18.54 326 PHE B O 1
ATOM 5338 N N . ASN B 1 326 ? 4.525 44.206 72.042 1.00 16.80 327 ASN B N 1
ATOM 5339 C CA . ASN B 1 326 ? 4.550 42.759 71.831 1.00 22.81 327 ASN B CA 1
ATOM 5340 C C . ASN B 1 326 ? 4.446 42.501 70.331 1.00 22.87 327 ASN B C 1
ATOM 5341 O O . ASN B 1 326 ? 3.384 42.211 69.775 1.00 19.19 327 ASN B O 1
ATOM 5346 N N . ALA B 1 327 ? 5.589 42.609 69.672 1.00 24.36 328 ALA B N 1
ATOM 5347 C CA . ALA B 1 327 ? 5.667 42.518 68.228 1.00 19.48 328 ALA B CA 1
ATOM 5348 C C . ALA B 1 327 ? 5.629 41.063 67.768 1.00 15.09 328 ALA B C 1
ATOM 5349 O O . ALA B 1 327 ? 5.955 40.150 68.531 1.00 18.98 328 ALA B O 1
ATOM 5351 N N . PRO B 1 328 ? 5.219 40.821 66.518 1.00 18.05 329 PRO B N 1
ATOM 5352 C CA . PRO B 1 328 ? 5.222 39.442 65.997 1.00 17.50 329 PRO B CA 1
ATOM 5353 C C . PRO B 1 328 ? 6.570 38.743 66.096 1.00 16.74 329 PRO B C 1
ATOM 5354 O O . PRO B 1 328 ? 6.618 37.542 66.384 1.00 15.26 329 PRO B O 1
ATOM 5358 N N . GLU B 1 329 ? 7.668 39.463 65.856 1.00 17.87 330 GLU B N 1
ATOM 5359 C CA . GLU B 1 329 ? 9.002 38.887 65.960 1.00 16.13 330 GLU B CA 1
ATOM 5360 C C . GLU B 1 329 ? 9.399 38.573 67.396 1.00 17.27 330 GLU B C 1
ATOM 5361 O O . GLU B 1 329 ? 10.375 37.844 67.607 1.00 20.30 330 GLU B O 1
ATOM 5367 N N . GLY B 1 330 ? 8.667 39.096 68.375 1.00 19.39 331 GLY B N 1
ATOM 5368 C CA . GLY B 1 330 ? 9.060 39.033 69.761 1.00 17.02 331 GLY B CA 1
ATOM 5369 C C . GLY B 1 330 ? 8.993 40.409 70.391 1.00 16.37 331 GLY B C 1
ATOM 5370 O O . GLY B 1 330 ? 8.526 41.369 69.771 1.00 15.36 331 GLY B O 1
ATOM 5371 N N . PRO B 1 331 ? 9.465 40.540 71.631 1.00 16.50 332 PRO B N 1
ATOM 5372 C CA . PRO B 1 331 ? 9.402 41.846 72.305 1.00 20.02 332 PRO B CA 1
ATOM 5373 C C . PRO B 1 331 ? 10.328 42.851 71.636 1.00 13.39 332 PRO B C 1
ATOM 5374 O O . PRO B 1 331 ? 11.492 42.557 71.357 1.00 17.70 332 PRO B O 1
ATOM 5378 N N . VAL B 1 332 ? 9.790 44.039 71.410 1.00 16.39 333 VAL B N 1
ATOM 5379 C CA . VAL B 1 332 ? 10.605 45.152 70.859 1.00 18.88 333 VAL B CA 1
ATOM 5380 C C . VAL B 1 332 ? 10.423 46.345 71.801 1.00 17.80 333 VAL B C 1
ATOM 5381 O O . VAL B 1 332 ? 9.515 46.300 72.635 1.00 20.59 333 VAL B O 1
ATOM 5385 N N . LYS B 1 333 ? 11.258 47.361 71.658 1.00 14.63 334 LYS B N 1
ATOM 5386 C CA . LYS B 1 333 ? 11.206 48.552 72.532 1.00 18.39 334 LYS B CA 1
ATOM 5387 C C . LYS B 1 333 ? 11.957 49.699 71.850 1.00 15.32 334 LYS B C 1
ATOM 5388 O O . LYS B 1 333 ? 12.987 49.427 71.229 1.00 18.37 334 LYS B O 1
ATOM 5394 N N . ILE B 1 334 ? 11.446 50.917 71.964 1.00 12.13 335 ILE B N 1
ATOM 5395 C CA . ILE B 1 334 ? 12.168 52.098 71.421 1.00 16.66 335 ILE B CA 1
ATOM 5396 C C . ILE B 1 334 ? 13.323 52.447 72.364 1.00 20.60 335 ILE B C 1
ATOM 5397 O O . ILE B 1 334 ? 13.075 52.711 73.550 1.00 15.60 335 ILE B O 1
ATOM 5402 N N . ASP B 1 335 ? 14.532 52.409 71.842 1.00 13.02 336 ASP B N 1
ATOM 5403 C CA . ASP B 1 335 ? 15.726 52.788 72.586 1.00 14.86 336 ASP B CA 1
ATOM 5404 C C . ASP B 1 335 ? 15.754 54.306 72.707 1.00 21.28 336 ASP B C 1
ATOM 5405 O O . ASP B 1 335 ? 15.921 55.012 71.707 1.00 21.20 336 ASP B O 1
ATOM 5410 N N . GLY B 1 336 ? 15.595 54.814 73.931 1.00 18.56 337 GLY B N 1
ATOM 5411 C CA . GLY B 1 336 ? 15.628 56.250 74.140 1.00 15.85 337 GLY B CA 1
ATOM 5412 C C . GLY B 1 336 ? 16.944 56.897 73.762 1.00 18.82 337 GLY B C 1
ATOM 5413 O O . GLY B 1 336 ? 16.985 58.110 73.528 1.00 18.90 337 GLY B O 1
ATOM 5414 N N . ASP B 1 337 ? 18.024 56.113 73.698 1.00 18.64 338 ASP B N 1
ATOM 5415 C CA . ASP B 1 337 ? 19.327 56.658 73.331 1.00 23.55 338 ASP B CA 1
ATOM 5416 C C . ASP B 1 337 ? 19.350 57.158 71.893 1.00 24.29 338 ASP B C 1
ATOM 5417 O O . ASP B 1 337 ? 20.046 58.133 71.588 1.00 19.59 338 ASP B O 1
ATOM 5422 N N . ASN B 1 338 ? 18.603 56.509 71.001 1.00 17.47 339 ASN B N 1
ATOM 5423 C CA . ASN B 1 338 ? 18.790 56.733 69.574 1.00 17.15 339 ASN B CA 1
ATOM 5424 C C . ASN B 1 338 ? 17.528 56.567 68.739 1.00 19.83 339 ASN B C 1
ATOM 5425 O O . ASN B 1 338 ? 17.620 56.664 67.512 1.00 17.58 339 ASN B O 1
ATOM 5430 N N . GLN B 1 339 ? 16.370 56.298 69.341 1.00 14.85 340 GLN B N 1
ATOM 5431 C CA . GLN B 1 339 ? 15.098 56.172 68.633 1.00 16.90 340 GLN B CA 1
ATOM 5432 C C . GLN B 1 339 ? 15.097 55.011 67.635 1.00 18.74 340 GLN B C 1
ATOM 5433 O O . GLN B 1 339 ? 14.262 54.965 66.723 1.00 15.44 340 GLN B O 1
ATOM 5439 N N . HIS B 1 340 ? 15.968 54.026 67.871 1.00 15.75 341 HIS B N 1
ATOM 5440 C CA . HIS B 1 340 ? 15.969 52.769 67.085 1.00 12.85 341 HIS B CA 1
ATOM 5441 C C . HIS B 1 340 ? 15.212 51.740 67.930 1.00 18.20 341 HIS B C 1
ATOM 5442 O O . HIS B 1 340 ? 14.758 52.102 69.030 1.00 19.42 341 HIS B O 1
ATOM 5449 N N . LEU B 1 341 ? 15.099 50.506 67.457 1.00 13.82 342 LEU B N 1
ATOM 5450 C CA . LEU B 1 341 ? 14.332 49.475 68.194 1.00 13.55 342 LEU B CA 1
ATOM 5451 C C . LEU B 1 341 ? 15.234 48.363 68.719 1.00 15.76 342 LEU B C 1
ATOM 5452 O O . LEU B 1 341 ? 16.220 48.022 68.049 1.00 15.71 342 LEU B O 1
ATOM 5457 N N . TYR B 1 342 ? 14.903 47.839 69.889 1.00 14.55 343 TYR B N 1
ATOM 5458 C CA . TYR B 1 342 ? 15.588 46.616 70.347 1.00 17.03 343 TYR B CA 1
ATOM 5459 C C . TYR B 1 342 ? 14.961 45.486 69.523 1.00 22.06 343 TYR B C 1
ATOM 5460 O O . TYR B 1 342 ? 13.722 45.389 69.511 1.00 17.94 343 TYR B O 1
ATOM 5469 N N . LYS B 1 343 ? 15.769 44.697 68.820 1.00 14.27 344 LYS B N 1
ATOM 5470 C CA . LYS B 1 343 ? 15.205 43.644 67.942 1.00 12.16 344 LYS B CA 1
ATOM 5471 C C . LYS B 1 343 ? 16.019 42.352 68.069 1.00 17.50 344 LYS B C 1
ATOM 5472 O O . LYS B 1 343 ? 17.224 42.429 68.354 1.00 11.57 344 LYS B O 1
ATOM 5478 N N . THR B 1 344 ? 15.352 41.227 67.839 1.00 11.25 345 THR B N 1
ATOM 5479 C CA . THR B 1 344 ? 16.023 39.909 67.843 1.00 13.63 345 THR B CA 1
ATOM 5480 C C . THR B 1 344 ? 16.710 39.745 66.478 1.00 14.99 345 THR B C 1
ATOM 5481 O O . THR B 1 344 ? 16.154 40.207 65.494 1.00 15.02 345 THR B O 1
ATOM 5485 N N . VAL B 1 345 ? 17.887 39.148 66.445 1.00 13.05 346 VAL B N 1
ATOM 5486 C CA . VAL B 1 345 ? 18.573 38.894 65.150 1.00 12.79 346 VAL B CA 1
ATOM 5487 C C . VAL B 1 345 ? 18.327 37.442 64.736 1.00 16.60 346 VAL B C 1
ATOM 5488 O O . VAL B 1 345 ? 18.393 36.573 65.592 1.00 13.54 346 VAL B O 1
ATOM 5492 N N . ARG B 1 346 ? 18.034 37.242 63.458 1.00 12.37 347 ARG B N 1
ATOM 5493 C CA . ARG B 1 346 ? 17.763 35.882 62.942 1.00 14.75 347 ARG B CA 1
ATOM 5494 C C . ARG B 1 346 ? 18.400 35.674 61.566 1.00 13.03 347 ARG B C 1
ATOM 5495 O O . ARG B 1 346 ? 18.383 36.592 60.761 1.00 15.33 347 ARG B O 1
ATOM 5503 N N . ILE B 1 347 ? 18.932 34.484 61.339 1.00 13.44 348 ILE B N 1
ATOM 5504 C CA . ILE B 1 347 ? 19.489 34.102 60.021 1.00 10.39 348 ILE B CA 1
ATOM 5505 C C . ILE B 1 347 ? 18.779 32.830 59.543 1.00 13.35 348 ILE B C 1
ATOM 5506 O O . ILE B 1 347 ? 18.618 31.912 60.351 1.00 15.66 348 ILE B O 1
ATOM 5511 N N . GLY B 1 348 ? 18.415 32.786 58.272 1.00 12.16 349 GLY B N 1
ATOM 5512 C CA . GLY B 1 348 ? 17.686 31.645 57.759 1.00 14.02 349 GLY B CA 1
ATOM 5513 C C . GLY B 1 348 ? 17.972 31.406 56.294 1.00 14.75 349 GLY B C 1
ATOM 5514 O O . GLY B 1 348 ? 18.557 32.245 55.605 1.00 16.00 349 GLY B O 1
ATOM 5515 N N . GLU B 1 349 ? 17.550 30.235 55.823 1.00 12.68 350 GLU B N 1
ATOM 5516 C CA . GLU B 1 349 ? 17.707 29.847 54.429 1.00 11.34 350 GLU B CA 1
ATOM 5517 C C . GLU B 1 349 ? 16.348 29.800 53.746 1.00 16.33 350 GLU B C 1
ATOM 5518 O O . GLU B 1 349 ? 15.349 29.394 54.346 1.00 14.63 350 GLU B O 1
ATOM 5524 N N . ILE B 1 350 ? 16.323 30.222 52.481 1.00 17.13 351 ILE B N 1
ATOM 5525 C CA . ILE B 1 350 ? 15.073 30.311 51.735 1.00 13.92 351 ILE B CA 1
ATOM 5526 C C . ILE B 1 350 ? 14.617 28.916 51.332 1.00 17.97 351 ILE B C 1
ATOM 5527 O O . ILE B 1 350 ? 15.404 28.112 50.817 1.00 16.28 351 ILE B O 1
ATOM 5532 N N . LEU B 1 351 ? 13.341 28.626 51.563 1.00 18.09 352 LEU B N 1
ATOM 5533 C CA . LEU B 1 351 ? 12.775 27.325 51.247 1.00 18.74 352 LEU B CA 1
ATOM 5534 C C . LEU B 1 351 ? 12.154 27.328 49.852 1.00 18.96 352 LEU B C 1
ATOM 5535 O O . LEU B 1 351 ? 11.975 28.371 49.219 1.00 15.32 352 LEU B O 1
ATOM 5540 N N . GLU B 1 352 ? 11.814 26.124 49.383 1.00 18.11 353 GLU B N 1
ATOM 5541 C CA . GLU B 1 352 ? 11.249 25.957 48.047 1.00 21.82 353 GLU B CA 1
ATOM 5542 C C . GLU B 1 352 ? 9.978 26.777 47.855 1.00 20.28 353 GLU B C 1
ATOM 5543 O O . GLU B 1 352 ? 9.718 27.267 46.750 1.00 17.49 353 GLU B O 1
ATOM 5549 N N . ASN B 1 353 ? 9.180 26.942 48.909 1.00 17.79 354 ASN B N 1
ATOM 5550 C CA . ASN B 1 353 ? 7.956 27.727 48.843 1.00 18.08 354 ASN B CA 1
ATOM 5551 C C . ASN B 1 353 ? 8.194 29.212 49.082 1.00 15.95 354 ASN B C 1
ATOM 5552 O O . ASN B 1 353 ? 7.228 29.976 49.170 1.00 16.45 354 ASN B O 1
ATOM 5557 N N . GLY B 1 354 ? 9.450 29.637 49.198 1.00 14.96 355 GLY B N 1
ATOM 5558 C CA . GLY B 1 354 ? 9.759 31.028 49.437 1.00 13.91 355 GLY B CA 1
ATOM 5559 C C . GLY B 1 354 ? 9.755 31.447 50.889 1.00 16.36 355 GLY B C 1
ATOM 5560 O O . GLY B 1 354 ? 10.045 32.615 51.181 1.00 12.05 355 GLY B O 1
ATOM 5561 N N . GLN B 1 355 ? 9.428 30.543 51.808 1.00 15.03 356 GLN B N 1
ATOM 5562 C CA . GLN B 1 355 ? 9.492 30.855 53.224 1.00 11.84 356 GLN B CA 1
ATOM 5563 C C . GLN B 1 355 ? 10.904 30.613 53.752 1.00 17.89 356 GLN B C 1
ATOM 5564 O O . GLN B 1 355 ? 11.759 30.025 53.084 1.00 13.62 356 GLN B O 1
ATOM 5570 N N . ILE B 1 356 ? 11.146 31.079 54.972 1.00 14.25 357 ILE B N 1
ATOM 5571 C CA . ILE B 1 356 ? 12.470 31.048 55.577 1.00 16.33 357 ILE B CA 1
ATOM 5572 C C . ILE B 1 356 ? 12.508 29.954 56.633 1.00 15.07 357 ILE B C 1
ATOM 5573 O O . ILE B 1 356 ? 11.582 29.831 57.444 1.00 15.60 357 ILE B O 1
ATOM 5578 N N . ARG B 1 357 ? 13.575 29.159 56.615 1.00 12.87 358 ARG B N 1
ATOM 5579 C CA . ARG B 1 357 ? 13.885 28.223 57.689 1.00 13.42 358 ARG B CA 1
ATOM 5580 C C . ARG B 1 357 ? 14.992 28.842 58.535 1.00 17.60 358 ARG B C 1
ATOM 5581 O O . ARG B 1 357 ? 16.124 29.000 58.067 1.00 14.84 358 ARG B O 1
ATOM 5589 N N . GLU B 1 358 ? 14.664 29.195 59.774 1.00 15.52 359 GLU B N 1
ATOM 5590 C CA . GLU B 1 358 ? 15.626 29.855 60.645 1.00 15.65 359 GLU B CA 1
ATOM 5591 C C . GLU B 1 358 ? 16.737 28.890 61.038 1.00 14.52 359 GLU B C 1
ATOM 5592 O O . GLU B 1 358 ? 16.474 27.760 61.460 1.00 16.88 359 GLU B O 1
ATOM 5598 N N . LEU B 1 359 ? 17.986 29.337 60.892 1.00 18.17 360 LEU B N 1
ATOM 5599 C CA . LEU B 1 359 ? 19.145 28.546 61.278 1.00 12.02 360 LEU B CA 1
ATOM 5600 C C . LEU B 1 359 ? 19.821 29.041 62.547 1.00 16.17 360 LEU B C 1
ATOM 5601 O O . LEU B 1 359 ? 20.512 28.256 63.205 1.00 21.61 360 LEU B O 1
ATOM 5606 N N . TRP B 1 360 ? 19.642 30.312 62.901 1.00 14.90 361 TRP B N 1
ATOM 5607 C CA . TRP B 1 360 ? 20.343 30.902 64.031 1.00 19.82 361 TRP B CA 1
ATOM 5608 C C . TRP B 1 360 ? 19.604 32.156 64.478 1.00 19.79 361 TRP B C 1
ATOM 5609 O O . TRP B 1 360 ? 18.963 32.835 63.671 1.00 17.84 361 TRP B O 1
ATOM 5620 N N . LYS B 1 361 ? 19.705 32.436 65.775 1.00 16.34 362 LYS B N 1
ATOM 5621 C CA . LYS B 1 361 ? 19.089 33.670 66.314 1.00 23.12 362 LYS B CA 1
ATOM 5622 C C . LYS B 1 361 ? 19.686 34.056 67.668 1.00 22.79 362 LYS B C 1
ATOM 5623 O O . LYS B 1 361 ? 20.278 33.191 68.328 1.00 23.51 362 LYS B O 1
ATOM 5629 N N . THR B 1 362 ? 19.547 35.323 68.028 1.00 19.09 363 THR B N 1
ATOM 5630 C CA . THR B 1 362 ? 19.942 35.770 69.384 1.00 23.78 363 THR B CA 1
ATOM 5631 C C . THR B 1 362 ? 18.922 35.210 70.382 1.00 23.06 363 THR B C 1
ATOM 5632 O O . THR B 1 362 ? 17.751 35.048 70.007 1.00 21.52 363 THR B O 1
ATOM 5636 N N . ASN B 1 363 ? 19.361 34.917 71.600 1.00 28.99 364 ASN B N 1
ATOM 5637 C CA . ASN B 1 363 ? 18.469 34.357 72.646 1.00 25.35 364 ASN B CA 1
ATOM 5638 C C . ASN B 1 363 ? 17.612 35.482 73.229 1.00 24.13 364 ASN B C 1
ATOM 5639 O O . ASN B 1 363 ? 16.694 35.180 74.001 1.00 29.20 364 ASN B O 1
ATOM 5644 N N . LYS B 1 364 ? 17.906 36.720 72.860 1.00 25.08 365 LYS B N 1
ATOM 5645 C CA . LYS B 1 364 ? 17.184 37.893 73.406 1.00 21.90 365 LYS B CA 1
ATOM 5646 C C . LYS B 1 364 ? 17.239 39.038 72.398 1.00 21.16 365 LYS B C 1
ATOM 5647 O O . LYS B 1 364 ? 18.085 38.993 71.504 1.00 17.09 365 LYS B O 1
ATOM 5653 N N . PRO B 1 365 ? 16.357 40.049 72.506 1.00 17.41 366 PRO B N 1
ATOM 5654 C CA . PRO B 1 365 ? 16.450 41.234 71.658 1.00 18.47 366 PRO B CA 1
ATOM 5655 C C . PRO B 1 365 ? 17.800 41.945 71.874 1.00 15.84 366 PRO B C 1
ATOM 5656 O O . PRO B 1 365 ? 18.279 41.939 72.978 1.00 16.59 366 PRO B O 1
ATOM 5660 N N . VAL B 1 366 ? 18.374 42.517 70.817 1.00 15.71 367 VAL B N 1
ATOM 5661 C CA . VAL B 1 366 ? 19.670 43.184 70.882 1.00 14.55 367 VAL B CA 1
ATOM 5662 C C . VAL B 1 366 ? 19.454 44.689 70.907 1.00 18.42 367 VAL B C 1
ATOM 5663 O O . VAL B 1 366 ? 18.632 45.224 70.148 1.00 17.05 367 VAL B O 1
ATOM 5667 N N . LYS B 1 367 ? 20.183 45.372 71.784 1.00 16.65 368 LYS B N 1
ATOM 5668 C CA . LYS B 1 367 ? 20.110 46.822 71.847 1.00 18.83 368 LYS B CA 1
ATOM 5669 C C . LYS B 1 367 ? 20.660 47.426 70.560 1.00 14.87 368 LYS B C 1
ATOM 5670 O O . LYS B 1 367 ? 21.746 47.034 70.109 1.00 18.00 368 LYS B O 1
ATOM 5676 N N . PRO B 1 368 ? 19.953 48.366 69.941 1.00 14.22 369 PRO B N 1
ATOM 5677 C CA . PRO B 1 368 ? 20.450 48.951 68.694 1.00 14.35 369 PRO B CA 1
ATOM 5678 C C . PRO B 1 368 ? 21.671 49.820 68.938 1.00 14.12 369 PRO B C 1
ATOM 5679 O O . PRO B 1 368 ? 21.724 50.608 69.886 1.00 10.74 369 PRO B O 1
ATOM 5683 N N . ASP B 1 369 ? 22.657 49.664 68.058 1.00 14.54 370 ASP B N 1
ATOM 5684 C CA . ASP B 1 369 ? 23.956 50.325 68.185 1.00 14.63 370 ASP B CA 1
ATOM 5685 C C . ASP B 1 369 ? 24.350 50.855 66.811 1.00 16.08 370 ASP B C 1
ATOM 5686 O O . ASP B 1 369 ? 25.246 50.318 66.149 1.00 15.10 370 ASP B O 1
ATOM 5691 N N . PRO B 1 370 ? 23.690 51.924 66.347 1.00 18.66 371 PRO B N 1
ATOM 5692 C CA . PRO B 1 370 ? 23.890 52.362 64.955 1.00 12.09 371 PRO B CA 1
ATOM 5693 C C . PRO B 1 370 ? 25.290 52.863 64.654 1.00 19.20 371 PRO B C 1
ATOM 5694 O O . PRO B 1 370 ? 25.709 52.802 63.492 1.00 15.13 371 PRO B O 1
ATOM 5698 N N . TYR B 1 371 ? 26.021 53.368 65.646 1.00 16.93 372 TYR B N 1
ATOM 5699 C CA . TYR B 1 371 ? 27.388 53.828 65.446 1.00 16.00 372 TYR B CA 1
ATOM 5700 C C . TYR B 1 371 ? 28.416 52.774 65.833 1.00 19.64 372 TYR B C 1
ATOM 5701 O O . TYR B 1 371 ? 29.619 53.060 65.828 1.00 22.46 372 TYR B O 1
ATOM 5710 N N . LEU B 1 372 ? 27.962 51.564 66.169 1.00 18.12 373 LEU B N 1
ATOM 5711 C CA . LEU B 1 372 ? 28.840 50.436 66.481 1.00 19.50 373 LEU B CA 1
ATOM 5712 C C . LEU B 1 372 ? 29.803 50.780 67.614 1.00 19.85 373 LEU B C 1
ATOM 5713 O O . LEU B 1 372 ? 30.975 50.399 67.599 1.00 23.66 373 LEU B O 1
ATOM 5718 N N . LYS B 1 373 ? 29.291 51.506 68.612 1.00 20.15 374 LYS B N 1
ATOM 5719 C CA . LYS B 1 373 ? 30.119 51.912 69.741 1.00 23.70 374 LYS B CA 1
ATOM 5720 C C . LYS B 1 373 ? 30.607 50.712 70.539 1.00 24.47 374 LYS B C 1
ATOM 5721 O O . LYS B 1 373 ? 31.668 50.775 71.169 1.00 27.38 374 LYS B O 1
ATOM 5727 N N . GLY B 1 374 ? 29.856 49.614 70.523 1.00 22.54 375 GLY B N 1
ATOM 5728 C CA . GLY B 1 374 ? 30.266 48.413 71.218 1.00 22.06 375 GLY B CA 1
ATOM 5729 C C . GLY B 1 374 ? 31.237 47.529 70.473 1.00 25.95 375 GLY B C 1
ATOM 5730 O O . GLY B 1 374 ? 31.646 46.492 71.003 1.00 26.00 375 GLY B O 1
ATOM 5731 N N . TYR B 1 375 ? 31.628 47.907 69.256 1.00 19.23 376 TYR B N 1
ATOM 5732 C CA . TYR B 1 375 ? 32.535 47.117 68.430 1.00 20.06 376 TYR B CA 1
ATOM 5733 C C . TYR B 1 375 ? 33.858 47.861 68.324 1.00 25.78 376 TYR B C 1
ATOM 5734 O O . TYR B 1 375 ? 33.962 48.872 67.622 1.00 21.32 376 TYR B O 1
ATOM 5743 N N . GLU B 1 376 ? 34.864 47.345 69.026 1.00 27.00 377 GLU B N 1
ATOM 5744 C CA . GLU B 1 376 ? 36.142 48.028 69.155 1.00 32.17 377 GLU B CA 1
ATOM 5745 C C . GLU B 1 376 ? 36.800 48.264 67.795 1.00 29.22 377 GLU B C 1
ATOM 5746 O O . GLU B 1 376 ? 37.509 49.261 67.610 1.00 32.67 377 GLU B O 1
ATOM 5752 N N . TRP B 1 377 ? 36.552 47.381 66.828 1.00 29.54 378 TRP B N 1
ATOM 5753 C CA . TRP B 1 377 ? 37.149 47.488 65.502 1.00 25.68 378 TRP B CA 1
ATOM 5754 C C . TRP B 1 377 ? 36.470 48.516 64.609 1.00 27.08 378 TRP B C 1
ATOM 5755 O O . TRP B 1 377 ? 36.986 48.801 63.522 1.00 30.06 378 TRP B O 1
ATOM 5766 N N . ALA B 1 378 ? 35.320 49.055 65.014 1.00 25.06 379 ALA B N 1
ATOM 5767 C CA . ALA B 1 378 ? 34.542 49.963 64.179 1.00 24.03 379 ALA B CA 1
ATOM 5768 C C . ALA B 1 378 ? 34.811 51.426 64.507 1.00 31.09 379 ALA B C 1
ATOM 5769 O O . ALA B 1 378 ? 33.912 52.266 64.387 1.00 37.89 379 ALA B O 1
ATOM 5771 N N . GLN B 1 379 ? 36.044 51.749 64.900 1.00 33.99 380 GLN B N 1
ATOM 5772 C CA . GLN B 1 379 ? 36.327 53.054 65.488 1.00 37.38 380 GLN B CA 1
ATOM 5773 C C . GLN B 1 379 ? 36.116 54.182 64.484 1.00 34.35 380 GLN B C 1
ATOM 5774 O O . GLN B 1 379 ? 35.291 55.077 64.702 1.00 44.03 380 GLN B O 1
ATOM 5780 N N . GLY B 1 380 ? 36.851 54.158 63.375 1.00 24.54 381 GLY B N 1
ATOM 5781 C CA . GLY B 1 380 ? 36.820 55.266 62.441 1.00 52.50 381 GLY B CA 1
ATOM 5782 C C . GLY B 1 380 ? 35.913 55.075 61.241 1.00 47.71 381 GLY B C 1
ATOM 5783 O O . GLY B 1 380 ? 36.242 55.517 60.135 1.00 58.73 381 GLY B O 1
ATOM 5784 N N . LEU B 1 381 ? 34.764 54.432 61.443 1.00 35.11 382 LEU B N 1
ATOM 5785 C CA . LEU B 1 381 ? 33.892 54.115 60.319 1.00 39.75 382 LEU B CA 1
ATOM 5786 C C . LEU B 1 381 ? 32.987 55.277 59.919 1.00 36.64 382 LEU B C 1
ATOM 5787 O O . LEU B 1 381 ? 32.835 55.550 58.723 1.00 45.45 382 LEU B O 1
ATOM 5792 N N . SER B 1 382 ? 32.377 55.968 60.883 1.00 42.91 383 SER B N 1
ATOM 5793 C CA . SER B 1 382 ? 31.483 57.071 60.557 1.00 44.90 383 SER B CA 1
ATOM 5794 C C . SER B 1 382 ? 32.216 58.393 60.352 1.00 49.45 383 SER B C 1
ATOM 5795 O O . SER B 1 382 ? 31.650 59.303 59.736 1.00 53.32 383 SER B O 1
ATOM 5798 N N . GLU B 1 383 ? 33.445 58.519 60.856 1.00 49.28 384 GLU B N 1
ATOM 5799 C CA . GLU B 1 383 ? 34.278 59.716 60.801 1.00 54.77 384 GLU B CA 1
ATOM 5800 C C . GLU B 1 383 ? 33.678 60.892 61.566 1.00 47.05 384 GLU B C 1
ATOM 5801 O O . GLU B 1 383 ? 34.297 61.970 61.609 1.00 43.61 384 GLU B O 1
ATOM 5807 N N . GLN B 1 384 ? 32.495 60.737 62.154 1.00 46.90 385 GLN B N 1
ATOM 5808 C CA . GLN B 1 384 ? 31.841 61.821 62.868 1.00 42.25 385 GLN B CA 1
ATOM 5809 C C . GLN B 1 384 ? 32.383 61.936 64.288 1.00 46.62 385 GLN B C 1
ATOM 5810 O O . GLN B 1 384 ? 32.767 60.945 64.915 1.00 50.51 385 GLN B O 1
ATOM 5816 N N . GLY B 1 385 ? 32.418 63.170 64.794 1.00 33.74 386 GLY B N 1
ATOM 5817 C CA . GLY B 1 385 ? 32.911 63.427 66.130 1.00 44.12 386 GLY B CA 1
ATOM 5818 C C . GLY B 1 385 ? 31.819 63.320 67.179 1.00 43.04 386 GLY B C 1
ATOM 5819 O O . GLY B 1 385 ? 30.649 63.080 66.886 1.00 39.72 386 GLY B O 1
ATOM 5820 N N . GLY B 1 386 ? 32.225 63.504 68.430 1.00 41.98 387 GLY B N 1
ATOM 5821 C CA . GLY B 1 386 ? 31.286 63.477 69.529 1.00 42.61 387 GLY B CA 1
ATOM 5822 C C . GLY B 1 386 ? 30.979 62.071 70.010 1.00 49.41 387 GLY B C 1
ATOM 5823 O O . GLY B 1 386 ? 31.581 61.077 69.592 1.00 54.64 387 GLY B O 1
ATOM 5824 N N . SER B 1 387 ? 30.012 62.003 70.921 1.00 62.87 388 SER B N 1
ATOM 5825 C CA . SER B 1 387 ? 29.579 60.744 71.510 1.00 61.02 388 SER B CA 1
ATOM 5826 C C . SER B 1 387 ? 28.473 60.065 70.715 1.00 58.69 388 SER B C 1
ATOM 5827 O O . SER B 1 387 ? 28.018 58.989 71.116 1.00 64.42 388 SER B O 1
ATOM 5830 N N . HIS B 1 388 ? 28.034 60.667 69.611 1.00 54.47 389 HIS B N 1
ATOM 5831 C CA . HIS B 1 388 ? 26.969 60.118 68.772 1.00 48.33 389 HIS B CA 1
ATOM 5832 C C . HIS B 1 388 ? 25.689 59.881 69.567 1.00 46.71 389 HIS B C 1
ATOM 5833 O O . HIS B 1 388 ? 24.796 59.163 69.119 1.00 50.87 389 HIS B O 1
#

Secondary structure (DSSP, 8-state):
-EEEEEEE-SSSTTHHHHHHHHHHHHHHHHHHHTTT-BTTB-EEEEEEE-TT-HHHHHHHHHHHHHTS--S-EEE--SHHHHHHHHHHHHHHT--EEE-S--------TTEEE-SPPGGGTHHHHHHHHHHTT--EEEEEEESSHHHHHHHHHHHHHHHHHT-EEEEEEEE-TT----HHHHHHHHHH--SEEEEE--TTHHHHHHHHHHHTT--TTTS-EEESS--HHHHHHH-HHHHTT-EEEES-BTT---HHHHHHHHHHHHHH-TT---BHHHHHHHHHHHHHHHHHHHHTS--HHHHHHHHTT-EEEETTEEEEE-TTTSBEEB--EEEEE-TTS-EEEEEE-SSPBPP-TT-TT-GGGTT-/-EEEEEEE-SSSTTHHHHHHHHHHHHHHHHHHHHTT-BTTB-EEEEEEE-TT-HHHHHHHHHHHHHTS--S-EEE--SHHHHHHHHHHHHHTT--EEE-S--------TTEEE-SPPGGGTHHHHHHHHHHTT--EEEEEEESSHHHHHHHHHHHHHHHHHT-EEEEEEEE-TT----HHHHHHHHHH--SEEEEE--TTHHHHHHHHHHHTT--TTTS-EEESS--HHHHHHH-GGGTTT-EEEES--TT---HHHHHHHHHHHHHH-TT----HHHHHHHHHHHHHHHHHHHHTS--HHHHHHHHTT-EEEETTEEEEE-TTTSBEEB--EEEEE-TTS-EEEEEE-SSPBPP-TT-TT-GGGTTSS---S--